Protein AF-A0A9E5YFY4-F1 (afdb_monomer)

Mean predicted aligned error: 13.73 Å

Sequence (400 aa):
MSKFKIGICRYFLPLIIALFLAASALAFEAHETDDLSGRMYFEKMHKILEGAEKEIFIVMYIIDMKSENEKDPIFRLCEDLVKAAKRGVKAKVILEGDIKKNEYAYYYLDKNGIDVSIDISEQYKHDKGIVIDKRWVVAGSTNWTEAAMRYNSETSVLVDSPELAESILARYAEIKTKKKDKRLENILTVPIERAFLEDPVLGALFLKNNSNRAFDLYLFFLYQFNGNKEGRVEIDYEETARYLGLDTEKGLEWYRRQIRRELQKLQDKYNLITLEKIYGKEPIVTLLDWKDRKEAYSIPEEHYFQIPYAYWEDGYPGKLSLAAKYCLLINLYEATNTDKDGWWGFTRETLNMRFGISKWAISKGMNELKDKGIISIWYGEKREGNKRGPNKYKLTKFEF

Foldseek 3Di:
DDPDDPPDPPPPVVVVVVVVVVVVVPDFDFPDKDWCWAQNVLVVLLVLLLPFDAEKEWEAAAQQDQDCDPVQSSNSNLVSLLVCVVNVHQAEYEYEPPDPSCVVSQLVCVVSPHRYWYFPDPDTDNWGWMAGPLFKIKGWNQGNDPCSNPPDGITIMITGTSVVSVVVVVVVVPGDTDHDDPPPPFVQWQWDALLQQQVQVQLVQCVVVQLLLLVQLLVVQSVQDPFDQQQWDDDPQQVSCVLSVHDCVVDDVVSVVVVVVSVVCCCPPNLQWDWDDDPPDHTIIFGADSVDSVGGHGRDPDRIFIDGSCCSVVSVSPVARSLLVSLLRVLRVVQVVDDPVSKDWDALVVSCNRRNDHSVSNVVNLVSCVVVVQKDKDWADDDPDPDGDIIIIGGPPDDD

Secondary structure (DSSP, 8-state):
-----S-SHHHHHHHHHHHHHHHTTSS---SEEEE--GGGHHHHHHHHHHT--SEEEEEES-B------TT-HHHHHHHHHHHHHHTT-EEEEEE-TT-TTHHHHHHHHHHTT-EEEEE--SS----EEEEETTTEEEEES--BSHHHHHTS---EEEEE-HHHHHHHHHHHHT--EEPPP---S-TTEEEEETHHHH-TTHHHHHHHTT-HHHHHHHHHHHHH----TT-EE---HHHHHHHTT--GGG-HHHHHHHHHHHHHHHHHTT--EEEE--TTSPPEEEEBPSS-TTSBP---SSSEEEEETHHHHTTHHHHS-HHHHHHHHHHHHHHTT--TT--B---HHHHHHHH---HHHHHHHHHHHHHTTSEEEEPPPBPSSS-BPPPEEEESS---

Structure (mmCIF, N/CA/C/O backbone):
data_AF-A0A9E5YFY4-F1
#
_entry.id   AF-A0A9E5YFY4-F1
#
loop_
_atom_site.group_PDB
_atom_site.id
_atom_site.type_symbol
_atom_site.label_atom_id
_atom_site.label_alt_id
_atom_site.label_comp_id
_atom_site.label_asym_id
_atom_site.label_entity_id
_atom_site.label_seq_id
_atom_site.pdbx_PDB_ins_code
_atom_site.Cartn_x
_atom_site.Cartn_y
_atom_site.Cartn_z
_atom_site.occupancy
_atom_site.B_iso_or_equiv
_atom_site.auth_seq_id
_atom_site.auth_comp_id
_atom_site.auth_asym_id
_atom_site.auth_atom_id
_atom_site.pdbx_PDB_model_num
ATOM 1 N N . MET A 1 1 ? -16.439 -19.692 89.426 1.00 38.84 1 MET A N 1
ATOM 2 C CA . MET A 1 1 ? -15.930 -19.915 88.057 1.00 38.84 1 MET A CA 1
ATOM 3 C C . MET A 1 1 ? -16.877 -19.272 87.052 1.00 38.84 1 MET A C 1
ATOM 5 O O . MET A 1 1 ? -18.071 -19.496 87.139 1.00 38.84 1 MET A O 1
ATOM 9 N N . SER A 1 2 ? -16.302 -18.479 86.144 1.00 43.53 2 SER A N 1
ATOM 10 C CA . SER A 1 2 ? -16.800 -18.099 84.812 1.00 43.53 2 SER A CA 1
ATOM 11 C C . SER A 1 2 ? -18.126 -17.321 84.686 1.00 43.53 2 SER A C 1
ATOM 13 O O . SER A 1 2 ? -19.187 -17.889 84.451 1.00 43.53 2 SER A O 1
ATOM 15 N N . LYS A 1 3 ? -18.031 -15.982 84.705 1.00 47.97 3 LYS A N 1
ATOM 16 C CA . LYS A 1 3 ? -18.876 -15.112 83.867 1.00 47.97 3 LYS A CA 1
ATOM 17 C C . LYS A 1 3 ? -18.100 -14.865 82.567 1.00 47.97 3 LYS A C 1
ATOM 19 O O . LYS A 1 3 ? -17.147 -14.089 82.592 1.00 47.97 3 LYS A O 1
ATOM 24 N N . PHE A 1 4 ? -18.463 -15.514 81.459 1.00 44.31 4 PHE A N 1
ATOM 25 C CA . PHE A 1 4 ? -17.882 -15.226 80.141 1.00 44.31 4 PHE A CA 1
ATOM 26 C C . PHE A 1 4 ? -18.933 -14.661 79.177 1.00 44.31 4 PHE A C 1
ATOM 28 O O . PHE A 1 4 ? -20.089 -15.068 79.154 1.00 44.31 4 PHE A O 1
ATOM 35 N N . LYS A 1 5 ? -18.491 -13.632 78.456 1.00 48.22 5 LYS A N 1
ATOM 36 C CA . LYS A 1 5 ? -19.232 -12.593 77.735 1.00 48.22 5 LYS A CA 1
ATOM 37 C C . LYS A 1 5 ? -20.092 -13.113 76.569 1.00 48.22 5 LYS A C 1
ATOM 39 O O . LYS A 1 5 ? -19.554 -13.642 75.605 1.00 48.22 5 LYS A O 1
ATOM 44 N N . ILE A 1 6 ? -21.385 -12.771 76.560 1.00 50.62 6 ILE A N 1
ATOM 45 C CA . ILE A 1 6 ? -22.272 -12.816 75.373 1.00 50.62 6 ILE A CA 1
ATOM 46 C C . ILE A 1 6 ? -22.212 -11.453 74.650 1.00 50.62 6 ILE A C 1
ATOM 48 O O . ILE A 1 6 ? -23.206 -10.750 74.501 1.00 50.62 6 ILE A O 1
ATOM 52 N N . GLY A 1 7 ? -21.005 -11.009 74.286 1.00 51.78 7 GLY A N 1
ATOM 53 C CA . GLY A 1 7 ? -20.768 -9.644 73.784 1.00 51.78 7 GLY A CA 1
ATOM 54 C C . GLY A 1 7 ? -20.213 -9.538 72.365 1.00 51.78 7 GLY A C 1
ATOM 55 O O . GLY A 1 7 ? -20.107 -8.434 71.848 1.00 51.78 7 GLY A O 1
ATOM 56 N N . ILE A 1 8 ? -19.841 -10.652 71.729 1.00 50.91 8 ILE A N 1
ATOM 57 C CA . ILE A 1 8 ? -19.026 -10.610 70.500 1.00 50.91 8 ILE A CA 1
ATOM 58 C C . ILE A 1 8 ? -19.866 -10.847 69.231 1.00 50.91 8 ILE A C 1
ATOM 60 O O . ILE A 1 8 ? -19.517 -10.365 68.162 1.00 50.91 8 ILE A O 1
ATOM 64 N N . CYS A 1 9 ? -21.042 -11.473 69.325 1.00 50.25 9 CYS A N 1
ATOM 65 C CA . CYS A 1 9 ? -21.807 -11.865 68.132 1.00 50.25 9 CYS A CA 1
ATOM 66 C C . CYS A 1 9 ? -22.643 -10.740 67.487 1.00 50.25 9 CYS A C 1
ATOM 68 O O . CYS A 1 9 ? -23.116 -10.893 66.366 1.00 50.25 9 CYS A O 1
ATOM 70 N N . ARG A 1 10 ? -22.836 -9.603 68.173 1.00 52.00 10 ARG A N 1
ATOM 71 C CA . ARG A 1 10 ? -23.759 -8.538 67.732 1.00 52.00 10 ARG A CA 1
ATOM 72 C C . ARG A 1 10 ? -23.153 -7.556 66.719 1.00 52.00 10 ARG A C 1
ATOM 74 O O . ARG A 1 10 ? -23.899 -6.874 66.031 1.00 52.00 10 ARG A O 1
ATOM 81 N N . TYR A 1 11 ? -21.824 -7.530 66.605 1.00 55.62 11 TYR A N 1
ATOM 82 C CA . TYR A 1 11 ? -21.087 -6.657 65.682 1.00 55.62 11 TYR A CA 1
ATOM 83 C C . TYR A 1 11 ? -20.430 -7.407 64.518 1.00 55.62 11 TYR A C 1
ATOM 85 O O . TYR A 1 11 ? -20.067 -6.778 63.534 1.00 55.62 11 TYR A O 1
ATOM 93 N N . PHE A 1 12 ? -20.334 -8.740 64.573 1.00 57.62 12 PHE A N 1
ATOM 94 C CA . PHE A 1 12 ? -19.766 -9.535 63.478 1.00 57.62 12 PHE A CA 1
ATOM 95 C C . PHE A 1 12 ? -20.718 -9.672 62.283 1.00 57.62 12 PHE A C 1
ATOM 97 O O . PHE A 1 12 ? -20.278 -9.576 61.144 1.00 57.62 12 PHE A O 1
ATOM 104 N N . LEU A 1 13 ? -22.023 -9.836 62.523 1.00 57.12 13 LEU A N 1
ATOM 105 C CA . LEU A 1 13 ? -23.004 -9.975 61.443 1.00 57.12 13 LEU A CA 1
ATOM 106 C C . LEU A 1 13 ? -23.201 -8.670 60.635 1.00 57.12 13 LEU A C 1
ATOM 108 O O . LEU A 1 13 ? -23.161 -8.743 59.409 1.00 57.12 13 LEU A O 1
ATOM 112 N N . PRO A 1 14 ? -23.315 -7.474 61.257 1.00 62.44 14 PRO A N 1
ATOM 113 C CA . PRO A 1 14 ? -23.358 -6.212 60.515 1.00 62.44 14 PRO A CA 1
ATOM 114 C C . PRO A 1 14 ? -22.057 -5.918 59.762 1.00 62.44 14 PRO A C 1
ATOM 116 O O . PRO A 1 14 ? -22.112 -5.367 58.672 1.00 62.44 14 PRO A O 1
ATOM 119 N N . LEU A 1 15 ? -20.896 -6.301 60.311 1.00 64.62 15 LEU A N 1
ATOM 120 C CA . LEU A 1 15 ? -19.595 -6.091 59.669 1.00 64.62 15 LEU A CA 1
ATOM 121 C C . LEU A 1 15 ? -19.417 -6.988 58.434 1.00 64.62 15 LEU A C 1
ATOM 123 O O . LEU A 1 15 ? -18.911 -6.525 57.421 1.00 64.62 15 LEU A O 1
ATOM 127 N N . ILE A 1 16 ? -19.872 -8.245 58.492 1.00 64.12 16 ILE A N 1
ATOM 128 C CA . ILE A 1 16 ? -19.863 -9.164 57.343 1.00 64.12 16 ILE A CA 1
ATOM 129 C C . ILE A 1 16 ? -20.843 -8.687 56.265 1.00 64.12 16 ILE A C 1
ATOM 131 O O . ILE A 1 16 ? -20.484 -8.669 55.093 1.00 64.12 16 ILE A O 1
ATOM 135 N N . ILE A 1 17 ? -22.042 -8.233 56.646 1.00 63.53 17 ILE A N 1
ATOM 136 C CA . ILE A 1 17 ? -23.011 -7.650 55.704 1.00 63.53 17 ILE A CA 1
ATOM 137 C C . ILE A 1 17 ? -22.458 -6.356 55.081 1.00 63.53 17 ILE A C 1
ATOM 139 O O . ILE A 1 17 ? -22.576 -6.169 53.876 1.00 63.53 17 ILE A O 1
ATOM 143 N N . ALA A 1 18 ? -21.795 -5.496 55.861 1.00 61.38 18 ALA A N 1
ATOM 144 C CA . ALA A 1 18 ? -21.150 -4.283 55.358 1.00 61.38 18 ALA A CA 1
ATOM 145 C C . ALA A 1 18 ? -19.952 -4.584 54.441 1.00 61.38 18 ALA A C 1
ATOM 147 O O . ALA A 1 18 ? -19.761 -3.881 53.457 1.00 61.38 18 ALA A O 1
ATOM 148 N N . LEU A 1 19 ? -19.179 -5.642 54.713 1.00 58.06 19 LEU A N 1
ATOM 149 C CA . LEU A 1 19 ? -18.100 -6.118 53.837 1.00 58.06 19 LEU A CA 1
ATOM 150 C C . LEU A 1 19 ? -18.638 -6.707 52.525 1.00 58.06 19 LEU A C 1
ATOM 152 O O . LEU A 1 19 ? -18.053 -6.454 51.477 1.00 58.06 19 LEU A O 1
ATOM 156 N N . PHE A 1 20 ? -19.767 -7.423 52.557 1.00 56.25 20 PHE A N 1
ATOM 157 C CA . PHE A 1 20 ? -20.440 -7.906 51.345 1.00 56.25 20 PHE A CA 1
ATOM 158 C C . PHE A 1 20 ? -21.056 -6.762 50.525 1.00 56.25 20 PHE A C 1
ATOM 160 O O . PHE A 1 20 ? -20.899 -6.749 49.310 1.00 56.25 20 PHE A O 1
ATOM 167 N N . LEU A 1 21 ? -21.674 -5.769 51.177 1.00 54.22 21 LEU A N 1
ATOM 168 C CA . LEU A 1 21 ? -22.230 -4.579 50.517 1.00 54.22 21 LEU A CA 1
ATOM 169 C C . LEU A 1 21 ? -21.145 -3.636 49.965 1.00 54.22 21 LEU A C 1
ATOM 171 O O . LEU A 1 21 ? -21.347 -3.006 48.928 1.00 54.22 21 LEU A O 1
ATOM 175 N N . ALA A 1 22 ? -19.987 -3.546 50.626 1.00 51.97 22 ALA A N 1
ATOM 176 C CA . ALA A 1 22 ? -18.844 -2.771 50.145 1.00 51.97 22 ALA A CA 1
ATOM 177 C C . ALA A 1 22 ? -18.097 -3.474 48.997 1.00 51.97 22 ALA A C 1
ATOM 179 O O . ALA A 1 22 ? -17.583 -2.800 48.108 1.00 51.97 22 ALA A O 1
ATOM 180 N N . ALA A 1 23 ? -18.064 -4.812 48.974 1.00 47.97 23 ALA A N 1
ATOM 181 C CA . ALA A 1 23 ? -17.480 -5.579 47.871 1.00 47.97 23 ALA A CA 1
ATOM 182 C C . ALA A 1 23 ? -18.327 -5.503 46.587 1.00 47.97 23 ALA A C 1
ATOM 184 O O . ALA A 1 23 ? -17.766 -5.424 45.497 1.00 47.97 23 ALA A O 1
ATOM 185 N N . SER A 1 24 ? -19.658 -5.434 46.703 1.00 49.56 24 SER A N 1
ATOM 186 C CA . SER A 1 24 ? -20.560 -5.180 45.566 1.00 49.56 24 SER A CA 1
ATOM 187 C C . SER A 1 24 ? -20.497 -3.747 45.021 1.00 49.56 24 SER A C 1
ATOM 189 O O . SER A 1 24 ? -21.085 -3.472 43.985 1.00 49.56 24 SER A O 1
ATOM 191 N N . ALA A 1 25 ? -19.799 -2.825 45.692 1.00 50.16 25 ALA A N 1
ATOM 192 C CA . ALA A 1 25 ? -19.730 -1.419 45.287 1.00 50.16 25 ALA A CA 1
ATOM 193 C C . ALA A 1 25 ? -18.513 -1.075 44.402 1.00 50.16 25 ALA A C 1
ATOM 195 O O . ALA A 1 25 ? -18.361 0.082 44.017 1.00 50.16 25 ALA A O 1
ATOM 196 N N . LEU A 1 26 ? -17.632 -2.037 44.097 1.00 56.06 26 LEU A N 1
ATOM 197 C CA . LEU A 1 26 ? -16.378 -1.782 43.365 1.00 56.06 26 LEU A CA 1
ATOM 198 C C . LEU A 1 26 ? -16.153 -2.682 42.139 1.00 56.06 26 LEU A C 1
ATOM 200 O O . LEU A 1 26 ? -15.110 -2.573 41.498 1.00 56.06 26 LEU A O 1
ATOM 204 N N . ALA A 1 27 ? -17.103 -3.555 41.800 1.00 63.56 27 ALA A N 1
ATOM 205 C CA . ALA A 1 27 ? -17.036 -4.399 40.611 1.00 63.56 27 ALA A CA 1
ATOM 206 C C . ALA A 1 27 ? -18.198 -4.069 39.671 1.00 63.56 27 ALA A C 1
ATOM 208 O O . ALA A 1 27 ? -19.335 -3.947 40.118 1.00 63.56 27 ALA A O 1
ATOM 209 N N . PHE A 1 28 ? -17.909 -3.940 38.376 1.00 73.75 28 PHE A N 1
ATOM 210 C CA . PHE A 1 28 ? -18.955 -3.908 37.358 1.00 73.75 28 PHE A CA 1
ATOM 211 C C . PHE A 1 28 ? -19.602 -5.291 37.279 1.00 73.75 28 PHE A C 1
ATOM 213 O O . PHE A 1 28 ? -18.898 -6.301 37.199 1.00 73.75 28 PHE A O 1
ATOM 220 N N . GLU A 1 29 ? -20.930 -5.342 37.333 1.00 76.94 29 GLU A N 1
ATOM 221 C CA . GLU A 1 29 ? -21.658 -6.592 37.152 1.00 76.94 29 GLU A CA 1
ATOM 222 C C . GLU A 1 29 ? -21.589 -6.987 35.672 1.00 76.94 29 GLU A C 1
ATOM 224 O O . GLU A 1 29 ? -21.865 -6.179 34.786 1.00 76.94 29 GLU A O 1
ATOM 229 N N . ALA A 1 30 ? -21.163 -8.221 35.402 1.00 77.94 30 ALA A N 1
ATOM 230 C CA . ALA A 1 30 ? -21.212 -8.812 34.073 1.00 77.94 30 ALA A CA 1
ATOM 231 C C . ALA A 1 30 ? -22.407 -9.765 34.027 1.00 77.94 30 ALA A C 1
ATOM 233 O O . ALA A 1 30 ? -22.392 -10.800 34.697 1.00 77.94 30 ALA A O 1
ATOM 234 N N . HIS A 1 31 ? -23.437 -9.416 33.257 1.00 78.94 31 HIS A N 1
ATOM 235 C CA . HIS A 1 31 ? -24.642 -10.238 33.134 1.00 78.94 31 HIS A CA 1
ATOM 236 C C . HIS A 1 31 ? -24.379 -11.509 32.320 1.00 78.94 31 HIS A C 1
ATOM 238 O O . HIS A 1 31 ? -24.890 -12.580 32.643 1.00 78.94 31 HIS A O 1
ATOM 244 N N . GLU A 1 32 ? -23.540 -11.397 31.294 1.00 87.38 32 GLU A N 1
ATOM 245 C CA . GLU A 1 32 ? -23.094 -12.497 30.448 1.00 87.38 32 GLU A CA 1
ATOM 246 C C . GLU A 1 32 ? -21.660 -12.227 29.982 1.00 87.38 32 GLU A C 1
ATOM 248 O O . GLU A 1 32 ? -21.262 -11.076 29.776 1.00 87.38 32 GLU A O 1
ATOM 253 N N . THR A 1 33 ? -20.867 -13.288 29.835 1.00 90.62 33 THR A N 1
ATOM 254 C CA . THR A 1 33 ? -19.548 -13.212 29.202 1.00 90.62 33 THR A CA 1
ATOM 255 C C . THR A 1 33 ? -19.408 -14.302 28.152 1.00 90.62 33 THR A C 1
ATOM 257 O O . THR A 1 33 ? -19.837 -15.435 28.368 1.00 90.62 33 THR A O 1
ATOM 260 N N . ASP A 1 34 ? -18.803 -13.960 27.018 1.00 94.19 34 ASP A N 1
ATOM 261 C CA . ASP A 1 34 ? -18.525 -14.901 25.935 1.00 94.19 34 ASP A CA 1
ATOM 262 C C . ASP A 1 34 ? -17.066 -14.784 25.471 1.00 94.19 34 ASP A C 1
ATOM 264 O O . ASP A 1 34 ? -16.480 -13.698 25.436 1.00 94.19 34 ASP A O 1
ATOM 268 N N . ASP A 1 35 ? -16.468 -15.920 25.120 1.00 94.94 35 ASP A N 1
ATOM 269 C CA . ASP A 1 35 ? -15.087 -16.004 24.648 1.00 94.94 35 ASP A CA 1
ATOM 270 C C . ASP A 1 35 ? -15.006 -15.705 23.145 1.00 94.94 35 ASP A C 1
ATOM 272 O O . ASP A 1 35 ? -15.580 -16.419 22.317 1.00 94.94 35 ASP A O 1
ATOM 276 N N . LEU A 1 36 ? -14.266 -14.661 22.776 1.00 94.44 36 LEU A N 1
ATOM 277 C CA . LEU A 1 36 ? -14.010 -14.256 21.390 1.00 94.44 36 LEU A CA 1
ATOM 278 C C . LEU A 1 36 ? -12.595 -14.640 20.928 1.00 94.44 36 LEU A C 1
ATOM 280 O O . LEU A 1 36 ? -12.147 -14.186 19.878 1.00 94.44 36 LEU A O 1
ATOM 284 N N . SER A 1 37 ? -11.871 -15.454 21.692 1.00 92.06 37 SER A N 1
ATOM 285 C CA . SER A 1 37 ? -10.453 -15.724 21.460 1.00 92.06 37 SER A CA 1
ATOM 286 C C . SER A 1 37 ? -10.162 -16.503 20.172 1.00 92.06 37 SER A C 1
ATOM 288 O O . SER A 1 37 ? -10.938 -17.338 19.688 1.00 92.06 37 SER A O 1
ATOM 290 N N . GLY A 1 38 ? -8.969 -16.253 19.628 1.00 88.75 38 GLY A N 1
ATOM 291 C CA . GLY A 1 38 ? -8.419 -16.967 18.480 1.00 88.75 38 GLY A CA 1
ATOM 292 C C . GLY A 1 38 ? -9.285 -16.898 17.217 1.00 88.75 38 GLY A C 1
ATOM 293 O O . GLY A 1 38 ? -9.793 -15.852 16.823 1.00 88.75 38 GLY A O 1
ATOM 294 N N . ARG A 1 39 ? -9.445 -18.047 16.545 1.00 86.38 39 ARG A N 1
ATOM 295 C CA . ARG A 1 39 ? -10.047 -18.125 15.196 1.00 86.38 39 ARG A CA 1
ATOM 296 C C . ARG A 1 39 ? -11.542 -17.794 15.151 1.00 86.38 39 ARG A C 1
ATOM 298 O O . ARG A 1 39 ? -12.083 -17.630 14.063 1.00 86.38 39 ARG A O 1
ATOM 305 N N . MET A 1 40 ? -12.210 -17.738 16.302 1.00 90.81 40 MET A N 1
ATOM 306 C CA . MET A 1 40 ? -13.636 -17.412 16.387 1.00 90.81 40 MET A CA 1
ATOM 307 C C . MET A 1 40 ? -13.893 -15.905 16.416 1.00 90.81 40 MET A C 1
ATOM 309 O O . MET A 1 40 ? -15.036 -15.506 16.196 1.00 90.81 40 MET A O 1
ATOM 313 N N . TYR A 1 41 ? -12.859 -15.086 16.666 1.00 95.62 41 TYR A N 1
ATOM 314 C CA . TYR A 1 41 ? -12.995 -13.638 16.826 1.00 95.62 41 TYR A CA 1
ATOM 315 C C . TYR A 1 41 ? -13.774 -13.021 15.668 1.00 95.62 41 TYR A C 1
ATOM 317 O O . TYR A 1 41 ? -14.786 -12.365 15.889 1.00 95.62 41 TYR A O 1
ATOM 325 N N . PHE A 1 42 ? -13.344 -13.290 14.431 1.00 95.06 42 PHE A N 1
ATOM 326 C CA . PHE A 1 42 ? -13.979 -12.736 13.240 1.00 95.06 42 PHE A CA 1
ATOM 327 C C . PHE A 1 42 ? -15.465 -13.111 13.142 1.00 95.06 42 PHE A C 1
ATOM 329 O O . PHE A 1 42 ? -16.309 -12.228 13.046 1.00 95.06 42 PHE A O 1
ATOM 336 N N . GLU A 1 43 ? -15.795 -14.403 13.211 1.00 94.94 43 GLU A N 1
ATOM 337 C CA . GLU A 1 43 ? -17.172 -14.888 13.043 1.00 94.94 43 GLU A CA 1
ATOM 338 C C . GLU A 1 43 ? -18.121 -14.352 14.124 1.00 94.94 43 GLU A C 1
ATOM 340 O O . GLU A 1 43 ? -19.277 -14.034 13.839 1.00 94.94 43 GLU A O 1
ATOM 345 N N . LYS A 1 44 ? -17.645 -14.236 15.371 1.00 96.62 44 LYS A N 1
ATOM 346 C CA . LYS A 1 44 ? -18.436 -13.662 16.466 1.00 96.62 44 LYS A CA 1
ATOM 347 C C . LYS A 1 44 ? -18.571 -12.150 16.325 1.00 96.62 44 LYS A C 1
ATOM 349 O O . LYS A 1 44 ? -19.682 -11.634 16.412 1.00 96.62 44 LYS A O 1
ATOM 354 N N . MET A 1 45 ? -17.469 -11.449 16.059 1.00 97.69 45 MET A N 1
ATOM 355 C CA . MET A 1 45 ? -17.467 -9.995 15.909 1.00 97.69 45 MET A CA 1
ATOM 356 C C . MET A 1 45 ? -18.338 -9.549 14.731 1.00 97.69 45 MET A C 1
ATOM 358 O O . MET A 1 45 ? -19.119 -8.616 14.886 1.00 97.69 45 MET A O 1
ATOM 362 N N . HIS A 1 46 ? -18.286 -10.261 13.602 1.00 97.12 46 HIS A N 1
ATOM 363 C CA . HIS A 1 46 ? -19.151 -10.033 12.443 1.00 97.12 46 HIS A CA 1
ATOM 364 C C . HIS A 1 46 ? -20.635 -10.026 12.846 1.00 97.12 46 HIS A C 1
ATOM 366 O O . HIS A 1 46 ? -21.334 -9.038 12.637 1.00 97.12 46 HIS A O 1
ATOM 372 N N . LYS A 1 47 ? -21.096 -11.070 13.549 1.00 97.50 47 LYS A N 1
ATOM 373 C CA . LYS A 1 47 ? -22.487 -11.165 14.030 1.00 97.50 47 LYS A CA 1
ATOM 374 C C . LYS A 1 47 ? -22.860 -10.064 15.020 1.00 97.50 47 LYS A C 1
ATOM 376 O O . LYS A 1 47 ? -23.973 -9.548 14.971 1.00 97.50 47 LYS A O 1
ATOM 381 N N . ILE A 1 48 ? -21.946 -9.707 15.923 1.00 97.62 48 ILE A N 1
ATOM 382 C CA . ILE A 1 48 ? -22.175 -8.643 16.910 1.00 97.62 48 ILE A CA 1
ATOM 383 C C . ILE A 1 48 ? -22.349 -7.288 16.203 1.00 97.62 48 ILE A C 1
ATOM 385 O O . ILE A 1 48 ? -23.268 -6.543 16.534 1.00 97.62 48 ILE A O 1
ATOM 389 N N . LEU A 1 49 ? -21.517 -6.974 15.202 1.00 98.19 49 LEU A N 1
ATOM 390 C CA . LEU A 1 49 ? -21.628 -5.731 14.426 1.00 98.19 49 LEU A CA 1
ATOM 391 C C . LEU A 1 49 ? -22.870 -5.715 13.516 1.00 98.19 49 LEU A C 1
ATOM 393 O O . LEU A 1 49 ? -23.514 -4.672 13.352 1.00 98.19 49 LEU A O 1
ATOM 397 N N . GLU A 1 50 ? -23.249 -6.860 12.944 1.00 97.00 50 GLU A N 1
ATOM 398 C CA . GLU A 1 50 ? -24.504 -7.004 12.196 1.00 97.00 50 GLU A CA 1
ATOM 399 C C . GLU A 1 50 ? -25.732 -6.738 13.078 1.00 97.00 50 GLU A C 1
ATOM 401 O O . GLU A 1 50 ? -26.674 -6.087 12.623 1.00 97.00 50 GLU A O 1
ATOM 406 N N . GLY A 1 51 ? -25.697 -7.191 14.334 1.00 97.19 51 GLY A N 1
ATOM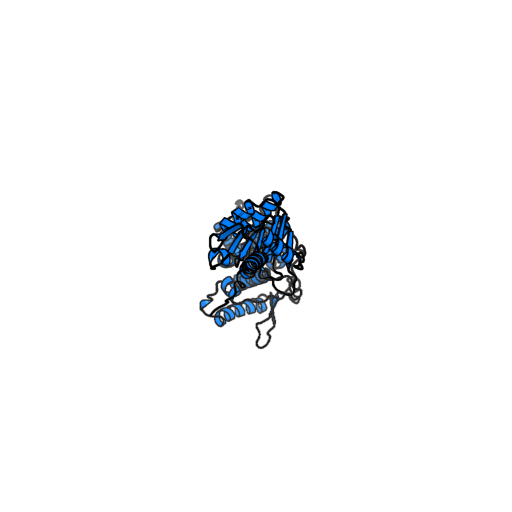 407 C CA . GLY A 1 51 ? -26.777 -7.030 15.309 1.00 97.19 51 GLY A CA 1
ATOM 408 C C . GLY A 1 51 ? -26.840 -5.674 16.016 1.00 97.19 51 GLY A C 1
ATOM 409 O O . GLY A 1 51 ? -27.801 -5.435 16.737 1.00 97.19 51 GLY A O 1
ATOM 410 N N . ALA A 1 52 ? -25.857 -4.788 15.832 1.00 98.12 52 ALA A N 1
ATOM 411 C CA . ALA A 1 52 ? -25.834 -3.481 16.490 1.00 98.12 52 ALA A CA 1
ATOM 412 C C . ALA A 1 52 ? -26.997 -2.578 16.038 1.00 98.12 52 ALA A C 1
ATOM 414 O O . ALA A 1 52 ? -27.276 -2.477 14.832 1.00 98.12 52 ALA A O 1
ATOM 415 N N . GLU A 1 53 ? -27.621 -1.879 16.993 1.00 98.00 53 GLU A N 1
ATOM 416 C CA . GLU A 1 53 ? -28.861 -1.116 16.772 1.00 98.00 53 GLU A CA 1
ATOM 417 C C . GLU A 1 53 ? -28.720 0.405 16.942 1.00 98.00 53 GLU A C 1
ATOM 419 O O . GLU A 1 53 ? -29.429 1.163 16.278 1.00 98.00 53 GLU A O 1
ATOM 424 N N . LYS A 1 54 ? -27.841 0.885 17.829 1.00 97.94 54 LYS A N 1
ATOM 425 C CA . LYS A 1 54 ? -27.782 2.296 18.257 1.00 97.94 54 LYS A CA 1
ATOM 426 C C . LYS A 1 54 ? -26.420 2.924 18.017 1.00 97.94 54 LYS A C 1
ATOM 428 O O . LYS A 1 54 ? -26.336 3.961 17.352 1.00 97.94 54 LYS A O 1
ATOM 433 N N . GLU A 1 55 ? -25.362 2.335 18.566 1.00 98.06 55 GLU A N 1
ATOM 434 C CA . GLU A 1 55 ? -24.010 2.880 18.459 1.00 98.06 55 GLU A CA 1
ATOM 435 C C . GLU A 1 55 ? -22.911 1.823 18.549 1.00 98.06 55 GLU A C 1
ATOM 437 O O . GLU A 1 55 ? -23.024 0.831 19.260 1.00 98.06 55 GLU A O 1
ATOM 442 N N . ILE A 1 56 ? -21.817 2.076 17.837 1.00 98.75 56 ILE A N 1
ATOM 443 C CA . ILE A 1 56 ? -20.582 1.301 17.875 1.00 98.75 56 ILE A CA 1
ATOM 444 C C . ILE A 1 56 ? -19.440 2.292 18.100 1.00 98.75 56 ILE A C 1
ATOM 446 O O . ILE A 1 56 ? -19.246 3.216 17.307 1.00 98.75 56 ILE A O 1
ATOM 450 N N . PHE A 1 57 ? -18.670 2.096 19.163 1.00 98.62 57 PHE A N 1
ATOM 451 C CA . PHE A 1 57 ? -17.484 2.886 19.470 1.00 98.62 57 PHE A CA 1
ATOM 452 C C . PHE A 1 57 ? -16.264 1.975 19.513 1.00 98.62 57 PHE A C 1
ATOM 454 O O . PHE A 1 57 ? -16.224 1.030 20.296 1.00 98.62 57 PHE A O 1
ATOM 461 N N . ILE A 1 58 ? -15.256 2.268 18.698 1.00 98.56 58 ILE A N 1
ATOM 462 C CA . ILE A 1 58 ? -14.034 1.471 18.596 1.00 98.56 58 ILE A CA 1
ATOM 463 C C . ILE A 1 58 ? -12.830 2.337 18.936 1.00 98.56 58 ILE A C 1
ATOM 465 O O . ILE A 1 58 ? -12.664 3.418 18.373 1.00 98.56 58 ILE A O 1
ATOM 469 N N . VAL A 1 59 ? -11.956 1.824 19.799 1.00 97.75 59 VAL A N 1
ATOM 470 C CA . VAL A 1 59 ? -10.568 2.281 19.913 1.00 97.75 59 VAL A CA 1
ATOM 471 C C . VAL A 1 59 ? -9.679 1.110 19.546 1.00 97.75 59 VAL A C 1
ATOM 473 O O . VAL A 1 59 ? -9.688 0.078 20.223 1.00 97.75 59 VAL A O 1
ATOM 476 N N . MET A 1 60 ? -8.942 1.256 18.449 1.00 97.75 60 MET A N 1
ATOM 477 C CA . MET A 1 60 ? -8.151 0.172 17.887 1.00 97.75 60 MET A CA 1
ATOM 478 C C . MET A 1 60 ? -6.725 0.624 17.613 1.00 97.75 60 MET A C 1
ATOM 480 O O . MET A 1 60 ? -6.487 1.576 16.872 1.00 97.75 60 MET A O 1
ATOM 484 N N . TYR A 1 61 ? -5.771 -0.114 18.171 1.00 95.94 61 TYR A N 1
ATOM 485 C CA . TYR A 1 61 ? -4.355 0.123 17.930 1.00 95.94 61 TYR A CA 1
ATOM 486 C C . TYR A 1 61 ? -3.995 -0.080 16.449 1.00 95.94 61 TYR A C 1
ATOM 488 O O . TYR A 1 61 ? -3.445 0.825 15.828 1.00 95.94 61 TYR A O 1
ATOM 496 N N . ILE A 1 62 ? -4.345 -1.231 15.851 1.00 94.25 62 ILE A N 1
ATOM 497 C CA . ILE A 1 62 ? -4.110 -1.488 14.420 1.00 94.25 62 ILE A CA 1
ATOM 498 C C . ILE A 1 62 ? -5.352 -2.058 13.727 1.00 94.25 62 ILE A C 1
ATOM 500 O O . ILE A 1 62 ? -5.867 -3.098 14.143 1.00 94.25 62 ILE A O 1
ATOM 504 N N . ILE A 1 63 ? -5.753 -1.422 12.623 1.00 96.88 63 ILE A N 1
ATOM 505 C CA . ILE A 1 63 ? -6.589 -1.991 11.560 1.00 96.88 63 ILE A CA 1
ATOM 506 C C . ILE A 1 63 ? -5.768 -2.016 10.266 1.00 96.88 63 ILE A C 1
ATOM 508 O O . ILE A 1 63 ? -5.695 -1.026 9.546 1.00 96.88 63 ILE A O 1
ATOM 512 N N . ASP A 1 64 ? -5.154 -3.161 9.975 1.00 85.62 64 ASP A N 1
ATOM 513 C CA . ASP A 1 64 ? -4.302 -3.399 8.801 1.00 85.62 64 ASP A CA 1
ATOM 514 C C . ASP A 1 64 ? -5.152 -3.942 7.644 1.00 85.62 64 ASP A C 1
ATOM 516 O O . ASP A 1 64 ? -5.010 -5.092 7.221 1.00 85.62 64 ASP A O 1
ATOM 520 N N . MET A 1 65 ? -6.116 -3.130 7.200 1.00 83.25 65 MET A N 1
ATOM 521 C CA . MET A 1 65 ? -6.942 -3.441 6.033 1.00 83.25 65 MET A CA 1
ATOM 522 C C . MET A 1 65 ? -6.133 -3.196 4.762 1.00 83.25 65 MET A C 1
ATOM 524 O O . MET A 1 65 ? -5.663 -2.085 4.540 1.00 83.25 65 MET A O 1
ATOM 528 N N . LYS A 1 66 ? -6.008 -4.219 3.915 1.00 63.50 66 LYS A N 1
ATOM 529 C CA . LYS A 1 66 ? -5.135 -4.170 2.729 1.00 63.50 66 LYS A CA 1
ATOM 530 C C . LYS A 1 66 ? -5.885 -3.940 1.416 1.00 63.50 66 LYS A C 1
ATOM 532 O O . LYS A 1 66 ? -5.317 -3.430 0.456 1.00 63.50 66 LYS A O 1
ATOM 537 N N . SER A 1 67 ? -7.149 -4.358 1.345 1.00 59.19 67 SER A N 1
ATOM 538 C CA . SER A 1 67 ? -7.967 -4.288 0.128 1.00 59.19 67 SER A CA 1
ATOM 539 C C . SER A 1 67 ? -9.460 -4.389 0.444 1.00 59.19 67 SER A C 1
ATOM 541 O O . SER A 1 67 ? -9.832 -4.819 1.532 1.00 59.19 67 SER A O 1
ATOM 543 N N . GLU A 1 68 ? -10.315 -4.057 -0.525 1.00 74.00 68 GLU A N 1
ATOM 544 C CA . GLU A 1 68 ? -11.772 -4.264 -0.453 1.00 74.00 68 GLU A CA 1
ATOM 545 C C . GLU A 1 68 ? -12.175 -5.686 -0.889 1.00 74.00 68 GLU A C 1
ATOM 547 O O . GLU A 1 68 ? -13.031 -5.895 -1.746 1.00 74.00 68 GLU A O 1
ATOM 552 N N . ASN A 1 69 ? -11.480 -6.696 -0.360 1.00 67.31 69 ASN A N 1
ATOM 553 C CA . ASN A 1 69 ? -11.696 -8.094 -0.720 1.00 67.31 69 ASN A CA 1
ATOM 554 C C . ASN A 1 69 ? -12.692 -8.751 0.237 1.00 67.31 69 ASN A C 1
ATOM 556 O O . ASN A 1 69 ? -12.371 -8.975 1.400 1.00 67.31 69 ASN A O 1
ATOM 560 N N . GLU A 1 70 ? -13.852 -9.174 -0.265 1.00 72.88 70 GLU A N 1
ATOM 561 C CA . GLU A 1 70 ? -14.894 -9.852 0.526 1.00 72.88 70 GLU A CA 1
ATOM 562 C C . GLU A 1 70 ? -14.421 -11.132 1.242 1.00 72.88 70 GLU A C 1
ATOM 564 O O . GLU A 1 70 ? -15.081 -11.610 2.160 1.00 72.88 70 GLU A O 1
ATOM 569 N N . LYS A 1 71 ? -13.284 -11.720 0.853 1.00 75.12 71 LYS A N 1
ATOM 570 C CA . LYS A 1 71 ? -12.703 -12.886 1.544 1.00 75.12 71 LYS A CA 1
ATOM 571 C C . LYS A 1 71 ? -11.787 -12.512 2.711 1.00 75.12 71 LYS A C 1
ATOM 573 O O . LYS A 1 71 ? -11.372 -13.405 3.454 1.00 75.12 71 LYS A O 1
ATOM 578 N N . ASP A 1 72 ? -11.429 -11.239 2.848 1.00 79.50 72 ASP A N 1
ATOM 579 C CA . ASP A 1 72 ? -10.598 -10.739 3.936 1.00 79.50 72 ASP A CA 1
ATOM 580 C C . ASP A 1 72 ? -11.473 -10.438 5.169 1.00 79.50 72 ASP A C 1
ATOM 582 O O . ASP A 1 72 ? -12.355 -9.577 5.101 1.00 79.50 72 ASP A O 1
ATOM 586 N N . PRO A 1 73 ? -11.255 -11.125 6.308 1.00 90.69 73 PRO A N 1
ATOM 587 C CA . PRO A 1 73 ? -12.011 -10.862 7.528 1.00 90.69 73 PRO A CA 1
ATOM 588 C C . PRO A 1 73 ? -11.873 -9.416 8.024 1.00 90.69 73 PRO A C 1
ATOM 590 O O . PRO A 1 73 ? -12.819 -8.889 8.600 1.00 90.69 73 PRO A O 1
ATOM 593 N N . ILE A 1 74 ? -10.736 -8.751 7.796 1.00 93.75 74 ILE A N 1
ATOM 594 C CA . ILE A 1 74 ? -10.525 -7.369 8.257 1.00 93.75 74 ILE A CA 1
ATOM 595 C C . ILE A 1 74 ? -11.412 -6.412 7.464 1.00 93.75 74 ILE A C 1
ATOM 597 O O . ILE A 1 74 ? -12.116 -5.595 8.055 1.00 93.75 74 ILE A O 1
ATOM 601 N N . PHE A 1 75 ? -11.426 -6.562 6.135 1.00 88.19 75 PHE A N 1
ATOM 602 C CA . PHE A 1 75 ? -12.326 -5.803 5.274 1.00 88.19 75 PHE A CA 1
ATOM 603 C C . PHE A 1 75 ? -13.785 -6.030 5.660 1.00 88.19 75 PHE A C 1
ATOM 605 O O . PHE A 1 75 ? -14.516 -5.059 5.812 1.00 88.19 75 PHE A O 1
ATOM 612 N N . ARG A 1 76 ? -14.200 -7.284 5.885 1.00 95.56 76 ARG A N 1
ATOM 613 C CA . ARG A 1 76 ? -15.579 -7.594 6.288 1.00 95.56 76 ARG A CA 1
ATOM 614 C C . ARG A 1 76 ? -15.983 -6.889 7.584 1.00 95.56 76 ARG A C 1
ATOM 616 O O . ARG A 1 76 ? -17.060 -6.313 7.620 1.00 95.56 76 ARG A O 1
ATOM 623 N N . LEU A 1 77 ? -15.115 -6.843 8.600 1.00 98.25 77 LEU A N 1
ATOM 624 C CA . LEU A 1 77 ? -15.407 -6.092 9.830 1.00 98.25 77 LEU A CA 1
ATOM 625 C C . LEU A 1 77 ? -15.535 -4.584 9.571 1.00 98.25 77 LEU A C 1
ATOM 627 O O . LEU A 1 77 ? -16.443 -3.948 10.101 1.00 98.25 77 LEU A O 1
ATOM 631 N N . CYS A 1 78 ? -14.674 -3.997 8.733 1.00 97.69 78 CYS A N 1
ATOM 632 C CA . CYS A 1 78 ? -14.822 -2.598 8.315 1.00 97.69 78 CYS A CA 1
ATOM 633 C C . CYS A 1 78 ? -16.120 -2.369 7.523 1.00 97.69 78 CYS A C 1
ATOM 635 O O . CYS A 1 78 ? -16.800 -1.362 7.725 1.00 97.69 78 CYS A O 1
ATOM 637 N N . GLU A 1 79 ? -16.488 -3.304 6.651 1.00 96.44 79 GLU A N 1
ATOM 638 C CA . GLU A 1 79 ? -17.720 -3.268 5.869 1.00 96.44 79 GLU A CA 1
ATOM 639 C C . GLU A 1 79 ? -18.963 -3.377 6.769 1.00 96.44 79 GLU A C 1
ATOM 641 O O . GLU A 1 79 ? -19.956 -2.689 6.528 1.00 96.44 79 GLU A O 1
ATOM 646 N N . ASP A 1 80 ? -18.911 -4.168 7.843 1.00 98.50 80 ASP A N 1
ATOM 647 C CA . ASP A 1 80 ? -19.993 -4.272 8.827 1.00 98.50 80 ASP A CA 1
ATOM 648 C C . ASP A 1 80 ? -20.258 -2.933 9.520 1.00 98.50 80 ASP A C 1
ATOM 650 O O . ASP A 1 80 ? -21.419 -2.567 9.715 1.00 98.50 80 ASP A O 1
ATOM 654 N N . LEU A 1 81 ? -19.208 -2.155 9.820 1.00 98.62 81 LEU A N 1
ATOM 655 C CA . LEU A 1 81 ? -19.351 -0.791 10.345 1.00 98.62 81 LEU A CA 1
ATOM 656 C C . LEU A 1 81 ? -20.062 0.118 9.340 1.00 98.62 81 LEU A C 1
ATOM 658 O O . LEU A 1 81 ? -20.975 0.857 9.710 1.00 98.62 81 LEU A O 1
ATOM 662 N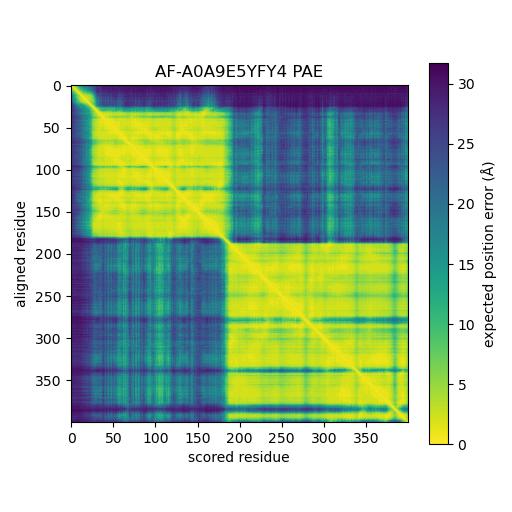 N . VAL A 1 82 ? -19.685 0.035 8.061 1.00 96.88 82 VAL A N 1
ATOM 663 C CA . VAL A 1 82 ? -20.329 0.795 6.977 1.00 96.88 82 VAL A CA 1
ATOM 664 C C . VAL A 1 82 ? -21.795 0.390 6.824 1.00 96.88 82 VAL A C 1
ATOM 666 O O . VAL A 1 82 ? -22.670 1.250 6.700 1.00 96.88 82 VAL A O 1
ATOM 669 N N . LYS A 1 83 ? -22.099 -0.910 6.867 1.00 96.94 83 LYS A N 1
ATOM 670 C CA . LYS A 1 83 ? -23.473 -1.428 6.824 1.00 96.94 83 LYS A CA 1
ATOM 671 C C . LYS A 1 83 ? -24.273 -0.958 8.037 1.00 96.94 83 LYS A C 1
ATOM 673 O O . LYS A 1 83 ? -25.408 -0.525 7.858 1.00 96.94 83 LYS A O 1
ATOM 678 N N . ALA A 1 84 ? -23.698 -0.975 9.238 1.00 98.06 84 ALA A N 1
ATOM 679 C CA . ALA A 1 84 ? -24.341 -0.470 10.449 1.00 98.06 84 ALA A CA 1
ATOM 680 C C . ALA A 1 84 ? -24.655 1.028 10.347 1.00 98.06 84 ALA A C 1
ATOM 682 O O . ALA A 1 84 ? -25.795 1.432 10.582 1.00 98.06 84 ALA A O 1
ATOM 683 N N . ALA A 1 85 ? -23.703 1.839 9.886 1.00 96.56 85 ALA A N 1
ATOM 684 C CA . ALA A 1 85 ? -23.925 3.264 9.654 1.00 96.56 85 ALA A CA 1
ATOM 685 C C . ALA A 1 85 ? -25.048 3.525 8.640 1.00 96.56 85 ALA A C 1
ATOM 687 O O . ALA A 1 85 ? -25.905 4.379 8.871 1.00 96.56 85 ALA A O 1
ATOM 688 N N . LYS A 1 86 ? -25.129 2.729 7.565 1.00 94.06 86 LYS A N 1
ATOM 689 C CA . LYS A 1 86 ? -26.241 2.784 6.597 1.00 94.06 86 LYS A CA 1
ATOM 690 C C . LYS A 1 86 ? -27.598 2.414 7.210 1.00 94.06 86 LYS A C 1
ATOM 692 O O . LYS A 1 86 ? -28.614 2.924 6.745 1.00 94.06 86 LYS A O 1
ATOM 697 N N . ARG A 1 87 ? -27.633 1.572 8.252 1.00 96.94 87 ARG A N 1
ATOM 698 C CA . ARG A 1 87 ? -28.849 1.284 9.043 1.00 96.94 87 ARG A CA 1
ATOM 699 C C . ARG A 1 87 ? -29.217 2.414 10.019 1.00 96.94 87 ARG A C 1
ATOM 701 O O . ARG A 1 87 ? -30.281 2.352 10.623 1.00 96.94 87 ARG A O 1
ATOM 708 N N . GLY A 1 88 ? -28.371 3.435 10.170 1.00 96.75 88 GLY A N 1
ATOM 709 C CA . GLY A 1 88 ? -28.560 4.545 11.110 1.00 96.75 88 GLY A CA 1
ATOM 710 C C . GLY A 1 88 ? -27.844 4.374 12.455 1.00 96.75 88 GLY A C 1
ATOM 711 O O . GLY A 1 88 ? -28.002 5.224 13.332 1.00 96.75 88 GLY A O 1
ATOM 712 N N . VAL A 1 89 ? -27.044 3.315 12.622 1.00 98.50 89 VAL A N 1
ATOM 713 C CA . VAL A 1 89 ? -26.213 3.093 13.817 1.00 98.50 89 VAL A CA 1
ATOM 714 C C . VAL A 1 89 ? -25.074 4.112 13.831 1.00 98.50 89 VAL A C 1
ATOM 716 O O . VAL A 1 89 ? -24.370 4.286 12.836 1.00 98.50 89 VAL A O 1
ATOM 719 N N . LYS A 1 90 ? -24.842 4.790 14.956 1.00 98.31 90 LYS A N 1
ATOM 720 C CA . LYS A 1 90 ? -23.723 5.737 15.074 1.00 98.31 90 LYS A CA 1
ATOM 721 C C . LYS A 1 90 ? -22.410 4.978 15.233 1.00 98.31 90 LYS A C 1
ATOM 723 O O . LYS A 1 90 ? -22.187 4.379 16.277 1.00 98.31 90 LYS A O 1
ATOM 728 N N . ALA A 1 91 ? -21.535 5.028 14.235 1.00 98.25 91 ALA A N 1
ATOM 729 C CA . ALA A 1 91 ? -20.228 4.380 14.291 1.00 98.25 91 ALA A CA 1
ATOM 730 C C . ALA A 1 91 ? -19.103 5.411 14.458 1.00 98.25 91 ALA A C 1
ATOM 732 O O . ALA A 1 91 ? -18.965 6.322 13.635 1.00 98.25 91 ALA A O 1
ATOM 733 N N . LYS A 1 92 ? -18.291 5.243 15.506 1.00 98.44 92 LYS A N 1
ATOM 734 C CA . LYS A 1 92 ? -17.093 6.044 15.771 1.00 98.44 92 LYS A CA 1
ATOM 735 C C . LYS A 1 92 ? -15.871 5.152 15.952 1.00 98.44 92 LYS A C 1
ATOM 737 O O . LYS A 1 92 ? -15.926 4.168 16.687 1.00 98.44 92 LYS A O 1
ATOM 742 N N . VAL A 1 93 ? -14.768 5.514 15.306 1.00 98.50 93 VAL A N 1
ATOM 743 C CA . VAL A 1 93 ? -13.505 4.768 15.346 1.00 98.50 93 VAL A CA 1
ATOM 744 C C . VAL A 1 93 ? -12.360 5.719 15.683 1.00 98.50 93 VAL A C 1
ATOM 746 O O . VAL A 1 93 ? -12.155 6.721 15.005 1.00 98.50 93 VAL A O 1
ATOM 749 N N . ILE A 1 94 ? -11.589 5.400 16.715 1.00 97.81 94 ILE A N 1
ATOM 750 C CA . ILE A 1 94 ? -10.337 6.083 17.041 1.00 97.81 94 ILE A CA 1
ATOM 751 C C . ILE A 1 94 ? -9.196 5.105 16.778 1.00 97.81 94 ILE A C 1
ATOM 753 O O . ILE A 1 94 ? -9.170 4.006 17.336 1.00 97.81 94 ILE A O 1
ATOM 757 N N . LEU A 1 95 ? -8.271 5.505 15.912 1.00 96.31 95 LEU A N 1
ATOM 758 C CA . LEU A 1 95 ? -7.073 4.738 15.586 1.00 96.31 95 LEU A CA 1
ATOM 759 C C . LEU A 1 95 ? -5.857 5.347 16.271 1.00 96.31 95 LEU A C 1
ATOM 761 O O . LEU A 1 95 ? -5.772 6.567 16.407 1.00 96.31 95 LEU A O 1
ATOM 765 N N . GLU A 1 96 ? -4.900 4.510 16.653 1.00 91.94 96 GLU A N 1
ATOM 766 C CA . GLU A 1 96 ? -3.603 5.001 17.120 1.00 91.94 96 GLU A CA 1
ATOM 767 C C . GLU A 1 96 ? -2.929 5.870 16.043 1.00 91.94 96 GLU A C 1
ATOM 769 O O . GLU A 1 96 ? -2.933 5.530 14.846 1.00 91.94 96 GLU A O 1
ATOM 774 N N . GLY A 1 97 ? -2.376 7.001 16.488 1.00 81.69 97 GLY A N 1
ATOM 775 C CA . GLY A 1 97 ? -1.656 7.960 15.662 1.00 81.69 97 GLY A CA 1
ATOM 776 C C . GLY A 1 97 ? -0.364 7.374 15.090 1.00 81.69 97 GLY A C 1
ATOM 777 O O . GLY A 1 97 ? 0.185 6.401 15.592 1.00 81.69 97 GLY A O 1
ATOM 778 N N . ASP A 1 98 ? 0.112 7.946 13.982 1.00 74.81 98 ASP A N 1
ATOM 779 C CA . ASP A 1 98 ? 1.408 7.623 13.359 1.00 74.81 98 ASP A CA 1
ATOM 780 C C . ASP A 1 98 ? 1.648 6.159 12.920 1.00 74.81 98 ASP A C 1
ATOM 782 O O . ASP A 1 98 ? 2.729 5.817 12.436 1.00 74.81 98 ASP A O 1
ATOM 786 N N . ILE A 1 99 ? 0.630 5.293 12.958 1.00 79.75 99 ILE A N 1
ATOM 787 C CA . ILE A 1 99 ? 0.705 3.936 12.400 1.00 79.75 99 ILE A CA 1
ATOM 788 C C . ILE A 1 99 ? 0.252 3.935 10.937 1.00 79.75 99 ILE A C 1
ATOM 790 O O .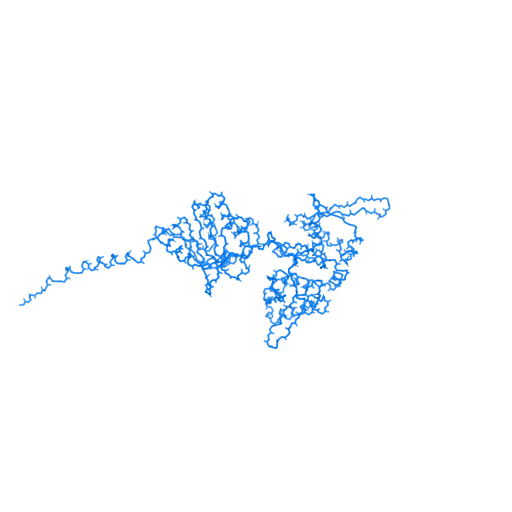 ILE A 1 99 ? -0.935 4.046 10.631 1.00 79.75 99 ILE A O 1
ATOM 794 N N . LYS A 1 100 ? 1.194 3.723 10.008 1.00 74.00 100 LYS A N 1
ATOM 795 C CA . LYS A 1 100 ? 0.906 3.655 8.559 1.00 74.00 100 LYS A CA 1
ATOM 796 C C . LYS A 1 100 ? -0.107 2.570 8.183 1.00 74.00 100 LYS A C 1
ATOM 798 O O . LYS A 1 100 ? -0.944 2.795 7.319 1.00 74.00 100 LYS A O 1
ATOM 803 N N . LYS A 1 101 ? -0.082 1.420 8.864 1.00 77.50 101 LYS A N 1
ATOM 804 C CA . LYS A 1 101 ? -1.021 0.308 8.614 1.00 77.50 101 LYS A CA 1
ATOM 805 C C . LYS A 1 101 ? -2.490 0.713 8.773 1.00 77.50 101 LYS A C 1
ATOM 807 O O . LYS A 1 101 ? -3.347 0.171 8.093 1.00 77.50 101 LYS A O 1
ATOM 812 N N . ASN A 1 102 ? -2.764 1.714 9.612 1.00 89.00 102 ASN A N 1
ATOM 813 C CA . ASN A 1 102 ? -4.110 2.234 9.837 1.00 89.00 102 ASN A CA 1
ATOM 814 C C . ASN A 1 102 ? -4.623 3.110 8.691 1.00 89.00 102 ASN A C 1
ATOM 816 O O . ASN A 1 102 ? -5.805 3.438 8.676 1.00 89.00 102 ASN A O 1
ATOM 820 N N . GLU A 1 103 ? -3.770 3.546 7.758 1.00 81.31 103 GLU A N 1
ATOM 821 C CA . GLU A 1 103 ? -4.147 4.557 6.766 1.00 81.31 103 GLU A CA 1
ATOM 822 C C . GLU A 1 103 ? -5.258 4.086 5.847 1.00 81.31 103 GLU A C 1
ATOM 824 O O . GLU A 1 103 ? -6.271 4.768 5.719 1.00 81.31 103 GLU A O 1
ATOM 829 N N . TYR A 1 104 ? -5.109 2.909 5.253 1.00 77.12 104 TYR A N 1
ATOM 830 C CA . TYR A 1 104 ? -6.102 2.401 4.318 1.00 77.12 104 TYR A CA 1
ATOM 831 C C . TYR A 1 104 ? -7.479 2.246 4.988 1.00 77.12 104 TYR A C 1
ATOM 833 O O . TYR A 1 104 ? -8.483 2.737 4.471 1.00 77.12 104 TYR A O 1
ATOM 841 N N . ALA A 1 105 ? -7.514 1.662 6.191 1.00 90.19 105 ALA A N 1
ATOM 842 C CA . ALA A 1 105 ? -8.722 1.561 7.006 1.00 90.19 105 ALA A CA 1
ATOM 843 C C . ALA A 1 105 ? -9.308 2.930 7.365 1.00 90.19 105 ALA A C 1
ATOM 845 O O . ALA A 1 105 ? -10.506 3.140 7.188 1.00 90.19 105 ALA A O 1
ATOM 846 N N . TYR A 1 106 ? -8.471 3.871 7.813 1.00 92.06 106 TYR A N 1
ATOM 847 C CA . TYR A 1 106 ? -8.883 5.234 8.140 1.00 92.06 106 TYR A CA 1
ATOM 848 C C . TYR A 1 106 ? -9.653 5.862 6.978 1.00 92.06 106 TYR A C 1
ATOM 850 O O . TYR A 1 106 ? -10.789 6.300 7.137 1.00 92.06 106 TYR A O 1
ATOM 858 N N . TYR A 1 107 ? -9.050 5.883 5.794 1.00 84.12 107 TYR A N 1
ATOM 859 C CA . TYR A 1 107 ? -9.628 6.596 4.665 1.00 84.12 107 TYR A CA 1
ATOM 860 C C . TYR A 1 107 ? -10.827 5.876 4.051 1.00 84.12 107 TYR A C 1
ATOM 862 O O . TYR A 1 107 ? -11.778 6.540 3.644 1.00 84.12 107 TYR A O 1
ATOM 870 N N . TYR A 1 108 ? -10.827 4.542 4.021 1.00 84.00 108 TYR A N 1
ATOM 871 C CA . TYR A 1 108 ? -12.008 3.777 3.623 1.00 84.00 108 TYR A CA 1
ATOM 872 C C . TYR A 1 108 ? -13.201 4.077 4.540 1.00 84.00 108 TYR A C 1
ATOM 874 O O . TYR A 1 108 ? -14.301 4.330 4.048 1.00 84.00 108 TYR A O 1
ATOM 882 N N . LEU A 1 109 ? -12.990 4.089 5.860 1.00 94.12 109 LEU A N 1
ATOM 883 C CA . LEU A 1 109 ? -14.040 4.379 6.837 1.00 94.12 109 LEU A CA 1
ATOM 884 C C . LEU A 1 109 ? -14.538 5.830 6.704 1.00 94.12 109 LEU A C 1
ATOM 886 O O . LEU A 1 109 ? -15.748 6.039 6.619 1.00 94.12 109 LEU A O 1
ATOM 890 N N . ASP A 1 110 ? -13.636 6.814 6.605 1.00 91.62 110 ASP A N 1
ATOM 891 C CA . ASP A 1 110 ? -13.998 8.236 6.448 1.00 91.62 110 ASP A CA 1
ATOM 892 C C . ASP A 1 110 ? -14.785 8.481 5.148 1.00 91.62 110 ASP A C 1
ATOM 894 O O . ASP A 1 110 ? -15.856 9.090 5.171 1.00 91.62 110 ASP A O 1
ATOM 898 N N . LYS A 1 111 ? -14.318 7.921 4.019 1.00 83.56 111 LYS A N 1
ATOM 899 C CA . LYS A 1 111 ? -15.001 7.988 2.711 1.00 83.56 111 LYS A CA 1
ATOM 900 C C . LYS A 1 111 ? -16.411 7.399 2.766 1.00 83.56 111 LYS A C 1
ATOM 902 O O . LYS A 1 111 ? -17.309 7.899 2.091 1.00 83.56 111 LYS A O 1
ATOM 907 N N . ASN A 1 112 ? -16.611 6.347 3.559 1.00 85.31 112 ASN A N 1
ATOM 908 C CA . ASN A 1 112 ? -17.906 5.691 3.734 1.00 85.31 112 ASN A CA 1
ATOM 909 C C . ASN A 1 112 ? -18.765 6.311 4.856 1.00 85.31 112 ASN A C 1
ATOM 911 O O . ASN A 1 112 ? -19.794 5.743 5.222 1.00 85.31 112 ASN A O 1
ATOM 915 N N . GLY A 1 113 ? -18.385 7.485 5.372 1.00 89.31 113 GLY A N 1
ATOM 916 C CA . GLY A 1 113 ? -19.198 8.270 6.304 1.00 89.31 113 GLY A CA 1
ATOM 917 C C . GLY A 1 113 ? -19.099 7.842 7.770 1.00 89.31 113 GLY A C 1
ATOM 918 O O . GLY A 1 113 ? -19.931 8.259 8.574 1.00 89.31 113 GLY A O 1
ATOM 919 N N . ILE A 1 114 ? -18.103 7.031 8.133 1.00 97.44 114 ILE A N 1
ATOM 920 C CA . ILE A 1 114 ? -17.827 6.663 9.527 1.00 97.44 114 ILE A CA 1
ATOM 921 C C . ILE A 1 114 ? -17.072 7.802 10.214 1.00 97.44 114 ILE A C 1
ATOM 923 O O . ILE A 1 114 ? -16.139 8.374 9.646 1.00 97.44 114 ILE A O 1
ATOM 927 N N . ASP A 1 115 ? -17.424 8.119 11.465 1.00 97.00 115 ASP A N 1
ATOM 928 C CA . ASP A 1 115 ? -16.663 9.097 12.241 1.00 97.00 115 ASP A CA 1
ATOM 929 C C . ASP A 1 115 ? -15.334 8.492 12.710 1.00 97.00 115 ASP A C 1
ATOM 931 O O . ASP A 1 115 ? -15.239 7.920 13.794 1.00 97.00 115 ASP A O 1
ATOM 935 N N . VAL A 1 116 ? -14.302 8.599 11.874 1.00 96.75 116 VAL A N 1
ATOM 936 C CA . VAL A 1 116 ? -12.963 8.085 12.182 1.00 96.75 116 VAL A CA 1
ATOM 937 C C . VAL A 1 116 ? -11.955 9.196 12.472 1.00 96.75 116 VAL A C 1
ATOM 939 O O . VAL A 1 116 ? -11.838 10.164 11.716 1.00 96.75 116 VAL A O 1
ATOM 942 N N . SER A 1 117 ? -11.205 9.084 13.563 1.00 95.88 117 SER A N 1
ATOM 943 C CA . SER A 1 117 ? -10.148 10.024 13.950 1.00 95.88 117 SER A CA 1
ATOM 944 C C . SER A 1 117 ? -8.889 9.287 14.413 1.00 95.88 117 SER A C 1
ATOM 946 O O . SER A 1 117 ? -8.916 8.082 14.656 1.00 95.88 117 SER A O 1
ATOM 948 N N . ILE A 1 118 ? -7.765 10.001 14.475 1.00 93.75 118 ILE A N 1
ATOM 949 C CA . ILE A 1 118 ? -6.525 9.486 15.064 1.00 93.75 118 ILE A CA 1
ATOM 950 C C . ILE A 1 118 ? -6.323 10.049 16.464 1.00 93.75 118 ILE A C 1
ATOM 952 O O . ILE A 1 118 ? -6.653 11.215 16.704 1.00 93.75 118 ILE A O 1
ATOM 956 N N . ASP A 1 119 ? -5.772 9.241 17.362 1.00 92.75 119 ASP A N 1
ATOM 957 C CA . ASP A 1 119 ? -5.253 9.704 18.645 1.00 92.75 119 ASP A CA 1
ATOM 958 C C . ASP A 1 119 ? -4.004 10.577 18.427 1.00 92.75 119 ASP A C 1
ATOM 960 O O . ASP A 1 119 ? -3.154 10.273 17.591 1.00 92.75 119 ASP A O 1
ATOM 964 N N . ILE A 1 120 ? -3.929 11.697 19.143 1.00 89.88 120 ILE A N 1
ATOM 965 C CA . ILE A 1 120 ? -2.792 12.634 19.150 1.00 89.88 120 ILE A CA 1
ATOM 966 C C . ILE A 1 120 ? -2.239 12.847 20.568 1.00 89.88 120 ILE A C 1
ATOM 968 O O . ILE A 1 120 ? -1.583 13.851 20.856 1.00 89.88 120 ILE A O 1
ATOM 972 N N . SER A 1 121 ? -2.574 11.948 21.488 1.00 85.94 121 SER A N 1
ATOM 973 C CA . SER A 1 121 ? -2.073 11.945 22.857 1.00 85.94 121 SER A CA 1
ATOM 974 C C . SER A 1 121 ? -0.582 11.594 22.882 1.00 85.94 121 SER A C 1
ATOM 976 O O . SER A 1 121 ? -0.107 10.789 22.094 1.00 85.94 121 SER A O 1
ATOM 978 N N . GLU A 1 122 ? 0.170 12.157 23.833 1.00 79.00 122 GLU A N 1
ATOM 979 C CA . GLU A 1 122 ? 1.605 11.848 23.993 1.00 79.00 122 GLU A CA 1
ATOM 980 C C . GLU A 1 122 ? 1.865 10.382 24.387 1.00 79.00 122 GLU A C 1
ATOM 982 O O . GLU A 1 122 ? 2.957 9.857 24.178 1.00 79.00 122 GLU A O 1
ATOM 987 N N . GLN A 1 123 ? 0.870 9.725 24.989 1.00 79.19 123 GLN A N 1
ATOM 988 C CA . GLN A 1 123 ? 0.932 8.317 25.365 1.00 79.19 123 GLN A CA 1
ATOM 989 C C . GLN A 1 123 ? 0.188 7.470 24.339 1.00 79.19 123 GLN A C 1
ATOM 991 O O . GLN A 1 123 ? -1.020 7.645 24.176 1.00 79.19 123 GLN A O 1
ATOM 996 N N . TYR A 1 124 ? 0.895 6.502 23.753 1.00 70.06 124 TYR A N 1
ATOM 997 C CA . TYR A 1 124 ? 0.307 5.485 22.885 1.00 70.06 124 TYR A CA 1
ATOM 998 C C . TYR A 1 124 ? -0.824 4.736 23.600 1.00 70.06 124 TYR A C 1
ATOM 1000 O O . TYR A 1 124 ? -0.646 4.189 24.697 1.00 70.06 124 TYR A O 1
ATOM 1008 N N . LYS A 1 125 ? -1.982 4.665 22.956 1.00 77.50 125 LYS A N 1
ATOM 1009 C CA . LYS A 1 125 ? -3.113 3.832 23.345 1.00 77.50 125 LYS A CA 1
ATOM 1010 C C . LYS A 1 125 ? -3.019 2.502 22.613 1.00 77.50 125 LYS A C 1
ATOM 1012 O O . LYS A 1 125 ? -3.415 2.337 21.465 1.00 77.50 125 LYS A O 1
ATOM 1017 N N . HIS A 1 126 ? -2.571 1.486 23.340 1.00 89.94 126 HIS A N 1
ATOM 1018 C CA . HIS A 1 126 ? -2.512 0.114 22.839 1.00 89.94 126 HIS A CA 1
ATOM 1019 C C . HIS A 1 126 ? -3.855 -0.640 22.972 1.00 89.94 126 HIS A C 1
ATOM 1021 O O . HIS A 1 126 ? -3.885 -1.874 23.016 1.00 89.94 126 HIS A O 1
ATOM 1027 N N . ASP A 1 127 ? -4.973 0.081 23.034 1.00 92.81 127 ASP A N 1
ATOM 1028 C CA . ASP A 1 127 ? -6.307 -0.485 23.227 1.00 92.81 127 ASP A CA 1
ATOM 1029 C C . ASP A 1 127 ? -6.789 -1.247 21.978 1.00 92.81 127 ASP A C 1
ATOM 1031 O O . ASP A 1 127 ? -6.471 -0.897 20.840 1.00 92.81 127 ASP A O 1
ATOM 1035 N N . LYS A 1 128 ? -7.563 -2.314 22.207 1.00 96.56 128 LYS A N 1
ATOM 1036 C CA . LYS A 1 128 ? -8.385 -3.010 21.201 1.00 96.56 128 LYS A CA 1
ATOM 1037 C C . LYS A 1 128 ? -9.784 -3.198 21.786 1.00 96.56 128 LYS A C 1
ATOM 1039 O O . LYS A 1 128 ? -10.197 -4.306 22.126 1.00 96.56 128 LYS A O 1
ATOM 1044 N N . GLY A 1 129 ? -10.436 -2.071 22.041 1.00 97.56 129 GLY A N 1
ATOM 1045 C CA . GLY A 1 129 ? -11.713 -2.005 22.739 1.00 97.56 129 GLY A CA 1
ATOM 1046 C C . GLY A 1 129 ? -12.843 -1.643 21.790 1.00 97.56 129 GLY A C 1
ATOM 1047 O O . GLY A 1 129 ? -12.698 -0.747 20.956 1.00 97.56 129 GLY A O 1
ATOM 1048 N N . ILE A 1 130 ? -13.974 -2.328 21.932 1.00 98.56 130 ILE A N 1
ATOM 1049 C CA . ILE A 1 130 ? -15.189 -2.047 21.170 1.00 98.56 130 ILE A CA 1
ATOM 1050 C C . ILE A 1 130 ? -16.359 -2.001 22.146 1.00 98.56 130 ILE A C 1
ATOM 1052 O O . ILE A 1 130 ? -16.540 -2.920 22.938 1.00 98.56 130 ILE A O 1
ATOM 1056 N N . VAL A 1 131 ? -17.149 -0.935 22.095 1.00 98.69 131 VAL A N 1
ATOM 1057 C CA . VAL A 1 131 ? -18.389 -0.798 22.859 1.00 98.69 131 VAL A CA 1
ATOM 1058 C C . VAL A 1 131 ? -19.550 -0.730 21.878 1.00 98.69 131 VAL A C 1
ATOM 1060 O O . VAL A 1 131 ? -19.529 0.087 20.958 1.00 98.69 131 VAL A O 1
ATOM 1063 N N . ILE A 1 132 ? -20.554 -1.581 22.070 1.00 98.69 132 ILE A N 1
ATOM 1064 C CA . ILE A 1 132 ? -21.755 -1.651 21.239 1.00 98.69 132 ILE A CA 1
ATOM 1065 C C . ILE A 1 132 ? -22.979 -1.355 22.108 1.00 98.69 132 ILE A C 1
ATOM 1067 O O . ILE A 1 132 ? -23.149 -1.917 23.194 1.00 98.69 132 ILE A O 1
ATOM 1071 N N . ASP A 1 133 ? -23.822 -0.442 21.633 1.00 98.31 133 ASP A N 1
ATOM 1072 C CA . ASP A 1 133 ? -25.126 -0.080 22.197 1.00 98.31 133 ASP A CA 1
ATOM 1073 C C . ASP A 1 133 ? -25.110 0.293 23.690 1.00 98.31 133 ASP A C 1
ATOM 1075 O O . ASP A 1 133 ? -26.106 0.110 24.392 1.00 98.31 133 ASP A O 1
ATOM 1079 N N . LYS A 1 134 ? -23.982 0.842 24.171 1.00 97.88 134 LYS A N 1
ATOM 1080 C CA . LYS A 1 134 ? -23.722 1.177 25.589 1.00 97.88 134 LYS A CA 1
ATOM 1081 C C . LYS A 1 134 ? -23.927 0.002 26.546 1.00 97.88 134 LYS A C 1
ATOM 1083 O O . LYS A 1 134 ? -24.334 0.203 27.686 1.00 97.88 134 LYS A O 1
ATOM 1088 N N . ARG A 1 135 ? -23.698 -1.220 26.071 1.00 97.44 135 ARG A N 1
ATOM 1089 C CA . ARG A 1 135 ? -24.000 -2.443 26.821 1.00 97.44 135 ARG A CA 1
ATOM 1090 C C . ARG A 1 135 ? -22.936 -3.508 26.636 1.00 97.44 135 ARG A C 1
ATOM 1092 O O . ARG A 1 135 ? -22.414 -4.036 27.609 1.00 97.44 135 ARG A O 1
ATOM 1099 N N . TRP A 1 136 ? -22.614 -3.808 25.387 1.00 98.25 136 TRP A N 1
ATOM 1100 C CA . TRP A 1 136 ? -21.689 -4.876 25.050 1.00 98.25 136 TRP A CA 1
ATOM 1101 C C . TRP A 1 136 ? -20.280 -4.324 24.930 1.00 98.25 136 TRP A C 1
ATOM 1103 O O . TRP A 1 136 ? -20.041 -3.381 24.177 1.00 98.25 136 TRP A O 1
ATOM 1113 N N . VAL A 1 137 ? -19.344 -4.925 25.651 1.00 98.31 137 VAL A N 1
ATOM 1114 C CA . VAL A 1 137 ? -17.932 -4.549 25.634 1.00 98.31 137 VAL A CA 1
ATOM 1115 C C . VAL A 1 137 ? -17.118 -5.710 25.097 1.00 98.31 137 VAL A C 1
ATOM 1117 O O . VAL A 1 137 ? -17.096 -6.780 25.697 1.00 98.31 137 VAL A O 1
ATOM 1120 N N . VAL A 1 138 ? -16.402 -5.484 24.001 1.00 98.12 138 VAL A N 1
ATOM 1121 C CA . VAL A 1 138 ? -15.310 -6.352 23.565 1.00 98.12 138 VAL A CA 1
ATOM 1122 C C . VAL A 1 138 ? -13.996 -5.745 24.031 1.00 98.12 138 VAL A C 1
ATOM 1124 O O . VAL A 1 138 ? -13.690 -4.594 23.714 1.00 98.12 138 VAL A O 1
ATOM 1127 N N . ALA A 1 139 ? -13.203 -6.524 24.756 1.00 96.25 139 ALA A N 1
ATOM 1128 C CA . ALA A 1 139 ? -11.863 -6.136 25.179 1.00 96.25 139 ALA A CA 1
ATOM 1129 C C . ALA A 1 139 ? -10.898 -7.317 25.049 1.00 96.25 139 ALA A C 1
ATOM 1131 O O . ALA A 1 139 ? -11.255 -8.465 25.323 1.00 96.25 139 ALA A O 1
ATOM 1132 N N . GLY A 1 140 ? -9.661 -7.044 24.633 1.00 95.06 140 GLY A N 1
ATOM 1133 C CA . GLY A 1 140 ? -8.661 -8.091 24.462 1.00 95.06 140 GLY A CA 1
ATOM 1134 C C . GLY A 1 140 ? -7.379 -7.630 23.781 1.00 95.06 140 GLY A C 1
ATOM 1135 O O . GLY A 1 140 ? -7.058 -6.442 23.754 1.00 95.06 140 GLY A O 1
ATOM 1136 N N . SER A 1 141 ? -6.643 -8.597 23.235 1.00 95.62 141 SER A N 1
ATOM 1137 C CA . SER A 1 141 ? -5.360 -8.397 22.552 1.00 95.62 141 SER A CA 1
ATOM 1138 C C . SER A 1 141 ? -5.469 -8.331 21.019 1.00 95.62 141 SER A C 1
ATOM 1140 O O . SER A 1 141 ? -4.543 -7.852 20.362 1.00 95.62 141 SER A O 1
ATOM 1142 N N . THR A 1 142 ? -6.614 -8.721 20.449 1.00 96.50 142 THR A N 1
ATOM 1143 C CA . THR A 1 142 ? -6.812 -8.866 18.999 1.00 96.50 142 THR A CA 1
ATOM 1144 C C . THR A 1 142 ? -6.823 -7.524 18.264 1.00 96.50 142 THR A C 1
ATOM 1146 O O . THR A 1 142 ? -7.832 -6.821 18.239 1.00 96.50 142 THR A O 1
ATOM 1149 N N . ASN A 1 143 ? -5.717 -7.185 17.596 1.00 96.50 143 ASN A N 1
ATOM 1150 C CA . ASN A 1 143 ? -5.732 -6.157 16.551 1.00 96.50 143 ASN A CA 1
ATOM 1151 C C . ASN A 1 143 ? -6.480 -6.674 15.314 1.00 96.50 143 ASN A C 1
ATOM 1153 O O . ASN A 1 143 ? -6.503 -7.878 15.053 1.00 96.50 143 ASN A O 1
ATOM 1157 N N . TRP A 1 144 ? -6.994 -5.788 14.468 1.00 97.19 144 TRP A N 1
ATOM 1158 C CA . TRP A 1 144 ? -7.533 -6.195 13.169 1.00 97.19 144 TRP A CA 1
ATOM 1159 C C . TRP A 1 144 ? -6.394 -6.308 12.156 1.00 97.19 144 TRP A C 1
ATOM 1161 O O . TRP A 1 144 ? -6.153 -5.421 11.346 1.00 97.19 144 TRP A O 1
ATOM 1171 N N . THR A 1 145 ? -5.639 -7.402 12.256 1.00 87.81 145 THR A N 1
ATOM 1172 C CA . THR A 1 145 ? -4.488 -7.706 11.394 1.00 87.81 145 THR A CA 1
ATOM 1173 C C . THR A 1 145 ? -4.522 -9.162 10.961 1.00 87.81 145 THR A C 1
ATOM 1175 O O . THR A 1 145 ? -5.062 -10.018 11.663 1.00 87.81 145 THR A O 1
ATOM 1178 N N . GLU A 1 146 ? -3.893 -9.473 9.829 1.00 78.50 146 GLU A N 1
ATOM 1179 C CA . GLU A 1 146 ? -3.828 -10.850 9.336 1.00 78.50 146 GLU A CA 1
ATOM 1180 C C . GLU A 1 146 ? -3.153 -11.777 10.360 1.00 78.50 146 GLU A C 1
ATOM 1182 O O . GLU A 1 146 ? -3.612 -12.896 10.589 1.00 78.50 146 GLU A O 1
ATOM 1187 N N . ALA A 1 147 ? -2.109 -11.277 11.032 1.00 73.94 147 ALA A N 1
ATOM 1188 C CA . ALA A 1 147 ? -1.405 -12.005 12.079 1.00 73.94 147 ALA A CA 1
ATOM 1189 C C . ALA A 1 147 ? -2.309 -12.359 13.259 1.00 73.94 147 ALA A C 1
ATOM 1191 O O . ALA A 1 147 ? -2.395 -13.533 13.613 1.00 73.94 147 ALA A O 1
ATOM 1192 N N . ALA A 1 148 ? -3.036 -11.382 13.800 1.00 87.75 148 ALA A N 1
ATOM 1193 C CA . ALA A 1 148 ? -3.966 -11.597 14.906 1.00 87.75 148 ALA A CA 1
ATOM 1194 C C . ALA A 1 148 ? -5.083 -12.596 14.549 1.00 87.75 148 ALA A C 1
ATOM 1196 O O . ALA A 1 148 ? -5.453 -13.435 15.364 1.00 87.75 148 ALA A O 1
ATOM 1197 N N . MET A 1 149 ? -5.582 -12.548 13.310 1.00 83.38 149 MET A N 1
ATOM 1198 C CA . MET A 1 149 ? -6.704 -13.386 12.869 1.00 83.38 149 MET A CA 1
ATOM 1199 C C . MET A 1 149 ? -6.296 -14.815 12.474 1.00 83.38 149 MET A C 1
ATOM 1201 O O . MET A 1 149 ? -7.131 -15.722 12.507 1.00 83.38 149 MET A O 1
ATOM 1205 N N . ARG A 1 150 ? -5.045 -15.040 12.040 1.00 75.56 150 ARG A N 1
ATOM 1206 C CA . ARG A 1 150 ? -4.614 -16.327 11.451 1.00 75.56 150 ARG A CA 1
ATOM 1207 C C . ARG A 1 150 ? -3.494 -17.038 12.198 1.00 75.56 150 ARG A C 1
ATOM 1209 O O . ARG A 1 150 ? -3.472 -18.271 12.179 1.00 75.56 150 ARG A O 1
ATOM 1216 N N . TYR A 1 151 ? -2.561 -16.295 12.787 1.00 73.81 151 TYR A N 1
ATOM 1217 C CA . TYR A 1 151 ? -1.276 -16.838 13.240 1.00 73.81 151 TYR A CA 1
ATOM 1218 C C . TYR A 1 151 ? -1.061 -16.690 14.750 1.00 73.81 151 TYR A C 1
ATOM 1220 O O . TYR A 1 151 ? -0.533 -17.608 15.375 1.00 73.81 151 TYR A O 1
ATOM 1228 N N . ASN A 1 152 ? -1.480 -15.574 15.344 1.00 80.38 152 ASN A N 1
ATOM 1229 C CA . ASN A 1 152 ? -1.261 -15.301 16.758 1.00 80.38 152 ASN A CA 1
ATOM 1230 C C . ASN A 1 152 ? -2.258 -16.048 17.649 1.00 80.38 152 ASN A C 1
ATOM 1232 O O . ASN A 1 152 ? -3.393 -16.337 17.268 1.00 80.38 152 ASN A O 1
ATOM 1236 N N . SER A 1 153 ? -1.832 -16.299 18.884 1.00 89.25 153 SER A N 1
ATOM 1237 C CA . SER A 1 153 ? -2.725 -16.697 19.967 1.00 89.25 153 SER A CA 1
ATOM 1238 C C . SER A 1 153 ? -3.224 -15.438 20.670 1.00 89.25 153 SER A C 1
ATOM 1240 O O . SER A 1 153 ? -2.536 -14.908 21.538 1.00 89.25 153 SER A O 1
ATOM 1242 N N . GLU A 1 154 ? -4.399 -14.958 20.274 1.00 92.94 154 GLU A N 1
ATOM 1243 C CA . GLU A 1 154 ? -5.039 -13.773 20.851 1.00 92.94 154 GLU A CA 1
ATOM 1244 C C . GLU A 1 154 ? -6.159 -14.162 21.822 1.00 92.94 154 GLU A C 1
ATOM 1246 O O . GLU A 1 154 ? -6.854 -15.163 21.615 1.00 92.94 154 GLU A O 1
ATOM 1251 N N . THR A 1 155 ? -6.370 -13.338 22.848 1.00 95.88 155 THR A N 1
ATOM 1252 C CA . THR A 1 155 ? -7.459 -13.498 23.816 1.00 95.88 155 THR A CA 1
ATOM 1253 C C . THR A 1 155 ? -8.363 -12.279 23.780 1.00 95.88 155 THR A C 1
ATOM 1255 O O . THR A 1 155 ? -7.897 -11.138 23.770 1.00 95.88 155 THR A O 1
ATOM 1258 N N . SER A 1 156 ? -9.672 -12.494 23.718 1.00 96.94 156 SER A N 1
ATOM 1259 C CA . SER A 1 156 ? -10.670 -11.422 23.728 1.00 96.94 156 SER A CA 1
ATOM 1260 C C . SER A 1 156 ? -11.962 -11.927 24.340 1.00 96.94 156 SER A C 1
ATOM 1262 O O . SER A 1 156 ? -12.322 -13.085 24.153 1.00 96.94 156 SER A O 1
ATOM 1264 N N . VAL A 1 157 ? -12.661 -11.054 25.052 1.00 97.19 157 VAL A N 1
ATOM 1265 C CA . VAL A 1 157 ? -13.932 -11.372 25.706 1.00 97.19 157 VAL A CA 1
ATOM 1266 C C . VAL A 1 157 ? -14.994 -10.380 25.273 1.00 97.19 157 VAL A C 1
ATOM 1268 O O . VAL A 1 157 ? -14.687 -9.206 25.060 1.00 97.19 157 VAL A O 1
ATOM 1271 N N . LEU A 1 158 ? -16.226 -10.860 25.155 1.00 97.81 158 LEU A N 1
ATOM 1272 C CA . LEU A 1 158 ? -17.429 -10.044 25.104 1.00 97.81 158 LEU A CA 1
ATOM 1273 C C . LEU A 1 158 ? -18.061 -10.056 26.491 1.00 97.81 158 LEU A C 1
ATOM 1275 O O . LEU A 1 158 ? -18.205 -11.116 27.096 1.00 97.81 158 LEU A O 1
ATOM 1279 N N . VAL A 1 159 ? -18.446 -8.885 26.977 1.00 97.62 159 VAL A N 1
ATOM 1280 C CA . VAL A 1 159 ? -19.067 -8.696 28.286 1.00 97.62 159 VAL A CA 1
ATOM 1281 C C . VAL A 1 159 ? -20.365 -7.920 28.104 1.00 97.62 159 VAL A C 1
ATOM 1283 O O . VAL A 1 159 ? -20.352 -6.837 27.519 1.00 97.62 159 VAL A O 1
ATOM 1286 N N . ASP A 1 160 ? -21.470 -8.461 28.612 1.00 97.44 160 ASP A N 1
ATOM 1287 C CA . ASP A 1 160 ? -22.722 -7.727 28.801 1.00 97.44 160 ASP A CA 1
ATOM 1288 C C . ASP A 1 160 ? -22.651 -6.941 30.112 1.00 97.44 160 ASP A C 1
ATOM 1290 O O . ASP A 1 160 ? -22.813 -7.511 31.194 1.00 97.44 160 ASP A O 1
ATOM 1294 N N . SER A 1 161 ? -22.345 -5.650 30.032 1.00 97.12 161 SER A N 1
ATOM 1295 C CA . SER A 1 161 ? -22.279 -4.783 31.206 1.00 97.12 161 SER A CA 1
ATOM 1296 C C . SER A 1 161 ? -22.438 -3.317 30.794 1.00 97.12 161 SER A C 1
ATOM 1298 O O . SER A 1 161 ? -21.470 -2.688 30.345 1.00 97.12 161 SER A O 1
ATOM 1300 N N . PRO A 1 162 ? -23.648 -2.745 30.938 1.00 96.00 162 PRO A N 1
ATOM 1301 C CA . PRO A 1 162 ? -23.886 -1.322 30.714 1.00 96.00 162 PRO A CA 1
ATOM 1302 C C . PRO A 1 162 ? -22.966 -0.412 31.535 1.00 96.00 162 PRO A C 1
ATOM 1304 O O . PRO A 1 162 ? -22.483 0.599 31.023 1.00 96.00 162 PRO A O 1
ATOM 1307 N N . GLU A 1 163 ? -22.660 -0.782 32.777 1.00 95.69 163 GLU A N 1
ATOM 1308 C CA . GLU A 1 163 ? -21.815 0.005 33.676 1.00 95.69 163 GLU A CA 1
ATOM 1309 C C . GLU A 1 163 ? -20.349 0.004 33.216 1.00 95.69 163 GLU A C 1
ATOM 1311 O O . GLU A 1 163 ? -19.692 1.051 33.209 1.00 95.69 163 GLU A O 1
ATOM 1316 N N . LEU A 1 164 ? -19.831 -1.150 32.770 1.00 96.00 164 LEU A N 1
ATOM 1317 C CA . LEU A 1 164 ? -18.492 -1.227 32.178 1.00 96.00 164 LEU A CA 1
ATOM 1318 C C . LEU A 1 164 ? -18.430 -0.452 30.858 1.00 96.00 164 LEU A C 1
ATOM 1320 O O . LEU A 1 164 ? -17.452 0.257 30.606 1.00 96.00 164 LEU A O 1
ATOM 1324 N N . ALA A 1 165 ? -19.465 -0.571 30.023 1.00 97.75 165 ALA A N 1
ATOM 1325 C CA . ALA A 1 165 ? -19.568 0.162 28.767 1.00 97.75 165 ALA A CA 1
ATOM 1326 C C . ALA A 1 165 ? -19.525 1.678 29.007 1.00 97.75 165 ALA A C 1
ATOM 1328 O O . ALA A 1 165 ? -18.748 2.377 28.354 1.00 97.75 165 ALA A O 1
ATOM 1329 N N . GLU A 1 166 ? -20.290 2.182 29.976 1.00 97.25 166 GLU A N 1
ATOM 1330 C CA . GLU A 1 166 ? -20.277 3.593 30.368 1.00 97.25 166 GLU A CA 1
ATOM 1331 C C . GLU A 1 166 ? -18.893 4.034 30.863 1.00 97.25 166 GLU A C 1
ATOM 1333 O O . GLU A 1 166 ? -18.370 5.053 30.404 1.00 97.25 166 GLU A O 1
ATOM 1338 N N . SER A 1 167 ? -18.252 3.242 31.728 1.00 96.44 167 SER A N 1
ATOM 1339 C CA . SER A 1 167 ? -16.909 3.540 32.240 1.00 96.44 167 SER A CA 1
ATOM 1340 C C . SER A 1 167 ? -15.851 3.614 31.130 1.00 96.44 167 SER A C 1
ATOM 1342 O O . SER A 1 167 ? -15.033 4.539 31.099 1.00 96.44 167 SER A O 1
ATOM 1344 N N . ILE A 1 168 ? -15.878 2.676 30.179 1.00 96.25 168 ILE A N 1
ATOM 1345 C CA . ILE A 1 168 ? -14.950 2.661 29.040 1.00 96.25 168 ILE A CA 1
ATOM 1346 C C . ILE A 1 168 ? -15.211 3.843 28.106 1.00 96.25 168 ILE A C 1
ATOM 1348 O O . ILE A 1 168 ? -14.258 4.511 27.701 1.00 96.25 168 ILE A O 1
ATOM 1352 N N . LEU A 1 169 ? -16.475 4.135 27.790 1.00 97.44 169 LEU A N 1
ATOM 1353 C CA . LEU A 1 169 ? -16.839 5.281 26.954 1.00 97.44 169 LEU A CA 1
ATOM 1354 C C . LEU A 1 169 ? -16.409 6.606 27.592 1.00 97.44 169 LEU A C 1
ATOM 1356 O O . LEU A 1 169 ? -15.897 7.473 26.883 1.00 97.44 169 LEU A O 1
ATOM 1360 N N . ALA A 1 170 ? -16.549 6.753 28.913 1.00 96.75 170 ALA A N 1
ATOM 1361 C CA . ALA A 1 170 ? -16.070 7.927 29.640 1.00 96.75 170 ALA A CA 1
ATOM 1362 C C . ALA A 1 170 ? -14.549 8.098 29.489 1.00 96.75 170 ALA A C 1
ATOM 1364 O O . ALA A 1 170 ? -14.086 9.177 29.125 1.00 96.75 170 ALA A O 1
ATOM 1365 N N . ARG A 1 171 ? -13.775 7.016 29.651 1.00 94.31 171 ARG A N 1
ATOM 1366 C CA . ARG A 1 171 ? -12.319 7.027 29.425 1.00 94.31 171 ARG A CA 1
ATOM 1367 C C . ARG A 1 171 ? -11.954 7.354 27.973 1.00 94.31 171 ARG A C 1
ATOM 1369 O O . ARG A 1 171 ? -10.973 8.049 27.725 1.00 94.31 171 ARG A O 1
ATOM 1376 N N . TYR A 1 172 ? -12.718 6.859 27.001 1.00 95.12 172 TYR A N 1
ATOM 1377 C CA . TYR A 1 172 ? -12.488 7.138 25.579 1.00 95.12 172 TYR A CA 1
ATOM 1378 C C . TYR A 1 172 ? -12.863 8.557 25.162 1.00 95.12 172 TYR A C 1
ATOM 1380 O O . TYR A 1 172 ? -12.258 9.095 24.234 1.00 95.12 172 TYR A O 1
ATOM 1388 N N . ALA A 1 173 ? -13.796 9.200 25.862 1.00 94.25 173 ALA A N 1
ATOM 1389 C CA . ALA A 1 173 ? -14.132 10.601 25.635 1.00 94.25 173 ALA A CA 1
ATOM 1390 C C . ALA A 1 173 ? -12.972 11.560 25.971 1.00 94.25 173 ALA A C 1
ATOM 1392 O O . ALA A 1 173 ? -12.924 12.663 25.429 1.00 94.25 173 ALA A O 1
ATOM 1393 N N . GLU A 1 174 ? -12.023 11.142 26.815 1.00 93.44 174 GLU A N 1
ATOM 1394 C CA . GLU A 1 174 ? -10.834 11.927 27.178 1.00 93.44 174 GLU A CA 1
ATOM 1395 C C . GLU A 1 174 ? -9.717 11.876 26.120 1.00 93.44 174 GLU A C 1
ATOM 1397 O O . GLU A 1 174 ? -8.741 12.626 26.214 1.00 93.44 174 GLU A O 1
ATOM 1402 N N . ILE A 1 175 ? -9.832 11.002 25.111 1.00 93.56 175 ILE A N 1
ATOM 1403 C CA . ILE A 1 175 ? -8.809 10.862 24.072 1.00 93.56 175 ILE A CA 1
ATOM 1404 C C . ILE A 1 175 ? -8.796 12.119 23.201 1.00 93.56 175 ILE A C 1
ATOM 1406 O O . ILE A 1 175 ? -9.788 12.482 22.559 1.00 93.56 175 ILE A O 1
ATOM 1410 N N . LYS A 1 176 ? -7.634 12.775 23.137 1.00 93.75 176 LYS A N 1
ATOM 1411 C CA . LYS A 1 176 ? -7.415 13.891 22.218 1.00 93.75 176 LYS A CA 1
ATOM 1412 C C . LYS A 1 176 ? -7.288 13.324 20.817 1.00 93.75 176 LYS A C 1
ATOM 1414 O O . LYS A 1 176 ? -6.378 12.552 20.549 1.00 93.75 176 LYS A O 1
ATOM 1419 N N . THR A 1 177 ? -8.182 13.725 19.920 1.00 95.00 177 THR A N 1
ATOM 1420 C CA . THR A 1 177 ? -8.169 13.218 18.547 1.00 95.00 177 THR A CA 1
ATOM 1421 C C . THR A 1 177 ? -8.075 14.329 17.517 1.00 95.00 177 THR A C 1
ATOM 1423 O O . THR A 1 177 ? -8.497 15.463 17.752 1.00 95.00 177 THR A O 1
ATOM 1426 N N . LYS A 1 178 ? -7.533 13.986 16.350 1.00 93.12 178 LYS A N 1
ATOM 1427 C CA . LYS A 1 178 ? -7.529 14.828 15.153 1.00 93.12 178 LYS A CA 1
ATOM 1428 C C . LYS A 1 178 ? -8.144 14.035 14.003 1.00 93.12 178 LYS A C 1
ATOM 1430 O O . LYS A 1 178 ? -7.912 12.834 13.873 1.00 93.12 178 LYS A O 1
ATOM 1435 N N . LYS A 1 179 ? -8.905 14.692 13.128 1.00 90.69 179 LYS A N 1
ATOM 1436 C CA . LYS A 1 179 ? -9.134 14.142 11.785 1.00 90.69 179 LYS A CA 1
ATOM 1437 C C . LYS A 1 179 ? -7.804 14.182 11.033 1.00 90.69 179 LYS A C 1
ATOM 1439 O O . LYS A 1 179 ? -7.091 15.186 11.113 1.00 90.69 179 LYS A O 1
ATOM 1444 N N . LYS A 1 180 ? -7.452 13.118 10.310 1.00 79.12 180 LYS A N 1
ATOM 1445 C CA . LYS A 1 180 ? -6.403 13.274 9.301 1.00 79.12 180 LYS A CA 1
ATOM 1446 C C . LYS A 1 180 ? -6.913 14.291 8.290 1.00 79.12 180 LYS A C 1
ATOM 1448 O O . LYS A 1 180 ? -8.113 14.361 8.016 1.00 79.12 180 LYS A O 1
ATOM 1453 N N . ASP A 1 181 ? -6.004 15.116 7.788 1.00 72.81 181 ASP A N 1
ATOM 1454 C CA . ASP A 1 181 ? -6.349 16.026 6.707 1.00 72.81 181 ASP A CA 1
ATOM 1455 C C . ASP A 1 181 ? -6.932 15.174 5.577 1.00 72.81 181 ASP A C 1
ATOM 1457 O O . ASP A 1 181 ? -6.416 14.082 5.317 1.00 72.81 181 ASP A O 1
ATOM 1461 N N . LYS A 1 182 ? -8.036 15.626 4.964 1.00 53.12 182 LYS A N 1
ATOM 1462 C CA . LYS A 1 182 ? -8.648 14.940 3.822 1.00 53.12 182 LYS A CA 1
ATOM 1463 C C . LYS A 1 182 ? -7.627 14.914 2.689 1.00 53.12 182 LYS A C 1
ATOM 1465 O O . LYS A 1 182 ? -7.617 15.786 1.825 1.00 53.12 182 LYS A O 1
ATOM 1470 N N . ARG A 1 183 ? -6.735 13.927 2.703 1.00 45.69 183 ARG A N 1
ATOM 1471 C CA . ARG A 1 183 ? -5.967 13.537 1.534 1.00 45.69 183 ARG A CA 1
ATOM 1472 C C . ARG A 1 183 ? -7.005 12.934 0.599 1.00 45.69 183 ARG A C 1
ATOM 1474 O O . ARG A 1 183 ? -7.509 11.847 0.845 1.00 45.69 183 ARG A O 1
ATOM 1481 N N . LEU A 1 184 ? -7.423 13.773 -0.347 1.00 42.09 184 LEU A N 1
ATOM 1482 C CA . LEU A 1 184 ? -8.208 13.503 -1.551 1.00 42.09 184 LEU A CA 1
ATOM 1483 C C . LEU A 1 184 ? -8.320 12.008 -1.861 1.00 42.09 184 LEU A C 1
ATOM 1485 O O . LEU A 1 184 ? -7.272 11.394 -1.992 1.00 42.09 184 LEU A O 1
ATOM 1489 N N . GLU A 1 185 ? -9.553 11.492 -1.962 1.00 41.91 185 GLU A N 1
ATOM 1490 C CA . GLU A 1 185 ? -10.148 10.393 -2.774 1.00 41.91 185 GLU A CA 1
ATOM 1491 C C . GLU A 1 185 ? -9.304 9.207 -3.340 1.00 41.91 185 GLU A C 1
ATOM 1493 O O . GLU A 1 185 ? -9.884 8.231 -3.805 1.00 41.91 185 GLU A O 1
ATOM 1498 N N . ASN A 1 186 ? -7.976 9.198 -3.226 1.00 48.12 186 ASN A N 1
ATOM 1499 C CA . ASN A 1 186 ? -6.987 8.460 -4.015 1.00 48.12 186 ASN A CA 1
ATOM 1500 C C . ASN A 1 186 ? -6.076 7.536 -3.181 1.00 48.12 186 ASN A C 1
ATOM 1502 O O . ASN A 1 186 ? -5.061 7.059 -3.687 1.00 48.12 186 ASN A O 1
ATOM 1506 N N . ILE A 1 187 ? -6.417 7.245 -1.918 1.00 49.69 187 ILE A N 1
ATOM 1507 C CA . ILE A 1 187 ? -5.610 6.388 -1.020 1.00 49.69 187 ILE A CA 1
ATOM 1508 C C . ILE A 1 187 ? -5.469 4.938 -1.491 1.00 49.69 187 ILE A C 1
ATOM 1510 O O . ILE A 1 187 ? -4.584 4.234 -1.027 1.00 49.69 187 ILE A O 1
ATOM 1514 N N . LEU A 1 188 ? -6.258 4.482 -2.461 1.00 61.53 188 LEU A N 1
ATOM 1515 C CA . LEU A 1 188 ? -6.041 3.166 -3.066 1.00 61.53 188 LEU A CA 1
ATOM 1516 C C . LEU A 1 188 ? -4.848 3.143 -4.023 1.00 61.53 188 LEU A C 1
ATOM 1518 O O . LEU A 1 188 ? -4.628 2.122 -4.671 1.00 61.53 188 LEU A O 1
ATOM 1522 N N . THR A 1 189 ? -4.122 4.251 -4.182 1.00 73.12 189 THR A N 1
ATOM 1523 C CA . THR A 1 189 ? -3.126 4.403 -5.234 1.00 73.12 189 THR A CA 1
ATOM 1524 C C . THR A 1 189 ? -1.905 5.212 -4.799 1.00 73.12 189 THR A C 1
ATOM 1526 O O . THR A 1 189 ? -1.992 6.113 -3.971 1.00 73.12 189 THR A O 1
ATOM 1529 N N . VAL A 1 190 ? -0.755 4.919 -5.400 1.00 83.94 190 VAL A N 1
ATOM 1530 C CA . VAL A 1 190 ? 0.458 5.736 -5.327 1.00 83.94 190 VAL A CA 1
ATOM 1531 C C . VAL A 1 190 ? 0.507 6.610 -6.580 1.00 83.94 190 VAL A C 1
ATOM 1533 O O . VAL A 1 190 ? 0.636 6.062 -7.683 1.00 83.94 190 VAL A O 1
ATOM 1536 N N . PRO A 1 191 ? 0.404 7.944 -6.460 1.00 82.88 191 PRO A N 1
ATOM 1537 C CA . PRO A 1 191 ? 0.580 8.834 -7.596 1.00 82.88 191 PRO A CA 1
ATOM 1538 C C . PRO A 1 191 ? 2.063 8.897 -7.985 1.00 82.88 191 PRO A C 1
ATOM 1540 O O . PRO A 1 191 ? 2.943 9.073 -7.140 1.00 82.88 191 PRO A O 1
ATOM 1543 N N . ILE A 1 192 ? 2.337 8.752 -9.278 1.00 88.25 192 ILE A N 1
ATOM 1544 C CA . ILE A 1 192 ? 3.679 8.808 -9.855 1.00 88.25 192 ILE A CA 1
ATOM 1545 C C . ILE A 1 192 ? 3.678 9.783 -11.022 1.00 88.25 192 ILE A C 1
ATOM 1547 O O . ILE A 1 192 ? 2.827 9.709 -11.909 1.00 88.25 192 ILE A O 1
ATOM 1551 N N . GLU A 1 193 ? 4.664 10.677 -11.034 1.00 88.12 193 GLU A N 1
ATOM 1552 C CA . GLU A 1 193 ? 4.891 11.627 -12.122 1.00 88.12 193 GLU A CA 1
ATOM 1553 C C . GLU A 1 193 ? 4.939 10.920 -13.481 1.00 88.12 193 GLU A C 1
ATOM 1555 O O . GLU A 1 193 ? 5.675 9.948 -13.680 1.00 88.12 193 GLU A O 1
ATOM 1560 N N . ARG A 1 194 ? 4.190 11.442 -14.456 1.00 89.00 194 ARG A N 1
ATOM 1561 C CA . ARG A 1 194 ? 4.147 10.918 -15.832 1.00 89.00 194 ARG A CA 1
ATOM 1562 C C . ARG A 1 194 ? 5.539 10.855 -16.463 1.00 89.00 194 ARG A C 1
ATOM 1564 O O . ARG A 1 194 ? 5.828 9.930 -17.225 1.00 89.00 194 ARG A O 1
ATOM 1571 N N . ALA A 1 195 ? 6.410 11.798 -16.100 1.00 89.88 195 ALA A N 1
ATOM 1572 C CA . ALA A 1 195 ? 7.801 11.852 -16.541 1.00 89.88 195 ALA A CA 1
ATOM 1573 C C . ALA A 1 195 ? 8.587 10.565 -16.228 1.00 89.88 195 ALA A C 1
ATOM 1575 O O . ALA A 1 195 ? 9.523 10.244 -16.954 1.00 89.88 195 ALA A O 1
ATOM 1576 N N . PHE A 1 196 ? 8.185 9.781 -15.219 1.00 91.38 196 PHE A N 1
ATOM 1577 C CA . PHE A 1 196 ? 8.786 8.473 -14.946 1.00 91.38 196 PHE A CA 1
ATOM 1578 C C . PHE A 1 196 ? 8.668 7.494 -16.106 1.00 91.38 196 PHE A C 1
ATOM 1580 O O . PHE A 1 196 ? 9.628 6.793 -16.435 1.00 91.38 196 PHE A O 1
ATOM 1587 N N . LEU A 1 197 ? 7.484 7.425 -16.711 1.00 90.31 197 LEU A N 1
ATOM 1588 C CA . LEU A 1 197 ? 7.223 6.506 -17.812 1.00 90.31 197 LEU A CA 1
ATOM 1589 C C . LEU A 1 197 ? 7.711 7.059 -19.141 1.00 90.31 197 LEU A C 1
ATOM 1591 O O . LEU A 1 197 ? 8.165 6.289 -19.985 1.00 90.31 197 LEU A O 1
ATOM 1595 N N . GLU A 1 198 ? 7.590 8.369 -19.332 1.00 90.12 198 GLU A N 1
ATOM 1596 C CA . GLU A 1 198 ? 7.917 9.028 -20.596 1.00 90.12 198 GLU A CA 1
ATOM 1597 C C . GLU A 1 198 ? 9.392 9.410 -20.737 1.00 90.12 198 GLU A C 1
ATOM 1599 O O . GLU A 1 198 ? 9.791 9.898 -21.793 1.00 90.12 198 GLU A O 1
ATOM 1604 N N . ASP A 1 199 ? 10.221 9.162 -19.719 1.00 89.62 199 ASP A N 1
ATOM 1605 C CA . ASP A 1 199 ? 11.665 9.320 -19.851 1.00 89.62 199 ASP A CA 1
ATOM 1606 C C . ASP A 1 199 ? 12.187 8.405 -20.984 1.00 89.62 199 ASP A C 1
ATOM 1608 O O . ASP A 1 199 ? 12.104 7.170 -20.892 1.00 89.62 199 ASP A O 1
ATOM 1612 N N . PRO A 1 200 ? 12.753 8.982 -22.061 1.00 82.00 200 PRO A N 1
ATOM 1613 C CA . PRO A 1 200 ? 13.118 8.231 -23.260 1.00 82.00 200 PRO A CA 1
ATOM 1614 C C . PRO A 1 200 ? 14.298 7.275 -23.038 1.00 82.00 200 PRO A C 1
ATOM 1616 O O . PRO A 1 200 ? 14.556 6.405 -23.875 1.00 82.00 200 PRO A O 1
ATOM 1619 N N . VAL A 1 201 ? 15.031 7.419 -21.931 1.00 89.31 201 VAL A N 1
ATOM 1620 C CA . VAL A 1 201 ? 16.237 6.647 -21.614 1.00 89.31 201 VAL A CA 1
ATOM 1621 C C . VAL A 1 201 ? 15.973 5.652 -20.493 1.00 89.31 201 VAL A C 1
ATOM 1623 O O . VAL A 1 201 ? 16.427 4.505 -20.565 1.00 89.31 201 VAL A O 1
ATOM 1626 N N . LEU A 1 202 ? 15.251 6.058 -19.455 1.00 91.44 202 LEU A N 1
ATOM 1627 C CA . LEU A 1 202 ? 15.170 5.319 -18.203 1.00 91.44 202 LEU A CA 1
ATOM 1628 C C . LEU A 1 202 ? 14.549 3.930 -18.372 1.00 91.44 202 LEU A C 1
ATOM 1630 O O . LEU A 1 202 ? 15.126 2.938 -17.915 1.00 91.44 202 LEU A O 1
ATOM 1634 N N . GLY A 1 203 ? 13.417 3.834 -19.076 1.00 90.25 203 GLY A N 1
ATOM 1635 C CA . GLY A 1 203 ? 12.759 2.551 -19.342 1.00 90.25 203 GLY A CA 1
ATOM 1636 C C . GLY A 1 203 ? 13.663 1.583 -20.108 1.00 90.25 203 GLY A C 1
ATOM 1637 O O . GLY A 1 203 ? 13.807 0.411 -19.739 1.00 90.25 203 GLY A O 1
ATOM 1638 N N . ALA A 1 204 ? 14.359 2.087 -21.131 1.00 92.25 204 ALA A N 1
ATOM 1639 C CA . ALA A 1 204 ? 15.353 1.317 -21.872 1.00 92.25 204 ALA A CA 1
ATOM 1640 C C . ALA A 1 204 ? 16.504 0.857 -20.967 1.00 92.25 204 ALA A C 1
ATOM 1642 O O . ALA A 1 204 ? 16.958 -0.288 -21.068 1.00 92.25 204 ALA A O 1
ATOM 1643 N N . LEU A 1 205 ? 16.967 1.731 -20.070 1.00 94.44 205 LEU A N 1
ATOM 1644 C CA . LEU A 1 205 ? 18.082 1.465 -19.173 1.00 94.44 205 LEU A CA 1
ATOM 1645 C C . LEU A 1 205 ? 17.739 0.363 -18.165 1.00 94.44 205 LEU A C 1
ATOM 1647 O O . LEU A 1 205 ? 18.528 -0.576 -18.019 1.00 94.44 205 LEU A O 1
ATOM 1651 N N . PHE A 1 206 ? 16.567 0.410 -17.526 1.00 95.62 206 PHE A N 1
ATOM 1652 C CA . PHE A 1 206 ? 16.115 -0.649 -16.616 1.00 95.62 206 PHE A CA 1
ATOM 1653 C C . PHE A 1 206 ? 16.007 -2.003 -17.324 1.00 95.62 206 PHE A C 1
ATOM 1655 O O . PHE A 1 206 ? 16.551 -3.003 -16.836 1.00 95.62 206 PHE A O 1
ATOM 1662 N N . LEU A 1 207 ? 15.357 -2.033 -18.494 1.00 94.38 207 LEU A N 1
ATOM 1663 C CA . LEU A 1 207 ? 15.142 -3.258 -19.270 1.00 94.38 207 LEU A CA 1
ATOM 1664 C C . LEU A 1 207 ? 16.453 -3.860 -19.780 1.00 94.38 207 LEU A C 1
ATOM 1666 O O . LEU A 1 207 ? 16.680 -5.058 -19.608 1.00 94.38 207 LEU A O 1
ATOM 1670 N N . LYS A 1 208 ? 17.345 -3.043 -20.355 1.00 93.75 208 LYS A N 1
ATOM 1671 C CA . LYS A 1 208 ? 18.645 -3.499 -20.879 1.00 93.75 208 LYS A CA 1
ATOM 1672 C C . LYS A 1 208 ? 19.516 -4.121 -19.789 1.00 93.75 208 LYS A C 1
ATOM 1674 O O . LYS A 1 208 ? 20.260 -5.057 -20.057 1.00 93.75 208 LYS A O 1
ATOM 1679 N N . ASN A 1 209 ? 19.420 -3.612 -18.564 1.00 93.12 209 ASN A N 1
ATOM 1680 C CA . ASN A 1 209 ? 20.208 -4.087 -17.428 1.00 93.12 209 ASN A CA 1
ATOM 1681 C C . ASN A 1 209 ? 19.474 -5.113 -16.561 1.00 93.12 209 ASN A C 1
ATOM 1683 O O . ASN A 1 209 ? 19.956 -5.433 -15.474 1.00 93.12 209 ASN A O 1
ATOM 1687 N N . ASN A 1 210 ? 18.302 -5.586 -17.001 1.00 92.00 210 ASN A N 1
ATOM 1688 C CA . ASN A 1 210 ? 17.456 -6.542 -16.288 1.00 92.00 210 ASN A CA 1
ATOM 1689 C C . ASN A 1 210 ? 17.272 -6.197 -14.794 1.00 92.00 210 ASN A C 1
ATOM 1691 O O . ASN A 1 210 ? 17.287 -7.070 -13.920 1.00 92.00 210 ASN A O 1
ATOM 1695 N N . SER A 1 211 ? 17.155 -4.904 -14.480 1.00 95.44 211 SER A N 1
ATOM 1696 C CA . SER A 1 211 ? 17.235 -4.384 -13.109 1.00 95.44 211 SER A CA 1
ATOM 1697 C C . SER A 1 211 ? 15.897 -4.456 -12.374 1.00 95.44 211 SER A C 1
ATOM 1699 O O . SER A 1 211 ? 15.397 -3.453 -11.881 1.00 95.44 211 SER A O 1
ATOM 1701 N N . ASN A 1 212 ? 15.345 -5.670 -12.291 1.00 95.50 212 ASN A N 1
ATOM 1702 C CA . ASN A 1 212 ? 14.057 -5.961 -11.653 1.00 95.50 212 ASN A CA 1
ATOM 1703 C C . ASN A 1 212 ? 14.020 -5.466 -10.204 1.00 95.50 212 ASN A C 1
ATOM 1705 O O . ASN A 1 212 ? 13.184 -4.645 -9.870 1.00 95.50 212 ASN A O 1
ATOM 1709 N N . ARG A 1 213 ? 14.977 -5.894 -9.368 1.00 96.31 213 ARG A N 1
ATOM 1710 C CA . ARG A 1 213 ? 14.987 -5.531 -7.942 1.00 96.31 213 ARG A CA 1
ATOM 1711 C C . ARG A 1 213 ? 15.150 -4.035 -7.701 1.00 96.31 213 ARG A C 1
ATOM 1713 O O . ARG A 1 213 ? 14.505 -3.515 -6.809 1.00 96.31 213 ARG A O 1
ATOM 1720 N N . ALA A 1 214 ? 15.986 -3.347 -8.481 1.00 97.69 214 ALA A N 1
ATOM 1721 C CA . ALA A 1 214 ? 16.113 -1.896 -8.366 1.00 97.69 214 ALA A CA 1
ATOM 1722 C C . ALA A 1 214 ? 14.795 -1.197 -8.736 1.00 97.69 214 ALA A C 1
ATOM 1724 O O . ALA A 1 214 ? 14.349 -0.324 -8.004 1.00 97.69 214 ALA A O 1
ATOM 1725 N N . PHE A 1 215 ? 14.147 -1.619 -9.826 1.00 97.44 215 PHE A N 1
ATOM 1726 C CA . PHE A 1 215 ? 12.840 -1.096 -10.225 1.00 97.44 215 PHE A CA 1
ATOM 1727 C C . PHE A 1 215 ? 11.775 -1.334 -9.142 1.00 97.44 215 PHE A C 1
ATOM 1729 O O . PHE A 1 215 ? 11.086 -0.401 -8.740 1.00 97.44 215 PHE A O 1
ATOM 1736 N N . ASP A 1 216 ? 11.690 -2.559 -8.618 1.00 97.31 216 ASP A N 1
ATOM 1737 C CA . ASP A 1 216 ? 10.733 -2.920 -7.568 1.00 97.31 216 ASP A CA 1
ATOM 1738 C C . ASP A 1 216 ? 10.997 -2.161 -6.267 1.00 97.31 216 ASP A C 1
ATOM 1740 O O . ASP A 1 216 ? 10.046 -1.715 -5.630 1.00 97.31 216 ASP A O 1
ATOM 1744 N N . LEU A 1 217 ? 12.270 -1.992 -5.894 1.00 97.50 217 LEU A N 1
ATOM 1745 C CA . LEU A 1 217 ? 12.688 -1.227 -4.720 1.00 97.50 217 LEU A CA 1
ATOM 1746 C C . LEU A 1 217 ? 12.298 0.247 -4.846 1.00 97.50 217 LEU A C 1
ATOM 1748 O O . LEU A 1 217 ? 11.805 0.828 -3.887 1.00 97.50 217 LEU A O 1
ATOM 1752 N N . TYR A 1 218 ? 12.473 0.842 -6.028 1.00 97.12 218 TYR A N 1
ATOM 1753 C CA . TYR A 1 218 ? 12.072 2.227 -6.255 1.00 97.12 218 TYR A CA 1
ATOM 1754 C C . TYR A 1 218 ? 10.558 2.413 -6.110 1.00 97.12 218 TYR A C 1
ATOM 1756 O O . TYR A 1 218 ? 10.120 3.287 -5.366 1.00 97.12 218 TYR A O 1
ATOM 1764 N N . LEU A 1 219 ? 9.754 1.552 -6.747 1.00 95.88 219 LEU A N 1
ATOM 1765 C CA . LEU A 1 219 ? 8.297 1.599 -6.588 1.00 95.88 219 LEU A CA 1
ATOM 1766 C C . LEU A 1 219 ? 7.862 1.334 -5.143 1.00 95.88 219 LEU A C 1
ATOM 1768 O O . LEU A 1 219 ? 6.891 1.921 -4.681 1.00 95.88 219 LEU A O 1
ATOM 1772 N N . PHE A 1 220 ? 8.576 0.474 -4.418 1.00 93.88 220 PHE A N 1
ATOM 1773 C CA . PHE A 1 220 ? 8.310 0.224 -3.004 1.00 93.88 220 PHE A CA 1
ATOM 1774 C C . PHE A 1 220 ? 8.600 1.441 -2.127 1.00 93.88 220 PHE A C 1
ATOM 1776 O O . PHE A 1 220 ? 7.823 1.739 -1.229 1.00 93.88 220 PHE A O 1
ATOM 1783 N N . PHE A 1 221 ? 9.658 2.199 -2.411 1.00 94.06 221 PHE A N 1
ATOM 1784 C CA . PHE A 1 221 ? 9.903 3.454 -1.705 1.00 94.06 221 PHE A CA 1
ATOM 1785 C C . PHE A 1 221 ? 8.859 4.518 -2.011 1.00 94.06 221 PHE A C 1
ATOM 1787 O O . PHE A 1 221 ? 8.452 5.219 -1.091 1.00 94.06 221 PHE A O 1
ATOM 1794 N N . LEU A 1 222 ? 8.375 4.608 -3.253 1.00 91.75 222 LEU A N 1
ATOM 1795 C CA . LEU A 1 222 ? 7.241 5.481 -3.572 1.00 91.75 222 LEU A CA 1
ATOM 1796 C C . LEU A 1 222 ? 5.976 5.060 -2.813 1.00 91.75 222 LEU A C 1
ATOM 1798 O O . LEU A 1 222 ? 5.256 5.919 -2.319 1.00 91.75 222 LEU A O 1
ATOM 1802 N N . TYR A 1 223 ? 5.746 3.754 -2.662 1.00 86.44 223 TYR A N 1
ATOM 1803 C CA . TYR A 1 223 ? 4.663 3.212 -1.839 1.00 86.44 223 TYR A CA 1
ATOM 1804 C C . TYR A 1 223 ? 4.822 3.533 -0.343 1.00 86.44 223 TYR A C 1
ATOM 1806 O O . TYR A 1 223 ? 3.856 3.892 0.319 1.00 86.44 223 TYR A O 1
ATOM 1814 N N . GLN A 1 224 ? 6.039 3.457 0.199 1.00 79.88 224 GLN A N 1
ATOM 1815 C CA . GLN A 1 224 ? 6.309 3.758 1.608 1.00 79.88 224 GLN A CA 1
ATOM 1816 C C . GLN A 1 224 ? 6.400 5.261 1.920 1.00 79.88 224 GLN A C 1
ATOM 1818 O O . GLN A 1 224 ? 6.391 5.645 3.099 1.00 79.88 224 GLN A O 1
ATOM 1823 N N . PHE A 1 225 ? 6.528 6.117 0.907 1.00 80.44 225 PHE A N 1
ATOM 1824 C CA . PHE A 1 225 ? 6.742 7.547 1.081 1.00 80.44 225 PHE A CA 1
ATOM 1825 C C . PHE A 1 225 ? 5.507 8.236 1.675 1.00 80.44 225 PHE A C 1
ATOM 1827 O O . PHE A 1 225 ? 4.403 8.155 1.152 1.00 80.44 225 PHE A O 1
ATOM 1834 N N . ASN A 1 226 ? 5.698 8.958 2.781 1.00 70.25 226 ASN A N 1
ATOM 1835 C CA . ASN A 1 226 ? 4.606 9.590 3.533 1.00 70.25 226 ASN A CA 1
ATOM 1836 C C . ASN A 1 226 ? 4.304 11.044 3.109 1.00 70.25 226 ASN A C 1
ATOM 1838 O O . ASN A 1 226 ? 3.371 11.658 3.643 1.00 70.25 226 ASN A O 1
ATOM 1842 N N . GLY A 1 227 ? 5.076 11.600 2.167 1.00 69.19 227 GLY A N 1
ATOM 1843 C CA . GLY A 1 227 ? 4.959 12.996 1.735 1.00 69.19 227 GLY A CA 1
ATOM 1844 C C . GLY A 1 227 ? 5.746 13.999 2.583 1.00 69.19 227 GLY A C 1
ATOM 1845 O O . GLY A 1 227 ? 5.374 15.169 2.611 1.00 69.19 227 GLY A O 1
ATOM 1846 N N . ASN A 1 228 ? 6.783 13.571 3.316 1.00 72.88 228 ASN A N 1
ATOM 1847 C CA . ASN A 1 228 ? 7.660 14.505 4.031 1.00 72.88 228 ASN A CA 1
ATOM 1848 C C . ASN A 1 228 ? 8.416 15.426 3.057 1.00 72.88 228 ASN A C 1
ATOM 1850 O O . ASN A 1 228 ? 8.717 15.038 1.929 1.00 72.88 228 ASN A O 1
ATOM 1854 N N . LYS A 1 229 ? 8.727 16.649 3.501 1.00 76.19 229 LYS A N 1
ATOM 1855 C CA . LYS A 1 229 ? 9.328 17.695 2.653 1.00 76.19 229 LYS A CA 1
ATOM 1856 C C . LYS A 1 229 ? 10.762 17.368 2.243 1.00 76.19 229 LYS A C 1
ATOM 1858 O O . LYS A 1 229 ? 11.257 17.899 1.258 1.00 76.19 229 LYS A O 1
ATOM 1863 N N . GLU A 1 230 ? 11.425 16.517 3.010 1.00 84.94 230 GLU A N 1
ATOM 1864 C CA . GLU A 1 230 ? 12.799 16.091 2.798 1.00 84.94 230 GLU A CA 1
ATOM 1865 C C . GLU A 1 230 ? 12.916 14.964 1.762 1.00 84.94 230 GLU A C 1
ATOM 1867 O O . GLU A 1 230 ? 14.034 14.575 1.436 1.00 84.94 230 GLU A O 1
ATOM 1872 N N . GLY A 1 231 ? 11.803 14.407 1.264 1.00 83.50 231 GLY A N 1
ATOM 1873 C CA . GLY A 1 231 ? 11.813 13.284 0.318 1.00 83.50 231 GLY A CA 1
ATOM 1874 C C . GLY A 1 231 ? 12.350 11.978 0.917 1.00 83.50 231 GLY A C 1
ATOM 1875 O O . GLY A 1 231 ? 12.729 11.065 0.183 1.00 83.50 231 GLY A O 1
ATOM 1876 N N . ARG A 1 232 ? 12.439 11.879 2.247 1.00 88.88 232 ARG A N 1
ATOM 1877 C CA . ARG A 1 232 ? 13.12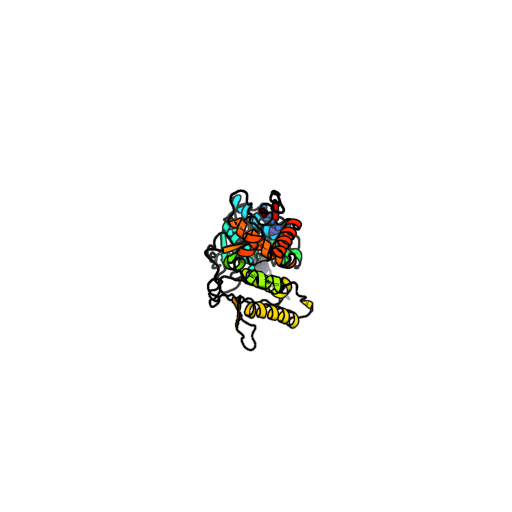8 10.790 2.947 1.00 88.88 232 ARG A CA 1
ATOM 1878 C C . ARG A 1 232 ? 12.273 9.539 3.065 1.00 88.88 232 ARG A C 1
ATOM 1880 O O . ARG A 1 232 ? 11.071 9.613 3.320 1.00 88.88 232 ARG A O 1
ATOM 1887 N N . VAL A 1 233 ? 12.916 8.382 2.949 1.00 84.12 233 VAL A N 1
ATOM 1888 C CA . VAL A 1 233 ? 12.303 7.076 3.215 1.00 84.12 233 VAL A CA 1
ATOM 1889 C C . VAL A 1 233 ? 13.197 6.296 4.171 1.00 84.12 233 VAL A C 1
ATOM 1891 O O . VAL A 1 233 ? 14.400 6.155 3.947 1.00 84.12 233 VAL A O 1
ATOM 1894 N N . GLU A 1 234 ? 12.608 5.802 5.257 1.00 82.31 234 GLU A N 1
ATOM 1895 C CA . GLU A 1 234 ? 13.289 4.910 6.192 1.00 82.31 234 GLU A CA 1
ATOM 1896 C C . GLU A 1 234 ? 13.262 3.479 5.662 1.00 82.31 234 GLU A C 1
ATOM 1898 O O . GLU A 1 234 ? 12.238 3.013 5.168 1.00 82.31 234 GLU A O 1
ATOM 1903 N N . ILE A 1 235 ? 14.390 2.776 5.771 1.00 86.69 235 ILE A N 1
ATOM 1904 C CA . ILE A 1 235 ? 14.493 1.390 5.317 1.00 86.69 235 ILE A CA 1
ATOM 1905 C C . ILE A 1 235 ? 14.319 0.448 6.507 1.00 86.69 235 ILE A C 1
ATOM 1907 O O . ILE A 1 235 ? 15.240 0.281 7.312 1.00 86.69 235 ILE A O 1
ATOM 1911 N N . ASP A 1 236 ? 13.197 -0.267 6.542 1.00 87.19 236 ASP A N 1
ATOM 1912 C CA . ASP A 1 236 ? 13.130 -1.558 7.226 1.00 87.19 236 ASP A CA 1
ATOM 1913 C C . ASP A 1 236 ? 13.763 -2.615 6.311 1.00 87.19 236 ASP A C 1
ATOM 1915 O O . ASP A 1 236 ? 13.209 -3.013 5.283 1.00 87.19 236 ASP A O 1
ATOM 1919 N N . TYR A 1 237 ? 14.977 -3.047 6.652 1.00 88.62 237 TYR A N 1
ATOM 1920 C CA . TYR A 1 237 ? 15.732 -3.979 5.817 1.00 88.62 237 TYR A CA 1
ATOM 1921 C C . TYR A 1 237 ? 15.119 -5.373 5.759 1.00 88.62 237 TYR A C 1
ATOM 1923 O O . TYR A 1 237 ? 15.307 -6.058 4.753 1.00 88.62 237 TYR A O 1
ATOM 1931 N N . GLU A 1 238 ? 14.438 -5.814 6.814 1.00 85.56 238 GLU A N 1
ATOM 1932 C CA . GLU A 1 238 ? 13.838 -7.141 6.839 1.00 85.56 238 GLU A CA 1
ATOM 1933 C C . GLU A 1 238 ? 12.557 -7.149 6.003 1.00 85.56 238 GLU A C 1
ATOM 1935 O O . GLU A 1 238 ? 12.385 -8.022 5.149 1.00 85.56 238 GLU A O 1
ATOM 1940 N N . GLU A 1 239 ? 11.706 -6.134 6.160 1.00 85.94 239 GLU A N 1
ATOM 1941 C CA . GLU A 1 239 ? 10.535 -5.924 5.304 1.00 85.94 239 GLU A CA 1
ATOM 1942 C C . GLU A 1 239 ? 10.943 -5.778 3.834 1.00 85.94 239 GLU A C 1
ATOM 1944 O O . GLU A 1 239 ? 10.434 -6.495 2.969 1.00 85.94 239 GLU A O 1
ATOM 1949 N N . THR A 1 240 ? 11.932 -4.926 3.553 1.00 90.44 240 THR A N 1
ATOM 1950 C CA . THR A 1 240 ? 12.455 -4.722 2.195 1.00 90.44 240 THR A CA 1
ATOM 1951 C C . THR A 1 240 ? 13.016 -6.021 1.616 1.00 90.44 240 THR A C 1
ATOM 1953 O O . THR A 1 240 ? 12.830 -6.310 0.432 1.00 90.44 240 THR A O 1
ATOM 1956 N N . ALA A 1 241 ? 13.696 -6.838 2.427 1.00 92.25 241 ALA A N 1
ATOM 1957 C CA . ALA A 1 241 ? 14.221 -8.124 1.983 1.00 92.25 241 ALA A CA 1
ATOM 1958 C C . ALA A 1 241 ? 13.099 -9.092 1.601 1.00 92.25 241 ALA A C 1
ATOM 1960 O O . ALA A 1 241 ? 13.149 -9.660 0.506 1.00 92.25 241 ALA A O 1
ATOM 1961 N N . ARG A 1 242 ? 12.070 -9.228 2.448 1.00 87.88 242 ARG A N 1
ATOM 1962 C CA . ARG A 1 242 ? 10.891 -10.057 2.151 1.00 87.88 242 ARG A CA 1
ATOM 1963 C C . ARG A 1 242 ? 10.194 -9.578 0.879 1.00 87.88 242 ARG A C 1
ATOM 1965 O O . ARG A 1 242 ? 9.917 -10.389 -0.003 1.00 87.88 242 ARG A O 1
ATOM 1972 N N . TYR A 1 243 ? 9.999 -8.268 0.742 1.00 88.50 243 TYR A N 1
ATOM 1973 C CA . TYR A 1 243 ? 9.376 -7.663 -0.433 1.00 88.50 243 TYR A CA 1
ATOM 1974 C C . TYR A 1 243 ? 10.150 -7.957 -1.729 1.00 88.50 243 TYR A C 1
ATOM 1976 O O . TYR A 1 243 ? 9.569 -8.354 -2.739 1.00 88.50 243 TYR A O 1
ATOM 1984 N N . LEU A 1 244 ? 11.479 -7.834 -1.704 1.00 92.25 244 LEU A N 1
ATOM 1985 C CA . LEU A 1 244 ? 12.338 -8.116 -2.861 1.00 92.25 244 LEU A CA 1
ATOM 1986 C C . LEU A 1 244 ? 12.544 -9.619 -3.136 1.00 92.25 244 LEU A C 1
ATOM 1988 O O . LEU A 1 244 ? 13.351 -9.976 -4.010 1.00 92.25 244 LEU A O 1
ATOM 1992 N N . GLY A 1 245 ? 11.866 -10.499 -2.390 1.00 90.12 245 GLY A N 1
ATOM 1993 C CA . GLY A 1 245 ? 12.018 -11.950 -2.485 1.00 90.12 245 GLY A CA 1
ATOM 1994 C C . GLY A 1 245 ? 13.438 -12.410 -2.154 1.00 90.12 245 GLY A C 1
ATOM 1995 O O . GLY A 1 245 ? 13.979 -13.304 -2.810 1.00 90.12 245 GLY A O 1
ATOM 1996 N N . LEU A 1 246 ? 14.096 -11.732 -1.211 1.00 93.12 246 LEU A N 1
ATOM 1997 C CA . LEU A 1 246 ? 15.397 -12.127 -0.692 1.00 93.12 246 LEU A CA 1
ATOM 1998 C C . LEU A 1 246 ? 15.218 -13.161 0.418 1.00 93.12 246 LEU A C 1
ATOM 2000 O O . LEU A 1 246 ? 14.315 -13.068 1.240 1.00 93.12 246 LEU A O 1
ATOM 2004 N N . ASP A 1 247 ? 16.126 -14.129 0.447 1.00 91.56 247 ASP A N 1
ATOM 2005 C CA . ASP A 1 247 ? 16.177 -15.146 1.488 1.00 91.56 247 ASP A CA 1
ATOM 2006 C C . ASP A 1 247 ? 16.674 -14.527 2.806 1.00 91.56 247 ASP A C 1
ATOM 2008 O O . ASP A 1 247 ? 17.861 -14.213 2.958 1.00 91.56 247 ASP A O 1
ATOM 2012 N N . THR A 1 248 ? 15.745 -14.310 3.738 1.00 91.25 248 THR A N 1
ATOM 2013 C CA . THR A 1 248 ? 16.014 -13.715 5.052 1.00 91.25 248 THR A CA 1
ATOM 2014 C C . THR A 1 248 ? 16.743 -14.670 5.998 1.00 91.25 248 THR A C 1
ATOM 2016 O O . THR A 1 248 ? 17.399 -14.199 6.928 1.00 91.25 248 THR A O 1
ATOM 2019 N N . GLU A 1 249 ? 16.721 -15.984 5.746 1.00 91.81 249 GLU A N 1
ATOM 2020 C CA . GLU A 1 249 ? 17.410 -16.989 6.575 1.00 91.81 249 GLU A CA 1
ATOM 2021 C C . GLU A 1 249 ? 18.936 -16.899 6.437 1.00 91.81 249 GLU A C 1
ATOM 2023 O O . GLU A 1 249 ? 19.680 -17.276 7.341 1.00 91.81 249 GLU A O 1
ATOM 2028 N N . LYS A 1 250 ? 19.429 -16.300 5.344 1.00 91.56 250 LYS A N 1
ATOM 2029 C CA . LYS A 1 250 ? 20.860 -16.001 5.140 1.00 91.56 250 LYS A CA 1
ATOM 2030 C C . LYS A 1 250 ? 21.405 -14.908 6.071 1.00 91.56 250 LYS A C 1
ATOM 2032 O O . LYS A 1 250 ? 22.607 -14.632 6.035 1.00 91.56 250 LYS A O 1
ATOM 2037 N N . GLY A 1 251 ? 20.551 -14.293 6.890 1.00 92.56 251 GLY A N 1
ATOM 2038 C CA . GLY A 1 251 ? 20.922 -13.346 7.937 1.00 92.56 251 GLY A CA 1
ATOM 2039 C C . GLY A 1 251 ? 20.986 -11.881 7.492 1.00 92.56 251 GLY A C 1
ATOM 2040 O O . GLY A 1 251 ? 21.148 -11.557 6.312 1.00 92.56 251 GLY A O 1
ATOM 2041 N N . LEU A 1 252 ? 20.892 -10.990 8.486 1.00 91.12 252 LEU A N 1
ATOM 2042 C CA . LEU A 1 252 ? 20.762 -9.532 8.345 1.00 91.12 252 LEU A CA 1
ATOM 2043 C C . LEU A 1 252 ? 21.791 -8.904 7.397 1.00 91.12 252 LEU A C 1
ATOM 2045 O O . LEU A 1 252 ? 21.440 -8.214 6.441 1.00 91.12 252 LEU A O 1
ATOM 2049 N N . GLU A 1 253 ? 23.071 -9.192 7.616 1.00 93.56 253 GLU A N 1
ATOM 2050 C CA . GLU A 1 253 ? 24.160 -8.612 6.824 1.00 93.56 253 GLU A CA 1
ATOM 2051 C C . GLU A 1 253 ? 24.148 -9.057 5.354 1.00 93.56 253 GLU A C 1
ATOM 2053 O O . GLU A 1 253 ? 24.599 -8.321 4.467 1.00 93.56 253 GLU A O 1
ATOM 2058 N N . TRP A 1 254 ? 23.601 -10.241 5.059 1.00 95.81 254 TRP A N 1
ATOM 2059 C CA . TRP A 1 254 ? 23.515 -10.738 3.691 1.00 95.81 254 TRP A CA 1
ATOM 2060 C C . TRP A 1 254 ? 22.477 -9.961 2.880 1.00 95.81 254 TRP A C 1
ATOM 2062 O O . TRP A 1 254 ? 22.818 -9.415 1.821 1.00 95.81 254 TRP A O 1
ATOM 2072 N N . TYR A 1 255 ? 21.235 -9.862 3.365 1.00 93.88 255 TYR A N 1
ATOM 2073 C CA . TYR A 1 255 ? 20.189 -9.156 2.621 1.00 93.88 255 TYR A CA 1
ATOM 2074 C C . TYR A 1 255 ? 20.395 -7.640 2.646 1.00 93.88 255 TYR A C 1
ATOM 2076 O O . TYR A 1 255 ? 20.177 -6.997 1.618 1.00 93.88 255 TYR A O 1
ATOM 2084 N N . ARG A 1 256 ? 20.959 -7.073 3.726 1.00 93.81 256 ARG A N 1
ATOM 2085 C CA . ARG A 1 256 ? 21.428 -5.674 3.751 1.00 93.81 256 ARG A CA 1
ATOM 2086 C C . ARG A 1 256 ? 22.379 -5.376 2.602 1.00 93.81 256 ARG A C 1
ATOM 2088 O O . ARG A 1 256 ? 22.217 -4.379 1.902 1.00 93.81 256 ARG A O 1
ATOM 2095 N N . ARG A 1 257 ? 23.356 -6.254 2.356 1.00 94.56 257 ARG A N 1
ATOM 2096 C CA . ARG A 1 257 ? 24.303 -6.098 1.242 1.00 94.56 257 ARG A CA 1
ATOM 2097 C C . ARG A 1 257 ? 23.606 -6.141 -0.117 1.00 94.56 257 ARG A C 1
ATOM 2099 O O . ARG A 1 257 ? 23.974 -5.374 -1.005 1.00 94.56 257 ARG A O 1
ATOM 2106 N N . GLN A 1 258 ? 22.620 -7.024 -0.291 1.00 96.75 258 GLN A N 1
ATOM 2107 C CA . GLN A 1 258 ? 21.848 -7.080 -1.536 1.00 96.75 258 GLN A CA 1
ATOM 2108 C C . GLN A 1 258 ? 21.056 -5.787 -1.754 1.00 96.75 258 GLN A C 1
ATOM 2110 O O . GLN A 1 258 ? 21.143 -5.220 -2.840 1.00 96.75 258 GLN A O 1
ATOM 2115 N N . ILE A 1 259 ? 20.362 -5.295 -0.724 1.00 96.25 259 ILE A N 1
ATOM 2116 C CA . ILE A 1 259 ? 19.586 -4.048 -0.771 1.00 96.25 259 ILE A CA 1
ATOM 2117 C C . ILE A 1 259 ? 20.505 -2.862 -1.077 1.00 96.25 259 ILE A C 1
ATOM 2119 O O . ILE A 1 259 ? 20.250 -2.128 -2.027 1.00 96.25 259 ILE A O 1
ATOM 2123 N N . ARG A 1 260 ? 21.644 -2.733 -0.383 1.00 94.81 260 ARG A N 1
ATOM 2124 C CA . ARG A 1 260 ? 22.638 -1.672 -0.637 1.00 94.81 260 ARG A CA 1
ATOM 2125 C C . ARG A 1 260 ? 23.149 -1.657 -2.077 1.00 94.81 260 ARG A C 1
ATOM 2127 O O . ARG A 1 260 ? 23.358 -0.585 -2.635 1.00 94.81 260 ARG A O 1
ATOM 2134 N N . ARG A 1 261 ? 23.315 -2.821 -2.714 1.00 95.81 261 ARG A N 1
ATOM 2135 C CA . ARG A 1 261 ? 23.692 -2.883 -4.135 1.00 95.81 261 ARG A CA 1
ATOM 2136 C C . ARG A 1 261 ? 22.599 -2.315 -5.039 1.00 95.81 261 ARG A C 1
ATOM 2138 O O . ARG A 1 261 ? 22.919 -1.659 -6.025 1.00 95.81 261 ARG A O 1
ATOM 2145 N N . GLU A 1 262 ? 21.331 -2.588 -4.745 1.00 97.62 262 GLU A N 1
ATOM 2146 C CA . GLU A 1 262 ? 20.223 -2.038 -5.530 1.00 97.62 262 GLU A CA 1
ATOM 2147 C C . GLU A 1 262 ? 20.041 -0.533 -5.271 1.00 97.62 262 GLU A C 1
ATOM 2149 O O . GLU A 1 262 ? 19.859 0.210 -6.232 1.00 97.62 262 GLU A O 1
ATOM 2154 N N . LEU A 1 263 ? 20.232 -0.061 -4.031 1.00 97.12 263 LEU A N 1
ATOM 2155 C CA . LEU A 1 263 ? 20.297 1.369 -3.693 1.00 97.12 263 LEU A CA 1
ATOM 2156 C C . LEU A 1 263 ? 21.390 2.095 -4.487 1.00 97.12 263 LEU A C 1
ATOM 2158 O O . LEU A 1 263 ? 21.134 3.125 -5.103 1.00 97.12 263 LEU A O 1
ATOM 2162 N N . GLN A 1 264 ? 22.596 1.526 -4.545 1.00 96.31 264 GLN A N 1
ATOM 2163 C CA . GLN A 1 264 ? 23.701 2.124 -5.296 1.00 96.31 264 GLN A CA 1
ATOM 2164 C C . GLN A 1 264 ? 23.380 2.233 -6.794 1.00 96.31 264 GLN A C 1
ATOM 2166 O O . GLN A 1 264 ? 23.732 3.221 -7.429 1.00 96.31 264 GLN A O 1
ATOM 2171 N N . LYS A 1 265 ? 22.663 1.255 -7.370 1.00 97.50 265 LYS A N 1
ATOM 2172 C CA . LYS A 1 265 ? 22.183 1.358 -8.759 1.00 97.50 265 LYS A CA 1
ATOM 2173 C C . LYS A 1 265 ? 21.158 2.481 -8.911 1.00 97.50 265 LYS A C 1
ATOM 2175 O O . LYS A 1 265 ? 21.233 3.222 -9.887 1.00 97.50 265 LYS A O 1
ATOM 2180 N N . LEU A 1 266 ? 20.199 2.581 -7.989 1.00 97.50 266 LEU A N 1
ATOM 2181 C CA . LEU A 1 266 ? 19.177 3.631 -8.016 1.00 97.50 266 LEU A CA 1
ATOM 2182 C C . LEU A 1 266 ? 19.792 5.029 -7.973 1.00 97.50 266 LEU A C 1
ATOM 2184 O O . LEU A 1 266 ? 19.336 5.897 -8.713 1.00 97.50 266 LEU A O 1
ATOM 2188 N N . GLN A 1 267 ? 20.856 5.211 -7.195 1.00 96.44 267 GLN A N 1
ATOM 2189 C CA . GLN A 1 267 ? 21.619 6.453 -7.172 1.00 96.44 267 GLN A CA 1
ATOM 2190 C C . GLN A 1 267 ? 22.454 6.631 -8.450 1.00 96.44 267 GLN A C 1
ATOM 2192 O O . GLN A 1 267 ? 22.178 7.509 -9.258 1.00 96.44 267 GLN A O 1
ATOM 2197 N N . ASP A 1 268 ? 23.460 5.785 -8.673 1.00 95.38 268 ASP A N 1
ATOM 2198 C CA . ASP A 1 268 ? 24.526 6.093 -9.637 1.00 95.38 268 ASP A CA 1
ATOM 2199 C C . ASP A 1 268 ? 24.109 5.887 -11.092 1.00 95.38 268 ASP A C 1
ATOM 2201 O O . ASP A 1 268 ? 24.665 6.499 -12.003 1.00 95.38 268 ASP A O 1
ATOM 2205 N N . LYS A 1 269 ? 23.178 4.960 -11.331 1.00 95.50 269 LYS A N 1
ATOM 2206 C CA . LYS A 1 269 ? 22.799 4.544 -12.684 1.00 95.50 269 LYS A CA 1
ATOM 2207 C C . LYS A 1 269 ? 21.472 5.125 -13.125 1.00 95.50 269 LYS A C 1
ATOM 2209 O O . LYS A 1 269 ? 21.322 5.445 -14.300 1.00 95.50 269 LYS A O 1
ATOM 2214 N N . TYR A 1 270 ? 20.513 5.187 -12.209 1.00 95.50 270 TYR A N 1
ATOM 2215 C CA . TYR A 1 270 ? 19.156 5.627 -12.515 1.00 95.50 270 TYR A CA 1
ATOM 2216 C C . TYR A 1 270 ? 18.880 7.056 -12.045 1.00 95.50 270 TYR A C 1
ATOM 2218 O O . TYR A 1 270 ? 17.919 7.647 -12.522 1.00 95.50 270 TYR A O 1
ATOM 2226 N N . ASN A 1 271 ? 19.731 7.619 -11.177 1.00 95.25 271 ASN A N 1
ATOM 2227 C CA . ASN A 1 271 ? 19.595 8.970 -10.639 1.00 95.25 271 ASN A CA 1
ATOM 2228 C C . ASN A 1 271 ? 18.195 9.236 -10.056 1.00 95.25 271 ASN A C 1
ATOM 2230 O O . ASN A 1 271 ? 17.566 10.248 -10.353 1.00 95.25 271 ASN A O 1
ATOM 2234 N N . LEU A 1 272 ? 17.681 8.274 -9.282 1.00 96.06 272 LEU A N 1
ATOM 2235 C CA . LEU A 1 272 ? 16.335 8.321 -8.694 1.00 96.06 272 LEU A CA 1
ATOM 2236 C C . LEU A 1 272 ? 16.338 8.610 -7.195 1.00 96.06 272 LEU A C 1
ATOM 2238 O O . LEU A 1 272 ? 15.297 8.958 -6.640 1.00 96.06 272 LEU A O 1
ATOM 2242 N N . ILE A 1 273 ? 17.485 8.424 -6.544 1.00 97.25 273 ILE A N 1
ATOM 2243 C CA . ILE A 1 273 ? 17.669 8.635 -5.109 1.00 97.25 273 ILE A CA 1
ATOM 2244 C C . ILE A 1 273 ? 19.047 9.229 -4.833 1.00 97.25 273 ILE A C 1
ATOM 2246 O O . ILE A 1 273 ? 19.969 9.052 -5.633 1.00 97.25 273 ILE A O 1
ATOM 2250 N N . THR A 1 274 ? 19.215 9.814 -3.655 1.00 96.75 274 THR A N 1
ATOM 2251 C CA . THR A 1 274 ? 20.521 10.054 -3.033 1.00 96.75 274 THR A CA 1
ATOM 2252 C C . THR A 1 274 ? 20.657 9.245 -1.748 1.00 96.75 274 THR A C 1
ATOM 2254 O O . THR A 1 274 ? 19.675 8.913 -1.079 1.00 96.75 274 THR A O 1
ATOM 2257 N N . LEU A 1 275 ? 21.899 8.882 -1.432 1.00 94.31 275 LEU A N 1
ATOM 2258 C CA . LEU A 1 275 ? 22.277 8.156 -0.229 1.00 94.31 275 LEU A CA 1
ATOM 2259 C C . LEU A 1 275 ? 23.209 9.028 0.608 1.00 94.31 275 LEU A C 1
ATOM 2261 O O . LEU A 1 275 ? 24.383 9.209 0.271 1.00 94.31 275 LEU A O 1
ATOM 2265 N N . GLU A 1 276 ? 22.716 9.520 1.738 1.00 88.62 276 GLU A N 1
ATOM 2266 C CA . GLU A 1 276 ? 23.558 10.210 2.711 1.00 88.62 276 GLU A CA 1
ATOM 2267 C C . GLU A 1 276 ? 24.210 9.178 3.634 1.00 88.62 276 GLU A C 1
ATOM 2269 O O . GLU A 1 276 ? 23.548 8.460 4.390 1.00 88.62 276 GLU A O 1
ATOM 2274 N N . LYS A 1 277 ? 25.541 9.081 3.565 1.00 83.56 277 LYS A N 1
ATOM 2275 C CA . LYS A 1 277 ? 26.318 8.195 4.436 1.00 83.56 277 LYS A CA 1
ATOM 2276 C C . LYS A 1 277 ? 26.578 8.884 5.765 1.00 83.56 277 LYS A C 1
ATOM 2278 O O . LYS A 1 277 ? 27.297 9.878 5.818 1.00 83.56 277 LYS A O 1
ATOM 2283 N N . ILE A 1 278 ? 26.080 8.291 6.840 1.00 78.62 278 ILE A N 1
ATOM 2284 C CA . ILE A 1 278 ? 26.392 8.714 8.202 1.00 78.62 278 ILE A CA 1
ATOM 2285 C C . ILE A 1 278 ? 27.242 7.623 8.853 1.00 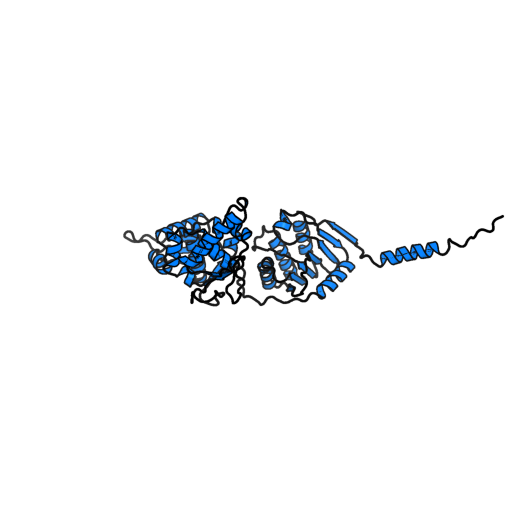78.62 278 ILE A C 1
ATOM 2287 O O . ILE A 1 278 ? 26.883 6.447 8.839 1.00 78.62 278 ILE A O 1
ATOM 2291 N N . TYR A 1 279 ? 28.400 8.002 9.399 1.00 76.50 279 TYR A N 1
ATOM 2292 C CA . TYR A 1 279 ? 29.323 7.046 10.009 1.00 76.50 279 TYR A CA 1
ATOM 2293 C C . TYR A 1 279 ? 28.643 6.280 11.153 1.00 76.50 279 TYR A C 1
ATOM 2295 O O . TYR A 1 279 ? 28.062 6.881 12.055 1.00 76.50 279 TYR A O 1
ATOM 2303 N N . GLY A 1 280 ? 28.707 4.947 11.097 1.00 72.00 280 GLY A N 1
ATOM 2304 C CA . GLY A 1 280 ? 28.099 4.065 12.097 1.00 72.00 280 GLY A CA 1
ATOM 2305 C C . GLY A 1 280 ? 26.567 4.001 12.071 1.00 72.00 280 GLY A C 1
ATOM 2306 O O . GLY A 1 280 ? 25.993 3.371 12.956 1.00 72.00 280 GLY A O 1
ATOM 2307 N N . LYS A 1 281 ? 25.899 4.621 11.088 1.00 77.12 281 LYS A N 1
ATOM 2308 C CA . LYS A 1 281 ? 24.440 4.567 10.921 1.00 77.12 281 LYS A CA 1
ATOM 2309 C C . LYS A 1 281 ? 24.053 4.027 9.548 1.00 77.12 281 LYS A C 1
ATOM 2311 O O . LYS A 1 281 ? 24.863 3.974 8.622 1.00 77.12 281 LYS A O 1
ATOM 2316 N N . GLU A 1 282 ? 22.795 3.615 9.435 1.00 77.88 282 GLU A N 1
ATOM 2317 C CA . GLU A 1 282 ? 22.214 3.251 8.147 1.00 77.88 282 GLU A CA 1
ATOM 2318 C C . GLU A 1 282 ? 22.127 4.480 7.225 1.00 77.88 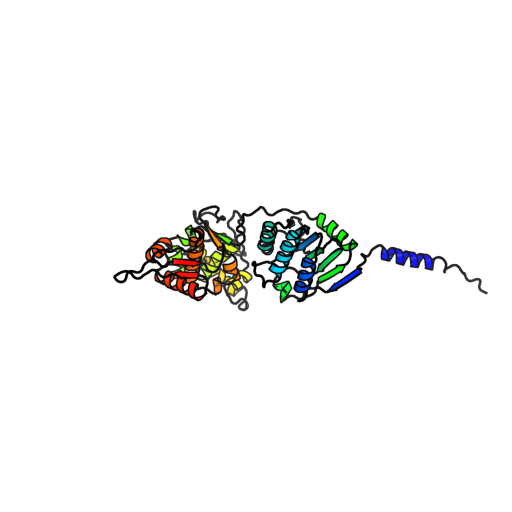282 GLU A C 1
ATOM 2320 O O . GLU A 1 282 ? 21.945 5.598 7.718 1.00 77.88 282 GLU A O 1
ATOM 2325 N N . PRO A 1 283 ? 22.310 4.300 5.903 1.00 82.69 283 PRO A N 1
ATOM 2326 C CA . PRO A 1 283 ? 22.244 5.405 4.962 1.00 82.69 283 PRO A CA 1
ATOM 2327 C C . PRO A 1 283 ? 20.828 5.976 4.928 1.00 82.69 283 PRO A C 1
ATOM 2329 O O . PRO A 1 283 ? 19.854 5.224 4.861 1.00 82.69 283 PRO A O 1
ATOM 2332 N N . ILE A 1 284 ? 20.725 7.302 4.934 1.00 87.06 284 ILE A N 1
ATOM 2333 C CA . ILE A 1 284 ? 19.444 7.972 4.714 1.00 87.06 284 ILE A CA 1
ATOM 2334 C C . ILE A 1 284 ? 19.183 7.963 3.212 1.00 87.06 284 ILE A C 1
ATOM 2336 O O . ILE A 1 284 ? 20.037 8.388 2.430 1.00 87.06 284 ILE A O 1
ATOM 2340 N N . VAL A 1 285 ? 18.017 7.451 2.821 1.00 94.81 285 VAL A N 1
ATOM 2341 C CA . VAL A 1 285 ? 17.549 7.486 1.437 1.00 94.81 285 VAL A CA 1
ATOM 2342 C C . VAL A 1 285 ? 16.665 8.703 1.247 1.00 94.81 285 VAL A C 1
ATOM 2344 O O . VAL A 1 285 ? 15.665 8.855 1.949 1.00 94.81 285 VAL A O 1
ATOM 2347 N N . THR A 1 286 ? 17.000 9.508 0.249 1.00 96.56 286 THR A N 1
ATOM 2348 C CA . THR A 1 286 ? 16.154 10.600 -0.229 1.00 96.56 286 THR A CA 1
ATOM 2349 C C . THR A 1 286 ? 15.744 10.305 -1.665 1.00 96.56 286 THR A C 1
ATOM 2351 O O . THR A 1 286 ? 16.594 10.077 -2.526 1.00 96.56 286 THR A O 1
ATOM 2354 N N . LEU A 1 287 ? 14.440 10.266 -1.925 1.00 96.31 287 LEU A N 1
ATOM 2355 C CA . LEU A 1 287 ? 13.873 10.180 -3.267 1.00 96.31 287 LEU A CA 1
ATOM 2356 C C . LEU A 1 287 ? 14.088 11.513 -3.994 1.00 96.31 287 LEU A C 1
ATOM 2358 O O . LEU A 1 287 ? 13.910 12.572 -3.396 1.00 96.31 287 LEU A O 1
ATOM 2362 N N . LEU A 1 288 ? 14.445 11.460 -5.277 1.00 96.00 288 LEU A N 1
ATOM 2363 C CA . LEU A 1 288 ? 14.656 12.650 -6.103 1.00 96.00 288 LEU A CA 1
ATOM 2364 C C . LEU A 1 288 ? 13.414 13.001 -6.922 1.00 96.00 288 LEU A C 1
ATOM 2366 O O . LEU A 1 288 ? 12.762 12.115 -7.489 1.00 96.00 288 LEU A O 1
ATOM 2370 N N . ASP A 1 289 ? 13.125 14.295 -7.027 1.00 91.25 289 ASP A N 1
ATOM 2371 C CA . ASP A 1 289 ? 12.029 14.818 -7.841 1.00 91.25 289 ASP A CA 1
ATOM 2372 C C . ASP A 1 289 ? 12.230 14.512 -9.339 1.00 91.25 289 ASP A C 1
ATOM 2374 O O . ASP A 1 289 ? 13.351 14.327 -9.818 1.00 91.25 289 ASP A O 1
ATOM 2378 N N . TRP A 1 290 ? 11.138 14.370 -10.095 1.00 86.25 290 TRP A N 1
ATOM 2379 C CA . TRP A 1 290 ? 11.198 14.044 -11.527 1.00 86.25 290 TRP A CA 1
ATOM 2380 C C . TRP A 1 290 ? 11.460 15.247 -12.425 1.00 86.25 290 TRP A C 1
ATOM 2382 O O . TRP A 1 290 ? 12.055 15.076 -13.491 1.00 86.25 290 TRP A O 1
ATOM 2392 N N . LYS A 1 291 ? 11.026 16.438 -12.014 1.00 82.38 291 LYS A N 1
ATOM 2393 C CA . LYS A 1 291 ? 11.222 17.693 -12.747 1.00 82.38 291 LYS A CA 1
ATOM 2394 C C . LYS A 1 291 ? 12.617 18.243 -12.477 1.00 82.38 291 LYS A C 1
ATOM 2396 O O . LYS A 1 291 ? 13.277 18.676 -13.421 1.00 82.38 291 LYS A O 1
ATOM 2401 N N . ASP A 1 292 ? 13.091 18.151 -11.233 1.00 87.88 292 ASP A N 1
ATOM 2402 C CA . ASP A 1 292 ? 14.469 18.494 -10.869 1.00 87.88 292 ASP A CA 1
ATOM 2403 C C . ASP A 1 292 ? 15.148 17.401 -10.031 1.00 87.88 292 ASP A C 1
ATOM 2405 O O . ASP A 1 292 ? 14.897 17.227 -8.844 1.00 87.88 292 ASP A O 1
ATOM 2409 N N . ARG A 1 293 ? 16.118 16.712 -10.640 1.00 88.38 293 ARG A N 1
ATOM 2410 C CA . ARG A 1 293 ? 16.916 15.649 -10.003 1.00 88.38 293 ARG A CA 1
ATOM 2411 C C . ARG A 1 293 ? 17.855 16.111 -8.893 1.00 88.38 293 ARG A C 1
ATOM 2413 O O . ARG A 1 293 ? 18.644 15.305 -8.404 1.00 88.38 293 ARG A O 1
ATOM 2420 N N . LYS A 1 294 ? 17.833 17.388 -8.534 1.00 89.12 294 LYS A N 1
ATOM 2421 C CA . LYS A 1 294 ? 18.571 17.939 -7.395 1.00 89.12 294 LYS A CA 1
ATOM 2422 C C . LYS A 1 294 ? 17.682 18.163 -6.179 1.00 89.12 294 LYS A C 1
ATOM 2424 O O . LYS A 1 294 ? 18.214 18.311 -5.083 1.00 89.12 294 LYS A O 1
ATOM 2429 N N . GLU A 1 295 ? 16.369 18.152 -6.372 1.00 92.75 295 GLU A N 1
ATOM 2430 C CA . GLU A 1 295 ? 15.390 18.421 -5.331 1.00 92.75 295 GLU A CA 1
ATOM 2431 C C . GLU A 1 295 ? 14.804 17.127 -4.761 1.00 92.75 295 GLU A C 1
ATOM 2433 O O . GLU A 1 295 ? 14.818 16.059 -5.387 1.00 92.75 295 GLU A O 1
ATOM 2438 N N . ALA A 1 296 ? 14.291 17.231 -3.537 1.00 92.25 296 ALA A N 1
ATOM 2439 C CA . ALA A 1 296 ? 13.599 16.141 -2.869 1.00 92.25 296 ALA A CA 1
ATOM 2440 C C . ALA A 1 296 ? 12.255 15.849 -3.551 1.00 92.25 296 ALA A C 1
ATOM 2442 O O . ALA A 1 296 ? 11.512 16.764 -3.904 1.00 92.25 296 ALA A O 1
ATOM 2443 N N . TYR A 1 297 ? 11.930 14.566 -3.702 1.00 90.19 297 TYR A N 1
ATOM 2444 C CA . TYR A 1 297 ? 10.663 14.128 -4.276 1.00 90.19 297 TYR A CA 1
ATOM 2445 C C . TYR A 1 297 ? 9.479 14.660 -3.469 1.00 90.19 297 TYR A C 1
ATOM 2447 O O . TYR A 1 297 ? 9.426 14.528 -2.243 1.00 90.19 297 TYR A O 1
ATOM 2455 N N . SER A 1 298 ? 8.494 15.184 -4.189 1.00 81.81 298 SER A N 1
ATOM 2456 C CA . SER A 1 298 ? 7.194 15.563 -3.653 1.00 81.81 298 SER A CA 1
ATOM 2457 C C . SER A 1 298 ? 6.095 14.732 -4.312 1.00 81.81 298 SER A C 1
ATOM 2459 O O . SER A 1 298 ? 6.255 14.219 -5.419 1.00 81.81 298 SER A O 1
ATOM 2461 N N . ILE A 1 299 ? 4.978 14.552 -3.607 1.00 79.25 299 ILE A N 1
ATOM 2462 C CA . ILE A 1 299 ? 3.807 13.888 -4.185 1.00 79.25 299 ILE A CA 1
ATOM 2463 C C . ILE A 1 299 ? 3.283 14.784 -5.317 1.00 79.25 299 ILE A C 1
ATOM 2465 O O . ILE A 1 299 ? 3.011 15.956 -5.055 1.00 79.25 299 ILE A O 1
ATOM 2469 N N . PRO A 1 300 ? 3.130 14.273 -6.549 1.00 77.31 300 PRO A N 1
ATOM 2470 C CA . PRO A 1 300 ? 2.732 15.116 -7.662 1.00 77.31 300 PRO A CA 1
ATOM 2471 C C . PRO A 1 300 ? 1.274 15.551 -7.543 1.00 77.31 300 PRO A C 1
ATOM 2473 O O . PRO A 1 300 ? 0.380 14.733 -7.327 1.00 77.31 300 PRO A O 1
ATOM 2476 N N . GLU A 1 301 ? 1.044 16.848 -7.728 1.00 70.38 301 GLU A N 1
ATOM 2477 C CA . GLU A 1 301 ? -0.297 17.443 -7.741 1.00 70.38 301 GLU A CA 1
ATOM 2478 C C . GLU A 1 301 ? -0.915 17.447 -9.149 1.00 70.38 301 GLU A C 1
ATOM 2480 O O . GLU A 1 301 ? -2.134 17.404 -9.298 1.00 70.38 301 GLU A O 1
ATOM 2485 N N . GLU A 1 302 ? -0.080 17.429 -10.192 1.00 74.81 302 GLU A N 1
ATOM 2486 C CA . GLU A 1 302 ? -0.484 17.467 -11.599 1.00 74.81 302 GLU A CA 1
ATOM 2487 C C . GLU A 1 302 ? 0.368 16.513 -12.443 1.00 74.81 302 GLU A C 1
ATOM 2489 O O . GLU A 1 302 ? 1.462 16.122 -12.043 1.00 74.81 302 GLU A O 1
ATOM 2494 N N . HIS A 1 303 ? -0.129 16.154 -13.632 1.00 82.12 303 HIS A N 1
ATOM 2495 C CA . HIS A 1 303 ? 0.592 15.334 -14.616 1.00 82.12 303 HIS A CA 1
ATOM 2496 C C . HIS A 1 303 ? 1.132 14.002 -14.071 1.00 82.12 303 HIS A C 1
ATOM 2498 O O . HIS A 1 303 ? 2.214 13.559 -14.447 1.00 82.12 303 HIS A O 1
ATOM 2504 N N . TYR A 1 304 ? 0.352 13.319 -13.241 1.00 85.88 304 TYR A N 1
ATOM 2505 C CA . TYR A 1 304 ? 0.690 12.008 -12.699 1.00 85.88 304 TYR A CA 1
ATOM 2506 C C . TYR A 1 304 ? -0.246 10.916 -13.219 1.00 85.88 304 TYR A C 1
ATOM 2508 O O . TYR A 1 304 ? -1.274 11.173 -13.848 1.00 85.88 304 TYR A O 1
ATOM 2516 N N . PHE A 1 305 ? 0.123 9.673 -12.938 1.00 85.62 305 PHE A N 1
ATOM 2517 C CA . PHE A 1 305 ? -0.757 8.517 -13.029 1.00 85.62 305 PHE A CA 1
ATOM 2518 C C . PHE A 1 305 ? -0.725 7.752 -11.715 1.00 85.62 305 PHE A C 1
ATOM 2520 O O . PHE A 1 305 ? 0.161 7.948 -10.885 1.00 85.62 305 PHE A O 1
ATOM 2527 N N . GLN A 1 306 ? -1.708 6.890 -11.517 1.00 85.69 306 GLN A N 1
ATOM 2528 C CA . GLN A 1 306 ? -1.905 6.195 -10.258 1.00 85.69 306 GLN A CA 1
ATOM 2529 C C . GLN A 1 306 ? -1.532 4.722 -10.396 1.00 85.69 306 GLN A C 1
ATOM 2531 O O . GLN A 1 306 ? -1.977 4.045 -11.325 1.00 85.69 306 GLN A O 1
ATOM 2536 N N . ILE A 1 307 ? -0.721 4.213 -9.467 1.00 90.00 307 ILE A N 1
ATOM 2537 C CA . ILE A 1 307 ? -0.537 2.770 -9.297 1.00 90.00 307 ILE A CA 1
ATOM 2538 C C . ILE A 1 307 ? -1.423 2.301 -8.147 1.00 90.00 307 ILE A C 1
ATOM 2540 O O . ILE A 1 307 ? -1.198 2.735 -7.023 1.00 90.00 307 ILE A O 1
ATOM 2544 N N . PRO A 1 308 ? -2.375 1.387 -8.370 1.00 84.50 308 PRO A N 1
ATOM 2545 C CA . PRO A 1 308 ? -3.222 0.869 -7.307 1.00 84.50 308 PRO A CA 1
ATOM 2546 C C . PRO A 1 308 ? -2.409 0.060 -6.294 1.00 84.50 308 P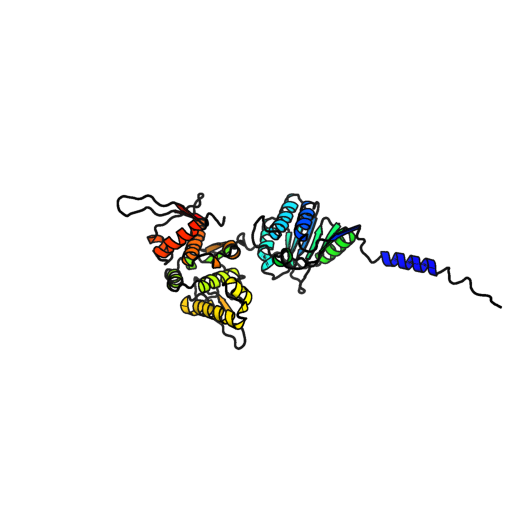RO A C 1
ATOM 2548 O O . PRO A 1 308 ? -1.516 -0.690 -6.679 1.00 84.50 308 PRO A O 1
ATOM 2551 N N . TYR A 1 309 ? -2.752 0.134 -5.010 1.00 77.38 309 TYR A N 1
ATOM 2552 C CA . TYR A 1 309 ? -2.119 -0.644 -3.937 1.00 77.38 309 TYR A CA 1
ATOM 2553 C C . TYR A 1 309 ? -2.174 -2.149 -4.200 1.00 77.38 309 TYR A C 1
ATOM 2555 O O . TYR A 1 309 ? -1.216 -2.871 -3.919 1.00 77.38 309 TYR A O 1
ATOM 2563 N N . ALA A 1 310 ? -3.235 -2.600 -4.873 1.00 77.94 310 ALA A N 1
ATOM 2564 C CA . ALA A 1 310 ? -3.374 -3.963 -5.367 1.00 77.94 310 ALA A CA 1
ATOM 2565 C C . ALA A 1 310 ? -2.183 -4.425 -6.237 1.00 77.94 310 ALA A C 1
ATOM 2567 O O . ALA A 1 310 ? -1.925 -5.622 -6.321 1.00 77.94 310 ALA A O 1
ATOM 2568 N N . TYR A 1 311 ? -1.408 -3.515 -6.845 1.00 88.50 311 TYR A N 1
ATOM 2569 C CA . TYR A 1 311 ? -0.137 -3.854 -7.492 1.00 88.50 311 TYR A CA 1
ATOM 2570 C C . TYR A 1 311 ? 0.836 -4.552 -6.522 1.00 88.50 311 TYR A C 1
ATOM 2572 O O . TYR A 1 311 ? 1.406 -5.595 -6.857 1.00 88.50 311 TYR A O 1
ATOM 2580 N N . TRP A 1 312 ? 1.019 -4.004 -5.320 1.00 86.00 312 TRP A N 1
ATOM 2581 C CA . TRP A 1 312 ? 1.907 -4.567 -4.302 1.00 86.00 312 TRP A CA 1
ATOM 2582 C C . TRP A 1 312 ? 1.250 -5.743 -3.574 1.00 86.00 312 TRP A C 1
ATOM 2584 O O . TRP A 1 312 ? 1.885 -6.790 -3.449 1.00 86.00 312 TRP A O 1
ATOM 2594 N N . GLU A 1 313 ? -0.021 -5.612 -3.185 1.00 74.25 313 GLU A N 1
ATOM 2595 C CA . GLU A 1 313 ? -0.757 -6.628 -2.409 1.00 74.25 313 GLU A CA 1
ATOM 2596 C C . GLU A 1 313 ? -0.916 -7.958 -3.151 1.00 74.25 313 GLU A C 1
ATOM 2598 O O . GLU A 1 313 ? -0.654 -9.032 -2.607 1.00 74.25 313 GLU A O 1
ATOM 2603 N N . ASP A 1 314 ? -1.236 -7.913 -4.445 1.00 80.62 314 ASP A N 1
ATOM 2604 C CA . ASP A 1 314 ? -1.317 -9.126 -5.260 1.00 80.62 314 ASP A CA 1
ATOM 2605 C C . ASP A 1 314 ? 0.075 -9.690 -5.601 1.00 80.62 314 ASP A C 1
ATOM 2607 O O . ASP A 1 314 ? 0.184 -10.690 -6.319 1.00 80.62 314 ASP A O 1
ATOM 2611 N N . GLY A 1 315 ? 1.164 -9.077 -5.132 1.00 84.38 315 GLY A N 1
ATOM 2612 C CA . GLY A 1 315 ? 2.532 -9.541 -5.346 1.00 84.38 315 GLY A CA 1
ATOM 2613 C C . GLY A 1 315 ? 2.996 -9.446 -6.801 1.00 84.38 315 GLY A C 1
ATOM 2614 O O . GLY A 1 315 ? 3.856 -10.228 -7.221 1.00 84.38 315 GLY A O 1
ATOM 2615 N N . TYR A 1 316 ? 2.455 -8.517 -7.600 1.00 91.44 316 TYR A N 1
ATOM 2616 C CA . TYR A 1 316 ? 2.911 -8.308 -8.981 1.00 91.44 316 TYR A CA 1
ATOM 2617 C C . TYR A 1 316 ? 4.416 -8.004 -9.113 1.00 91.44 316 TYR A C 1
ATOM 2619 O O . TYR A 1 316 ? 5.000 -8.495 -10.087 1.00 91.44 316 TYR A O 1
ATOM 2627 N N . PRO A 1 317 ? 5.093 -7.332 -8.153 1.00 93.00 317 PRO A N 1
ATOM 2628 C CA . PRO A 1 317 ? 6.554 -7.233 -8.134 1.00 93.00 317 PRO A CA 1
ATOM 2629 C C . PRO A 1 317 ? 7.263 -8.590 -8.278 1.00 93.00 317 PRO A C 1
ATOM 2631 O O . PRO A 1 317 ? 8.203 -8.722 -9.058 1.00 93.00 317 PRO A O 1
ATOM 2634 N N . GLY A 1 318 ? 6.784 -9.643 -7.612 1.00 90.56 318 GLY A N 1
ATOM 2635 C CA . GLY A 1 318 ? 7.357 -10.989 -7.740 1.00 90.56 318 GLY A CA 1
ATOM 2636 C C . GLY A 1 318 ? 6.814 -11.800 -8.925 1.00 90.56 318 GLY A C 1
ATOM 2637 O O . GLY A 1 318 ? 7.483 -12.714 -9.405 1.00 90.56 318 GLY A O 1
ATOM 2638 N N . LYS A 1 319 ? 5.600 -11.492 -9.402 1.00 93.38 319 LYS A N 1
ATOM 2639 C CA . LYS A 1 319 ? 4.861 -12.314 -10.385 1.00 93.38 319 LYS A CA 1
ATOM 2640 C C . LYS A 1 319 ? 5.020 -11.883 -11.841 1.00 93.38 319 LYS A C 1
ATOM 2642 O O . LYS A 1 319 ? 4.649 -12.668 -12.723 1.00 93.38 319 LYS A O 1
ATOM 2647 N N . LEU A 1 320 ? 5.473 -10.658 -12.099 1.00 96.62 320 LEU A N 1
ATOM 2648 C CA . LEU A 1 320 ? 5.608 -10.092 -13.442 1.00 96.62 320 LEU A CA 1
ATOM 2649 C C . LEU A 1 320 ? 7.070 -9.954 -13.854 1.00 96.62 320 LEU A C 1
ATOM 2651 O O . LEU A 1 320 ? 7.932 -9.604 -13.047 1.00 96.62 320 LEU A O 1
ATOM 2655 N N . SER A 1 321 ? 7.352 -10.143 -15.141 1.00 97.12 321 SER A N 1
ATOM 2656 C CA . SER A 1 321 ? 8.632 -9.708 -15.700 1.00 97.12 321 SER A CA 1
ATOM 2657 C C . SER A 1 321 ? 8.742 -8.178 -15.717 1.00 97.12 321 SER A C 1
ATOM 2659 O O . SER A 1 321 ? 7.735 -7.476 -15.797 1.00 97.12 321 SER A O 1
ATOM 2661 N N . LEU A 1 322 ? 9.964 -7.631 -15.729 1.00 96.88 322 LEU A N 1
ATOM 2662 C CA . LEU A 1 322 ? 10.179 -6.180 -15.851 1.00 96.88 322 LEU A CA 1
ATOM 2663 C C . LEU A 1 322 ? 9.467 -5.557 -17.063 1.00 96.88 322 LEU A C 1
ATOM 2665 O O . LEU A 1 322 ? 8.944 -4.451 -16.977 1.00 96.88 322 LEU A O 1
ATOM 2669 N N . ALA A 1 323 ? 9.417 -6.279 -18.187 1.00 97.19 323 ALA A N 1
ATOM 2670 C CA . ALA A 1 323 ? 8.706 -5.829 -19.381 1.00 97.19 323 ALA A CA 1
ATOM 2671 C C . ALA A 1 323 ? 7.192 -5.743 -19.142 1.00 97.19 323 ALA A C 1
ATOM 2673 O O . ALA A 1 323 ? 6.564 -4.769 -19.556 1.00 97.19 323 ALA A O 1
ATOM 2674 N N . ALA A 1 324 ? 6.616 -6.731 -18.452 1.00 97.94 324 ALA A N 1
ATOM 2675 C CA . ALA A 1 324 ? 5.208 -6.718 -18.074 1.00 97.94 324 ALA A CA 1
ATOM 2676 C C . ALA A 1 324 ? 4.898 -5.630 -17.039 1.00 97.94 324 ALA A C 1
ATOM 2678 O O . ALA A 1 324 ? 3.888 -4.955 -17.192 1.00 97.94 324 ALA A O 1
ATOM 2679 N N . LYS A 1 325 ? 5.779 -5.382 -16.060 1.00 97.38 325 LYS A N 1
ATOM 2680 C CA . LYS A 1 325 ? 5.624 -4.273 -15.101 1.00 97.38 325 LYS A CA 1
ATOM 2681 C C . LYS A 1 325 ? 5.559 -2.924 -15.809 1.00 97.38 325 LYS A C 1
ATOM 2683 O O . LYS A 1 325 ? 4.595 -2.196 -15.622 1.00 97.38 325 LYS A O 1
ATOM 2688 N N . TYR A 1 326 ? 6.511 -2.627 -16.697 1.00 96.00 326 TYR A N 1
ATOM 2689 C CA . TYR A 1 326 ? 6.475 -1.396 -17.498 1.00 96.00 326 TYR A CA 1
ATOM 2690 C C . TYR A 1 326 ? 5.208 -1.292 -18.353 1.00 96.00 326 TYR A C 1
ATOM 2692 O O . TYR A 1 326 ? 4.569 -0.245 -18.384 1.00 96.00 326 TYR A O 1
ATOM 2700 N N . CYS A 1 327 ? 4.812 -2.380 -19.022 1.00 97.12 327 CYS A N 1
ATOM 2701 C CA . CYS A 1 327 ? 3.574 -2.390 -19.801 1.00 97.12 327 CYS A CA 1
ATOM 2702 C C . CYS A 1 327 ? 2.336 -2.185 -18.919 1.00 97.12 327 CYS A C 1
ATOM 2704 O O . CYS A 1 327 ? 1.382 -1.563 -19.377 1.00 97.12 327 CYS A O 1
ATOM 2706 N N . LEU A 1 328 ? 2.336 -2.676 -17.676 1.00 96.81 328 LEU A N 1
ATOM 2707 C CA . LEU A 1 328 ? 1.241 -2.465 -16.735 1.00 96.81 328 LEU A CA 1
ATOM 2708 C C . LEU A 1 328 ? 1.157 -0.990 -16.365 1.00 96.81 328 LEU A C 1
ATOM 2710 O O . LEU A 1 328 ? 0.082 -0.421 -16.479 1.00 96.81 328 LEU A O 1
ATOM 2714 N N . LEU A 1 329 ? 2.281 -0.353 -16.028 1.00 95.56 329 LEU A N 1
ATOM 2715 C CA . LEU A 1 329 ? 2.293 1.078 -15.722 1.00 95.56 329 LEU A CA 1
ATOM 2716 C C . LEU A 1 329 ? 1.810 1.927 -16.904 1.00 95.56 329 LEU A C 1
ATOM 2718 O O . LEU A 1 329 ? 1.036 2.855 -16.705 1.00 95.56 329 LEU A O 1
ATOM 2722 N N . ILE A 1 330 ? 2.184 1.565 -18.137 1.00 95.06 330 ILE A N 1
ATOM 2723 C CA . ILE A 1 330 ? 1.646 2.206 -19.346 1.00 95.06 330 ILE A CA 1
ATOM 2724 C C . ILE A 1 330 ? 0.128 2.004 -19.442 1.00 95.06 330 ILE A C 1
ATOM 2726 O O . ILE A 1 330 ? -0.584 2.950 -19.746 1.00 95.06 330 ILE A O 1
ATOM 2730 N N . ASN A 1 331 ? -0.392 0.801 -19.174 1.00 94.62 331 ASN A N 1
ATOM 2731 C CA . ASN A 1 331 ? -1.840 0.571 -19.193 1.00 94.62 331 ASN A CA 1
ATOM 2732 C C . ASN A 1 331 ? -2.573 1.372 -18.112 1.00 94.62 331 ASN A C 1
ATOM 2734 O O . ASN A 1 331 ? -3.626 1.920 -18.413 1.00 94.62 331 ASN A O 1
ATOM 2738 N N . LEU A 1 332 ? -2.026 1.451 -16.895 1.00 91.81 332 LEU A N 1
ATOM 2739 C CA . LEU A 1 332 ? -2.570 2.269 -15.805 1.00 91.81 332 LEU A CA 1
ATOM 2740 C C . LEU A 1 332 ? -2.602 3.744 -16.207 1.00 91.81 332 LEU A C 1
ATOM 2742 O O . LEU A 1 332 ? -3.624 4.400 -16.055 1.00 91.81 332 LEU A O 1
ATOM 2746 N N . TYR A 1 333 ? -1.517 4.240 -16.799 1.00 90.88 333 TYR A N 1
ATOM 2747 C CA . TYR A 1 333 ? -1.440 5.614 -17.275 1.00 90.88 333 TYR A CA 1
ATOM 2748 C C . TYR A 1 333 ? -2.404 5.915 -18.429 1.00 90.88 333 TYR A C 1
ATOM 2750 O O . TYR A 1 333 ? -3.082 6.935 -18.424 1.00 90.88 333 TYR A O 1
ATOM 2758 N N . GLU A 1 334 ? -2.487 5.062 -19.442 1.00 89.94 334 GLU A N 1
ATOM 2759 C CA . GLU A 1 334 ? -3.351 5.345 -20.590 1.00 89.94 334 GLU A CA 1
ATOM 2760 C C . GLU A 1 334 ? -4.831 5.165 -20.228 1.00 89.94 334 GLU A C 1
ATOM 2762 O O . GLU A 1 334 ? -5.667 5.898 -20.746 1.00 89.94 334 GLU A O 1
ATOM 2767 N N . ALA A 1 335 ? -5.166 4.265 -19.294 1.00 82.94 335 ALA A N 1
ATOM 2768 C CA . ALA A 1 335 ? -6.537 4.080 -18.818 1.00 82.94 335 ALA A CA 1
ATOM 2769 C C . ALA A 1 335 ? -7.120 5.348 -18.175 1.00 82.94 335 ALA A C 1
ATOM 2771 O O . ALA A 1 335 ? -8.287 5.653 -18.421 1.00 82.94 335 ALA A O 1
ATOM 2772 N N . THR A 1 336 ? -6.316 6.137 -17.449 1.00 72.44 336 THR A N 1
ATOM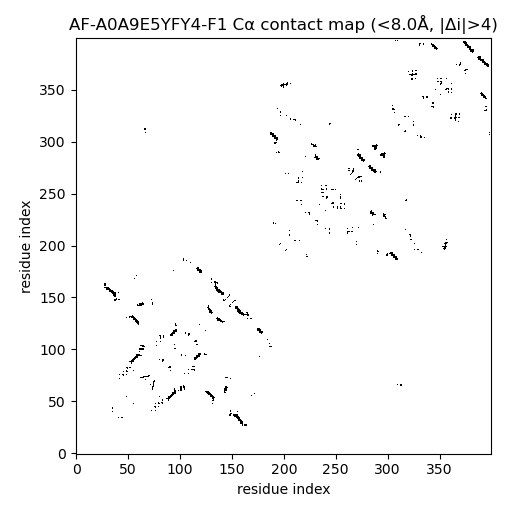 2773 C CA . THR A 1 336 ? -6.779 7.421 -16.884 1.00 72.44 336 THR A CA 1
ATOM 2774 C C . THR A 1 336 ? -7.084 8.481 -17.948 1.00 72.44 336 THR A C 1
ATOM 2776 O O . THR A 1 336 ? -7.705 9.492 -17.640 1.00 72.44 336 THR A O 1
ATOM 2779 N N . ASN A 1 337 ? -6.682 8.253 -19.203 1.00 70.50 337 ASN A N 1
ATOM 2780 C CA . ASN A 1 337 ? -6.864 9.172 -20.327 1.00 70.50 337 ASN A CA 1
ATOM 2781 C C . ASN A 1 337 ? -7.869 8.651 -21.378 1.00 70.50 337 ASN A C 1
ATOM 2783 O O . ASN A 1 337 ? -7.909 9.178 -22.491 1.00 70.50 337 ASN A O 1
ATOM 2787 N N . THR A 1 338 ? -8.651 7.605 -21.071 1.00 70.56 338 THR A N 1
ATOM 2788 C CA . THR A 1 338 ? -9.607 6.996 -22.021 1.00 70.56 338 THR A CA 1
ATOM 2789 C C . THR A 1 338 ? -11.050 7.462 -21.869 1.00 70.56 338 THR A C 1
ATOM 2791 O O . THR A 1 338 ? -11.511 7.768 -20.774 1.00 70.56 338 THR A O 1
ATOM 2794 N N . ASP A 1 339 ? -11.786 7.438 -22.986 1.00 59.91 339 ASP A N 1
ATOM 2795 C CA . ASP A 1 339 ? -13.242 7.610 -23.024 1.00 59.91 339 ASP A CA 1
ATOM 2796 C C . ASP A 1 339 ? -13.984 6.411 -22.386 1.00 59.91 339 ASP A C 1
ATOM 2798 O O . ASP A 1 339 ? -13.389 5.367 -22.111 1.00 59.91 339 ASP A O 1
ATOM 2802 N N . LYS A 1 340 ? -15.313 6.531 -22.214 1.00 60.25 340 LYS A N 1
ATOM 2803 C CA . LYS A 1 340 ? -16.211 5.619 -21.460 1.00 60.25 340 LYS A CA 1
ATOM 2804 C C . LYS A 1 340 ? -16.015 4.103 -21.649 1.00 60.25 340 LYS A C 1
ATOM 2806 O O . LYS A 1 340 ? -16.356 3.347 -20.745 1.00 60.25 340 LYS A O 1
ATOM 2811 N N . ASP A 1 341 ? -15.490 3.641 -22.782 1.00 71.88 341 ASP A N 1
ATOM 2812 C CA . ASP A 1 341 ? -15.312 2.208 -23.056 1.00 71.88 341 ASP A CA 1
ATOM 2813 C C . ASP A 1 341 ? -13.997 1.619 -22.503 1.00 71.88 341 ASP A C 1
ATOM 2815 O O . ASP A 1 341 ? -13.832 0.390 -22.490 1.00 71.88 341 ASP A O 1
ATOM 2819 N N . GLY A 1 342 ? -13.063 2.459 -22.037 1.00 81.75 342 GLY A N 1
ATOM 2820 C CA . GLY A 1 342 ? -11.814 2.054 -21.373 1.00 81.75 342 GLY A CA 1
ATOM 2821 C C . GLY A 1 342 ? -10.759 1.414 -22.287 1.00 81.75 342 GLY A C 1
ATOM 2822 O O . GLY A 1 342 ? -9.819 0.780 -21.807 1.00 81.75 342 GLY A O 1
ATOM 2823 N N . TRP A 1 343 ? -10.928 1.512 -23.609 1.00 89.94 343 TRP A N 1
ATOM 2824 C CA . TRP A 1 343 ? -9.971 1.005 -24.595 1.00 89.94 343 TRP A CA 1
ATOM 2825 C C . TRP A 1 343 ? -9.051 2.123 -25.086 1.00 89.94 343 TRP A C 1
ATOM 2827 O O . TRP A 1 343 ? -9.524 3.119 -25.628 1.00 89.94 343 TRP A O 1
ATOM 2837 N N . TRP A 1 344 ? -7.739 1.906 -25.031 1.00 92.06 344 TRP A N 1
ATOM 2838 C CA . TRP A 1 344 ? -6.735 2.783 -25.646 1.00 92.06 344 TRP A CA 1
ATOM 2839 C C . TRP A 1 344 ? -5.870 2.007 -26.634 1.00 92.06 344 TRP A C 1
ATOM 2841 O O . TRP A 1 344 ? -5.810 0.781 -26.590 1.00 92.06 344 TRP A O 1
ATOM 2851 N N . GLY A 1 345 ? -5.177 2.683 -27.549 1.00 90.69 345 GLY A N 1
ATOM 2852 C CA . GLY A 1 345 ? -4.285 1.978 -28.465 1.00 90.69 345 GLY A CA 1
ATOM 2853 C C . GLY A 1 345 ? -3.380 2.882 -29.279 1.00 90.69 345 GLY A C 1
ATOM 2854 O O . GLY A 1 345 ? -3.819 3.851 -29.889 1.00 90.69 345 GLY A O 1
ATOM 2855 N N . PHE A 1 346 ? -2.113 2.487 -29.358 1.00 90.38 346 PHE A N 1
ATOM 2856 C CA . PHE A 1 346 ? -1.096 3.116 -30.190 1.00 90.38 346 PHE A CA 1
ATOM 2857 C C . PHE A 1 346 ? -0.326 2.056 -30.977 1.00 90.38 346 PHE A C 1
ATOM 2859 O O . PHE A 1 346 ? -0.331 0.862 -30.656 1.00 90.38 346 PHE A O 1
ATOM 2866 N N . THR A 1 347 ? 0.375 2.483 -32.030 1.00 90.31 347 THR A N 1
ATOM 2867 C CA . THR A 1 347 ? 1.305 1.580 -32.715 1.00 90.31 347 THR A CA 1
ATOM 2868 C C . THR A 1 347 ? 2.486 1.253 -31.799 1.00 90.31 347 THR A C 1
ATOM 2870 O O . THR A 1 347 ? 2.877 2.054 -30.951 1.00 90.31 347 THR A O 1
ATOM 2873 N N . ARG A 1 348 ? 3.121 0.091 -31.998 1.00 90.69 348 ARG A N 1
ATOM 2874 C CA . ARG A 1 348 ? 4.352 -0.254 -31.262 1.00 90.69 348 ARG A CA 1
ATOM 2875 C C . ARG A 1 348 ? 5.496 0.732 -31.528 1.00 90.69 348 ARG A C 1
ATOM 2877 O O . ARG A 1 348 ? 6.379 0.844 -30.690 1.00 90.69 348 ARG A O 1
ATOM 2884 N N . GLU A 1 349 ? 5.484 1.414 -32.676 1.00 90.75 349 GLU A N 1
ATOM 2885 C CA . GLU A 1 349 ? 6.421 2.504 -32.975 1.00 90.75 349 GLU A CA 1
ATOM 2886 C C . GLU A 1 349 ? 6.198 3.677 -32.027 1.00 90.75 349 GLU A C 1
ATOM 2888 O O . GLU A 1 349 ? 7.116 4.101 -31.339 1.00 90.75 349 GLU A O 1
ATOM 2893 N N . THR A 1 350 ? 4.951 4.139 -31.933 1.00 91.38 350 THR A N 1
ATOM 2894 C CA . THR A 1 350 ? 4.557 5.245 -31.058 1.00 91.38 350 THR A CA 1
ATOM 2895 C C . THR A 1 350 ? 4.886 4.942 -29.600 1.00 91.38 350 THR A C 1
ATOM 2897 O O . THR A 1 350 ? 5.481 5.775 -28.930 1.00 91.38 350 THR A O 1
ATOM 2900 N N . LEU A 1 351 ? 4.578 3.731 -29.123 1.00 92.25 351 LEU A N 1
ATOM 2901 C CA . LEU A 1 351 ? 4.903 3.314 -27.755 1.00 92.25 351 LEU A CA 1
ATOM 2902 C C . LEU A 1 351 ? 6.410 3.266 -27.491 1.00 92.25 351 LEU A C 1
ATOM 2904 O O . LEU A 1 351 ? 6.858 3.653 -26.417 1.00 92.25 351 LEU A O 1
ATOM 2908 N N . ASN A 1 352 ? 7.193 2.809 -28.468 1.00 92.88 352 ASN A N 1
ATOM 2909 C CA . ASN A 1 352 ? 8.646 2.787 -28.352 1.00 92.88 352 ASN A CA 1
ATOM 2910 C C . ASN A 1 352 ? 9.235 4.202 -28.294 1.00 92.88 352 ASN A C 1
ATOM 2912 O O . ASN A 1 352 ? 10.104 4.444 -27.463 1.00 92.88 352 ASN A O 1
ATOM 2916 N N . MET A 1 353 ? 8.746 5.120 -29.130 1.00 90.88 353 MET A N 1
ATOM 2917 C CA . MET A 1 353 ? 9.188 6.517 -29.121 1.00 90.88 353 MET A CA 1
ATOM 2918 C C . MET A 1 353 ? 8.782 7.246 -27.836 1.00 90.88 353 MET A C 1
ATOM 2920 O O . MET A 1 353 ? 9.572 8.021 -27.313 1.00 90.88 353 MET A O 1
ATOM 2924 N N . ARG A 1 354 ? 7.570 6.991 -27.325 1.00 90.25 354 ARG A N 1
ATOM 2925 C CA . ARG A 1 354 ? 7.013 7.689 -26.157 1.00 90.25 354 ARG A CA 1
ATOM 2926 C C . ARG A 1 354 ? 7.606 7.227 -24.827 1.00 90.25 354 ARG A C 1
ATOM 2928 O O . ARG A 1 354 ? 7.848 8.053 -23.964 1.00 90.25 354 ARG A O 1
ATOM 2935 N N . PHE A 1 355 ? 7.813 5.921 -24.659 1.00 91.88 355 PHE A N 1
ATOM 2936 C CA . PHE A 1 355 ? 8.188 5.326 -23.367 1.00 91.88 355 PHE A CA 1
ATOM 2937 C C . PHE A 1 355 ? 9.610 4.743 -23.353 1.00 91.88 355 PHE A C 1
ATOM 2939 O O . PHE A 1 355 ? 9.997 4.050 -22.414 1.00 91.88 355 PHE A O 1
ATOM 2946 N N . GLY A 1 356 ? 10.372 4.893 -24.442 1.00 90.50 356 GLY A N 1
ATOM 2947 C CA . GLY A 1 356 ? 11.750 4.399 -24.566 1.00 90.50 356 GLY A CA 1
ATOM 2948 C C . GLY A 1 356 ? 11.913 2.868 -24.562 1.00 90.50 356 GLY A C 1
ATOM 2949 O O . GLY A 1 356 ? 13.007 2.353 -24.787 1.00 90.50 356 GLY A O 1
ATOM 2950 N N . ILE A 1 357 ? 10.851 2.088 -24.340 1.00 93.56 357 ILE A N 1
ATOM 2951 C CA . ILE A 1 357 ? 10.923 0.623 -24.245 1.00 93.56 357 ILE A CA 1
ATOM 2952 C C . ILE A 1 357 ? 10.855 -0.050 -25.623 1.00 93.56 357 ILE A C 1
ATOM 2954 O O . ILE A 1 357 ? 10.118 0.373 -26.513 1.00 93.56 357 ILE A O 1
ATOM 2958 N N . SER A 1 358 ? 11.619 -1.127 -25.835 1.00 94.19 358 SER A N 1
ATOM 2959 C CA . SER A 1 358 ? 11.718 -1.770 -27.155 1.00 94.19 358 SER A CA 1
ATOM 2960 C C . SER A 1 358 ? 10.399 -2.410 -27.610 1.00 94.19 358 SER A C 1
ATOM 2962 O O . SER A 1 358 ? 9.623 -2.929 -26.808 1.00 94.19 358 SER A O 1
ATOM 2964 N N . LYS A 1 359 ? 10.169 -2.480 -28.929 1.00 94.38 359 LYS A N 1
ATOM 2965 C CA . LYS A 1 359 ? 8.985 -3.149 -29.521 1.00 94.38 359 LYS A CA 1
ATOM 2966 C C . LYS A 1 359 ? 8.845 -4.607 -29.083 1.00 94.38 359 LYS A C 1
ATOM 2968 O O . LYS A 1 359 ? 7.726 -5.114 -28.963 1.00 94.38 359 LYS A O 1
ATOM 2973 N N . TRP A 1 360 ? 9.975 -5.279 -28.857 1.00 94.88 360 TRP A N 1
ATOM 2974 C CA . TRP A 1 360 ? 10.005 -6.631 -28.312 1.00 94.88 360 TRP A CA 1
ATOM 2975 C C . TRP A 1 360 ? 9.528 -6.656 -26.858 1.00 94.88 360 TRP A C 1
ATOM 2977 O O . TRP A 1 360 ? 8.649 -7.452 -26.543 1.00 94.88 360 TRP A O 1
ATOM 2987 N N . ALA A 1 361 ? 10.027 -5.755 -26.003 1.00 95.94 361 ALA A N 1
ATOM 2988 C CA . ALA A 1 361 ? 9.597 -5.658 -24.607 1.00 95.94 361 ALA A CA 1
ATOM 2989 C C . ALA A 1 361 ? 8.106 -5.317 -24.499 1.00 95.94 361 ALA A C 1
ATOM 2991 O O . ALA A 1 361 ? 7.403 -5.968 -23.734 1.00 95.94 361 ALA A O 1
ATOM 2992 N N . ILE A 1 362 ? 7.607 -4.398 -25.334 1.00 96.38 362 ILE A N 1
ATOM 2993 C CA . ILE A 1 362 ? 6.173 -4.083 -25.443 1.00 96.38 362 ILE A CA 1
ATOM 2994 C C . ILE A 1 362 ? 5.379 -5.342 -25.796 1.00 96.38 362 ILE A C 1
ATOM 2996 O O . ILE A 1 362 ? 4.416 -5.688 -25.123 1.00 96.38 362 ILE A O 1
ATOM 3000 N N . SER A 1 363 ? 5.791 -6.057 -26.848 1.00 95.50 363 SER A N 1
ATOM 3001 C CA . SER A 1 363 ? 5.061 -7.245 -27.305 1.00 95.50 363 SER A CA 1
ATOM 3002 C C . SER A 1 363 ? 5.079 -8.353 -26.246 1.00 95.50 363 SER A C 1
ATOM 3004 O O . SER A 1 363 ? 4.055 -8.983 -26.003 1.00 95.50 363 SER A O 1
ATOM 3006 N N . LYS A 1 364 ? 6.225 -8.586 -25.601 1.00 97.06 364 LYS A N 1
ATOM 3007 C CA . LYS A 1 364 ? 6.368 -9.582 -24.536 1.00 97.06 364 LYS A CA 1
ATOM 3008 C C . LYS A 1 364 ? 5.531 -9.213 -23.310 1.00 97.06 364 LYS A C 1
ATOM 3010 O O . LYS A 1 364 ? 4.754 -10.040 -22.851 1.00 97.06 364 LYS A O 1
ATOM 3015 N N . GLY A 1 365 ? 5.674 -7.985 -22.817 1.00 97.88 365 GLY A N 1
ATOM 3016 C CA . GLY A 1 365 ? 4.990 -7.508 -21.619 1.00 97.88 365 GLY A CA 1
ATOM 3017 C C . GLY A 1 365 ? 3.474 -7.486 -21.788 1.00 97.88 365 GLY A C 1
ATOM 3018 O O . GLY A 1 365 ? 2.773 -8.041 -20.953 1.00 97.88 365 GLY A O 1
ATOM 3019 N N . MET A 1 366 ? 2.963 -6.946 -22.898 1.00 97.75 366 MET A N 1
ATOM 3020 C CA . MET A 1 366 ? 1.518 -6.920 -23.164 1.00 97.75 366 MET A CA 1
ATOM 3021 C C . MET A 1 366 ? 0.917 -8.329 -23.244 1.00 97.75 366 MET A C 1
ATOM 3023 O O . MET A 1 366 ? -0.135 -8.576 -22.659 1.00 97.75 366 MET A O 1
ATOM 3027 N N . ASN A 1 367 ? 1.581 -9.273 -23.923 1.00 97.88 367 ASN A N 1
ATOM 3028 C CA . ASN A 1 367 ? 1.093 -10.654 -23.975 1.00 97.88 367 ASN A CA 1
ATOM 3029 C C . ASN A 1 367 ? 1.143 -11.329 -22.596 1.00 97.88 367 ASN A C 1
ATOM 3031 O O . ASN A 1 367 ? 0.173 -11.970 -22.223 1.00 97.88 367 ASN A O 1
ATOM 3035 N N . GLU A 1 368 ? 2.198 -11.120 -21.802 1.00 98.38 368 GLU A N 1
ATOM 3036 C CA . GLU A 1 368 ? 2.262 -11.656 -20.434 1.00 98.38 368 GLU A CA 1
ATOM 3037 C C . GLU A 1 368 ? 1.121 -11.123 -19.550 1.00 98.38 368 GLU A C 1
ATOM 3039 O O . GLU A 1 368 ? 0.507 -11.886 -18.803 1.00 98.38 368 GLU A O 1
ATOM 3044 N N . LEU A 1 369 ? 0.800 -9.828 -19.648 1.00 98.12 369 LEU A N 1
ATOM 3045 C CA . LEU A 1 369 ? -0.326 -9.236 -18.918 1.00 98.12 369 LEU A CA 1
ATOM 3046 C C . LEU A 1 369 ? -1.670 -9.824 -19.362 1.00 98.12 369 LEU A C 1
ATOM 3048 O O . LEU A 1 369 ? -2.527 -10.093 -18.519 1.00 98.12 369 LEU A O 1
ATOM 3052 N N . LYS A 1 370 ? -1.845 -10.052 -20.667 1.00 97.56 370 LYS A N 1
ATOM 3053 C CA . LYS A 1 370 ? -3.034 -10.706 -21.222 1.00 97.56 370 LYS A CA 1
ATOM 3054 C C . LYS A 1 370 ? -3.168 -12.140 -20.718 1.00 97.56 370 LYS A C 1
ATOM 3056 O O . LYS A 1 370 ? -4.237 -12.519 -20.252 1.00 97.56 370 LYS A O 1
ATOM 3061 N N . ASP A 1 371 ? -2.091 -12.918 -20.772 1.00 97.31 371 ASP A N 1
ATOM 3062 C CA . ASP A 1 371 ? -2.079 -14.321 -20.341 1.00 97.31 371 ASP A CA 1
ATOM 3063 C C . ASP A 1 371 ? -2.388 -14.454 -18.840 1.00 97.31 371 ASP A C 1
ATOM 3065 O O . ASP A 1 371 ? -2.984 -15.436 -18.404 1.00 97.31 371 ASP A O 1
ATOM 3069 N N . LYS A 1 372 ? -2.044 -13.433 -18.043 1.00 94.81 372 LYS A N 1
ATOM 3070 C CA . LYS A 1 372 ? -2.389 -13.327 -16.614 1.00 94.81 372 LYS A CA 1
ATOM 3071 C C . LYS A 1 372 ? -3.773 -12.714 -16.346 1.00 94.81 372 LYS A C 1
ATOM 3073 O O . LYS A 1 372 ? -4.131 -12.525 -15.181 1.00 94.81 372 LYS A O 1
ATOM 3078 N N . GLY A 1 373 ? -4.542 -12.386 -17.386 1.00 94.19 373 GLY A N 1
ATOM 3079 C CA . GLY A 1 373 ? -5.878 -11.794 -17.276 1.00 94.19 373 GLY A CA 1
ATOM 3080 C C . GLY A 1 373 ? -5.894 -10.395 -16.651 1.00 94.19 373 GLY A C 1
ATOM 3081 O O . GLY A 1 3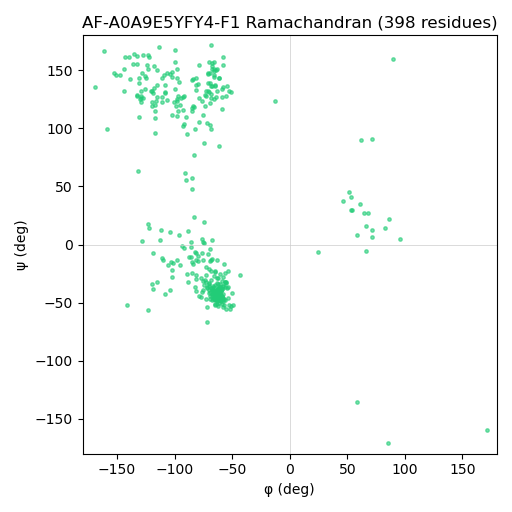73 ? -6.874 -10.028 -16.007 1.00 94.19 373 GLY A O 1
ATOM 3082 N N . ILE A 1 374 ? -4.796 -9.642 -16.773 1.00 93.44 374 ILE A N 1
ATOM 3083 C CA . ILE A 1 374 ? -4.661 -8.271 -16.246 1.00 93.44 374 ILE A CA 1
ATOM 3084 C C . ILE A 1 374 ? -5.146 -7.245 -17.277 1.00 93.44 374 ILE A C 1
ATOM 3086 O O . ILE A 1 374 ? -5.680 -6.200 -16.908 1.00 93.44 374 ILE A O 1
ATOM 3090 N N . ILE A 1 375 ? -4.973 -7.556 -18.566 1.00 95.69 375 ILE A N 1
ATOM 3091 C CA . ILE A 1 375 ? -5.477 -6.745 -19.675 1.00 95.69 375 ILE A CA 1
ATOM 3092 C C . ILE A 1 375 ? -6.191 -7.603 -20.715 1.00 95.69 375 ILE A C 1
ATOM 3094 O O . ILE A 1 375 ? -5.868 -8.774 -20.919 1.00 95.69 375 ILE A O 1
ATOM 3098 N N . SER A 1 376 ? -7.089 -6.973 -21.462 1.00 95.31 376 SER A N 1
ATOM 3099 C CA . SER A 1 376 ? -7.588 -7.474 -22.739 1.00 95.31 376 SER A CA 1
ATOM 3100 C C . SER A 1 376 ? -6.839 -6.820 -23.895 1.00 95.31 376 SER A C 1
ATOM 3102 O O . SER A 1 376 ? -6.513 -5.635 -23.843 1.00 95.31 376 SER A O 1
ATOM 3104 N N . ILE A 1 377 ? -6.588 -7.586 -24.961 1.00 95.12 377 ILE A N 1
ATOM 3105 C CA . ILE A 1 377 ? -5.974 -7.081 -26.196 1.00 95.12 377 ILE A CA 1
ATOM 3106 C C . ILE A 1 377 ? -6.934 -7.298 -27.357 1.00 95.12 377 ILE A C 1
ATOM 3108 O O . ILE A 1 377 ? -7.238 -8.439 -27.712 1.00 95.12 377 ILE A O 1
ATOM 3112 N N . TRP A 1 378 ? -7.340 -6.205 -27.994 1.00 92.69 378 TRP A N 1
ATOM 3113 C CA . TRP A 1 378 ? -7.962 -6.239 -29.308 1.00 92.69 378 TRP A CA 1
ATOM 3114 C C . TRP A 1 378 ? -6.886 -5.994 -30.356 1.00 92.69 378 TRP A C 1
ATOM 3116 O O . TRP A 1 378 ? -6.194 -4.974 -30.348 1.00 92.69 378 TRP A O 1
ATOM 3126 N N . TYR A 1 379 ? -6.700 -6.949 -31.258 1.00 89.31 379 TYR A N 1
ATOM 3127 C CA . TYR A 1 379 ? -5.648 -6.834 -32.251 1.00 89.31 379 TYR A CA 1
ATOM 3128 C C . TYR A 1 379 ? -6.167 -6.171 -33.525 1.00 89.31 379 TYR A C 1
ATOM 3130 O O . TYR A 1 379 ? -7.123 -6.660 -34.121 1.00 89.31 379 TYR A O 1
ATOM 3138 N N . GLY A 1 380 ? -5.478 -5.124 -33.985 1.00 82.44 380 GLY A N 1
ATOM 3139 C CA . GLY A 1 380 ? -5.879 -4.379 -35.178 1.00 82.44 380 GLY A CA 1
ATOM 3140 C C . GLY A 1 380 ? -5.975 -5.244 -36.437 1.00 82.44 380 GLY A C 1
ATOM 3141 O O . GLY A 1 380 ? -5.305 -6.273 -36.567 1.00 82.44 380 GLY A O 1
ATOM 3142 N N . GLU A 1 381 ? -6.798 -4.824 -37.391 1.00 80.44 381 GLU A N 1
ATOM 3143 C CA . GLU A 1 381 ? -6.992 -5.549 -38.649 1.00 80.44 381 GLU A CA 1
ATOM 3144 C C . GLU A 1 381 ? -5.718 -5.573 -39.506 1.00 80.44 381 GLU A C 1
ATOM 3146 O O . GLU A 1 381 ? -4.888 -4.652 -39.469 1.00 80.44 381 GLU A O 1
ATOM 3151 N N . LYS A 1 382 ? -5.548 -6.648 -40.285 1.00 74.44 382 LYS A N 1
ATOM 3152 C CA . LYS A 1 382 ? -4.509 -6.716 -41.319 1.00 74.44 382 LYS A CA 1
ATOM 3153 C C . LYS A 1 382 ? -4.939 -5.831 -42.490 1.00 74.44 382 LYS A C 1
ATOM 3155 O O . LYS A 1 382 ? -6.049 -5.981 -42.985 1.00 74.44 382 LYS A O 1
ATOM 3160 N N . ARG A 1 383 ? -4.064 -4.928 -42.930 1.00 70.88 383 ARG A N 1
ATOM 3161 C CA . ARG A 1 383 ? -4.224 -4.159 -44.175 1.00 70.88 383 ARG A CA 1
ATOM 3162 C C . ARG A 1 383 ? -3.375 -4.807 -45.272 1.00 70.88 383 ARG A C 1
ATOM 3164 O O . ARG A 1 383 ? -2.546 -5.658 -44.959 1.00 70.88 383 ARG A O 1
ATOM 3171 N N . GLU A 1 384 ? -3.562 -4.422 -46.535 1.00 57.28 384 GLU A N 1
ATOM 3172 C CA . GLU A 1 384 ? -2.712 -4.911 -47.633 1.00 57.28 384 GLU A CA 1
ATOM 3173 C C . GLU A 1 384 ? -1.213 -4.697 -47.329 1.00 57.28 384 GLU A C 1
ATOM 3175 O O . GLU A 1 384 ? -0.783 -3.627 -46.884 1.00 57.28 384 GLU A O 1
ATOM 3180 N N . GLY A 1 385 ? -0.414 -5.751 -47.535 1.00 60.28 385 GLY A N 1
ATOM 3181 C CA . GLY A 1 385 ? 0.992 -5.839 -47.119 1.00 60.28 385 GLY A CA 1
ATOM 3182 C C . GLY A 1 385 ? 1.199 -6.317 -45.668 1.00 60.28 385 GLY A C 1
ATOM 3183 O O . GLY A 1 385 ? 0.278 -6.731 -44.977 1.00 60.28 385 GLY A O 1
ATOM 3184 N N . ASN A 1 386 ? 2.436 -6.250 -45.159 1.00 55.88 386 ASN A N 1
ATOM 3185 C CA . ASN A 1 386 ? 2.777 -6.623 -43.768 1.00 55.88 386 ASN A CA 1
ATOM 3186 C C . ASN A 1 386 ? 2.325 -5.583 -42.710 1.00 55.88 386 ASN A C 1
ATOM 3188 O O . ASN A 1 386 ? 2.855 -5.545 -41.596 1.00 55.88 386 ASN A O 1
ATOM 3192 N N . LYS A 1 387 ? 1.373 -4.701 -43.039 1.00 62.59 387 LYS A N 1
ATOM 3193 C CA . LYS A 1 387 ? 0.930 -3.606 -42.164 1.00 62.59 387 LYS A CA 1
ATOM 3194 C C . LYS A 1 387 ? -0.345 -4.008 -41.416 1.00 62.59 387 LYS A C 1
ATOM 3196 O O . LYS A 1 387 ? -1.358 -4.349 -42.015 1.00 62.59 387 LYS A O 1
ATOM 3201 N N . ARG A 1 388 ? -0.301 -3.944 -40.084 1.00 68.06 388 ARG A N 1
ATOM 3202 C CA . ARG A 1 388 ? -1.440 -4.190 -39.183 1.00 68.06 388 ARG A CA 1
ATOM 3203 C C . ARG A 1 388 ? -1.846 -2.880 -38.510 1.00 68.06 388 ARG A C 1
ATOM 3205 O O . ARG A 1 388 ? -0.968 -2.082 -38.180 1.00 68.06 388 ARG A O 1
ATOM 3212 N N . GLY A 1 389 ? -3.145 -2.665 -38.299 1.00 77.38 389 GLY A N 1
ATOM 3213 C CA . GLY A 1 389 ? -3.633 -1.573 -37.451 1.00 77.38 389 GLY A CA 1
ATOM 3214 C C . GLY A 1 389 ? -3.080 -1.663 -36.016 1.00 77.38 389 GLY A C 1
ATOM 3215 O O . GLY A 1 389 ? -2.600 -2.729 -35.614 1.00 77.38 389 GLY A O 1
ATOM 3216 N N . PRO A 1 390 ? -3.116 -0.568 -35.235 1.00 87.06 390 PRO A N 1
ATOM 3217 C CA . PRO A 1 390 ? -2.665 -0.595 -33.848 1.00 87.06 390 PRO A CA 1
ATOM 3218 C C . PRO A 1 390 ? -3.508 -1.578 -33.030 1.00 87.06 390 PRO A C 1
ATOM 3220 O O . PRO A 1 390 ? -4.713 -1.713 -33.243 1.00 87.06 390 PRO A O 1
ATOM 3223 N N . ASN A 1 391 ? -2.864 -2.265 -32.088 1.00 91.31 391 ASN A N 1
ATOM 3224 C CA . ASN A 1 391 ? -3.598 -3.009 -31.074 1.00 91.31 391 ASN A CA 1
ATOM 3225 C C . ASN A 1 391 ? -4.254 -2.013 -30.117 1.00 91.31 391 ASN A C 1
ATOM 3227 O O . ASN A 1 391 ? -3.681 -0.955 -29.839 1.00 91.31 391 ASN A O 1
ATOM 3231 N N . LYS A 1 392 ? -5.416 -2.388 -29.594 1.00 92.81 392 LYS A N 1
ATOM 3232 C CA . LYS A 1 392 ? -6.047 -1.716 -28.466 1.00 92.81 392 LYS A CA 1
ATOM 3233 C C . LYS A 1 392 ? -5.924 -2.580 -27.217 1.00 92.81 392 LYS A C 1
ATOM 3235 O O . LYS A 1 392 ? -5.931 -3.810 -27.305 1.00 92.81 392 LYS A O 1
ATOM 3240 N N . TYR A 1 393 ? -5.822 -1.926 -26.076 1.00 94.06 393 TYR A N 1
ATOM 3241 C CA . TYR A 1 393 ? -5.643 -2.516 -24.762 1.00 94.06 393 TYR A CA 1
ATOM 3242 C C . TYR A 1 393 ? -6.705 -1.959 -23.818 1.00 94.06 393 TYR A C 1
ATOM 3244 O O . TYR A 1 393 ? -7.137 -0.816 -23.971 1.00 94.06 393 TYR A O 1
ATOM 3252 N N . LYS A 1 394 ? -7.131 -2.780 -22.862 1.00 92.50 394 LYS A N 1
ATOM 3253 C CA . LYS A 1 394 ? -8.054 -2.396 -21.794 1.00 92.50 394 LYS A CA 1
ATOM 3254 C C . LYS A 1 394 ? -7.652 -3.116 -20.516 1.00 92.50 394 LYS A C 1
ATOM 3256 O O . LYS A 1 394 ? -7.429 -4.328 -20.560 1.00 92.50 394 LYS A O 1
ATOM 3261 N N . LEU A 1 395 ? -7.558 -2.391 -19.404 1.00 90.00 395 LEU A N 1
ATOM 3262 C CA . LEU A 1 395 ? -7.376 -2.997 -18.086 1.00 90.00 395 LEU A CA 1
ATOM 3263 C C . LEU A 1 395 ? -8.597 -3.858 -17.749 1.00 90.00 395 LEU A C 1
ATOM 3265 O O . LEU A 1 395 ? -9.737 -3.436 -17.933 1.00 90.00 395 LEU A O 1
ATOM 3269 N N . THR A 1 396 ? -8.351 -5.084 -17.297 1.00 85.69 396 THR A N 1
ATOM 3270 C CA . THR A 1 396 ? -9.389 -5.996 -16.780 1.00 85.69 396 THR A CA 1
ATOM 3271 C C . THR A 1 396 ? -9.262 -6.225 -15.283 1.00 85.69 396 THR A C 1
ATOM 3273 O O . THR A 1 396 ? -10.154 -6.802 -14.670 1.00 85.69 396 THR A O 1
ATOM 3276 N N . LYS A 1 397 ? -8.140 -5.801 -14.703 1.00 69.12 397 LYS A N 1
ATOM 3277 C CA . LYS A 1 397 ? -7.904 -5.717 -13.268 1.00 69.12 397 LYS A CA 1
ATOM 3278 C C . LYS A 1 397 ? -7.528 -4.281 -12.944 1.00 69.12 397 LYS A C 1
ATOM 3280 O O . LYS A 1 397 ? -6.916 -3.634 -13.792 1.00 69.12 397 LYS A O 1
ATOM 3285 N N . PHE A 1 398 ? -7.852 -3.854 -11.724 1.00 65.56 398 PHE A N 1
ATOM 3286 C CA . PHE A 1 398 ? -7.744 -2.474 -11.249 1.00 65.56 398 PHE A CA 1
ATOM 3287 C C . PHE A 1 398 ? -8.804 -1.570 -11.898 1.00 65.56 398 PHE A C 1
ATOM 3289 O O . PHE A 1 398 ? -8.599 -1.040 -12.987 1.00 65.56 398 PHE A O 1
ATOM 3296 N N . GLU A 1 399 ? -9.966 -1.458 -11.252 1.00 51.31 399 GLU A N 1
ATOM 3297 C CA . GLU A 1 399 ? -10.939 -0.409 -11.573 1.00 51.31 399 GLU A CA 1
ATOM 3298 C C . GLU A 1 399 ? -10.495 0.879 -10.867 1.00 51.31 399 GLU A C 1
ATOM 3300 O O . GLU A 1 399 ? -10.097 0.828 -9.700 1.00 51.31 399 GLU A O 1
ATOM 3305 N N . PHE A 1 400 ? -10.491 1.990 -11.608 1.00 47.09 400 PHE A N 1
ATOM 3306 C CA . PHE A 1 400 ? -10.233 3.338 -11.100 1.00 47.09 400 PHE A CA 1
ATOM 3307 C C . PHE A 1 400 ? -11.548 4.084 -10.918 1.00 47.09 400 PHE A C 1
ATOM 3309 O O . PHE A 1 400 ? -12.413 3.946 -11.818 1.00 47.09 400 PHE A O 1
#

pLDDT: mean 86.22, std 13.77, range [38.84, 98.75]

Radius of gyration: 28.78 Å; Cα contacts (8 Å, |Δi|>4): 650; chains: 1; bounding box: 58×38×136 Å

Solvent-accessible surface area (backbone atoms only — not comparable to full-atom values): 22089 Å² total; per-residue (Å²): 136,84,94,78,82,97,71,67,74,80,60,52,58,59,49,51,52,50,52,53,56,55,57,64,70,77,56,73,69,65,82,44,76,46,84,33,39,36,77,48,27,60,68,52,50,46,53,54,41,68,66,52,74,54,32,38,44,34,37,35,44,41,38,50,37,85,58,95,41,87,87,38,67,50,32,44,51,56,48,34,49,44,53,28,40,74,74,66,18,48,43,38,39,38,32,39,50,96,47,71,55,32,47,53,39,48,52,55,39,42,75,63,70,36,53,52,30,27,39,69,53,96,66,86,59,83,44,34,37,37,34,36,60,61,24,36,29,37,45,45,67,52,42,44,33,68,54,38,58,74,72,46,92,32,51,30,38,38,33,38,18,44,66,50,23,48,54,52,52,57,60,56,69,69,59,50,66,42,67,72,76,86,72,66,100,49,81,62,36,42,68,40,51,44,62,68,55,44,31,59,54,56,43,33,50,41,60,77,63,68,40,49,65,39,54,48,49,51,55,48,49,59,64,69,44,84,69,53,85,69,16,56,46,87,81,56,61,66,61,50,26,56,71,70,70,44,70,68,86,71,35,70,74,52,43,47,52,55,51,51,54,33,50,50,42,34,30,79,75,63,60,46,34,49,74,49,82,44,90,98,51,79,63,47,37,27,36,34,22,88,91,44,72,87,40,51,24,67,76,60,91,64,72,53,31,55,46,47,50,62,48,62,74,72,36,41,74,80,74,43,53,63,43,25,49,55,40,47,54,51,50,45,43,49,49,80,72,41,61,100,84,40,60,46,68,57,42,61,65,56,50,25,68,48,27,24,35,50,58,64,41,51,54,50,9,49,48,52,33,34,77,70,57,38,31,48,76,48,74,37,58,79,45,92,72,100,45,61,47,48,39,32,41,27,73,68,50,83,88,130

Nearest PDB structures (foldseek):
  1byr-assembly1_A  TM=8.185E-01  e=3.295E-11  Salmonella enterica subsp. enterica serovar Typhimurium
  4ggj-assembly1_A  TM=8.885E-01  e=3.076E-09  Mus musculus
  6ehi-assembly5_J  TM=7.616E-01  e=1.054E-08  Helicobacter pylori
  4urj-assembly2_C  TM=7.213E-01  e=6.737E-09  Homo sapiens
  7svp-assembly1_C  TM=7.746E-01  e=1.101E-06  Homo sapiens